Protein AF-A0A7C1B7A0-F1 (afdb_monomer)

Foldseek 3Di:
DDDDDDDDDPDDDDDDWDWDWDDDPPQWTKTKTKDFWDDWDWDDPDQATETDTPQQPDWPADAQEATFGKHKDKDWAFAPKFFPDKDKDFDWDKDQDPHFGDHHADDDDPLCVVPRPPRHHPCVQLVDQAKVVNDQKDWDWWWADDVLHITIMIMIMGTWIARNNRSMTIDTRMMMIMIIIRHDPDGFQPAAQAAEEEEFAPVQVVLCVLVCVLCVVVVGGYDYDYLVNQVVVDDDPDSLVSLLVVLVCCSRPHVYAEYEYEAADQPPDPDIRRDWDKAQAFQPDADPVRHGDCSIDTDCLQSFQFWTQDPRRHTDGDNQCQVPPPHGQHADNVDRVTGTDGPSHGRHHYDYDHDNDNVSSNVVSVVVSCCVPPDDCVQALEEEEAAEFQCAVQSVDPPTDRVFQVVSVVVVVVSVVVVHHYHYQYLAVVCQAELVSLLVSLLVHYSYYHYDHDDDPFFGWHAHHNDNHPVRTYTNDTPVCPVSND

Structure (mmCIF, N/CA/C/O backbone):
data_AF-A0A7C1B7A0-F1
#
_entry.id   AF-A0A7C1B7A0-F1
#
loop_
_atom_site.group_PDB
_atom_site.id
_atom_site.type_symbol
_atom_site.label_atom_id
_atom_site.label_alt_id
_atom_site.label_comp_id
_atom_site.label_asym_id
_atom_site.label_entity_id
_atom_site.label_seq_id
_atom_site.pdbx_PDB_ins_code
_atom_site.Cartn_x
_atom_site.Cartn_y
_atom_site.Cartn_z
_atom_site.occupancy
_atom_site.B_iso_or_equiv
_atom_site.auth_seq_id
_atom_site.auth_comp_id
_atom_site.auth_asym_id
_atom_site.auth_atom_id
_atom_site.pdbx_PDB_model_num
ATOM 1 N N . MET A 1 1 ? 10.851 -48.182 14.091 1.00 33.50 1 MET A N 1
ATOM 2 C CA . MET A 1 1 ? 9.607 -47.699 13.452 1.00 33.50 1 MET A CA 1
ATOM 3 C C . MET A 1 1 ? 9.846 -46.266 13.005 1.00 33.50 1 MET A C 1
ATOM 5 O O . MET A 1 1 ? 9.842 -45.373 13.839 1.00 33.50 1 MET A O 1
ATOM 9 N N . LYS A 1 2 ? 10.198 -46.076 11.728 1.00 26.36 2 LYS A N 1
ATOM 10 C CA . LYS A 1 2 ? 10.469 -44.757 11.140 1.00 26.36 2 LYS A CA 1
ATOM 11 C C . LYS A 1 2 ? 9.132 -44.041 10.926 1.00 26.36 2 LYS A C 1
ATOM 13 O O . LYS A 1 2 ? 8.240 -44.617 10.310 1.00 26.36 2 LYS A O 1
ATOM 18 N N . ARG A 1 3 ? 8.986 -42.840 11.487 1.00 24.48 3 ARG A N 1
ATOM 19 C CA . ARG A 1 3 ? 7.833 -41.964 11.257 1.00 24.48 3 ARG A CA 1
ATOM 20 C C . ARG A 1 3 ? 8.027 -41.290 9.900 1.00 24.48 3 ARG A C 1
ATOM 22 O O . ARG A 1 3 ? 9.058 -40.671 9.672 1.00 24.48 3 ARG A O 1
ATOM 29 N N . ILE A 1 4 ? 7.070 -41.494 9.005 1.00 26.89 4 ILE A N 1
ATOM 30 C CA . ILE A 1 4 ? 6.993 -40.834 7.703 1.00 26.89 4 ILE A CA 1
ATOM 31 C C . ILE A 1 4 ? 6.401 -39.449 7.966 1.00 26.89 4 ILE A C 1
ATOM 33 O O . ILE A 1 4 ? 5.273 -39.355 8.447 1.00 26.89 4 ILE A O 1
ATOM 37 N N . ILE A 1 5 ? 7.181 -38.399 7.714 1.00 26.39 5 ILE A N 1
ATOM 38 C CA . ILE A 1 5 ? 6.695 -37.019 7.671 1.00 26.39 5 ILE A CA 1
ATOM 39 C C . ILE A 1 5 ? 6.120 -36.821 6.269 1.00 26.39 5 ILE A C 1
ATOM 41 O O . ILE A 1 5 ? 6.816 -37.012 5.274 1.00 26.39 5 ILE A O 1
ATOM 45 N N . VAL A 1 6 ? 4.825 -36.529 6.199 1.00 25.39 6 VAL A N 1
ATOM 46 C CA . VAL A 1 6 ? 4.123 -36.206 4.956 1.00 25.39 6 VAL A CA 1
ATOM 47 C C . VAL A 1 6 ? 4.237 -34.697 4.768 1.00 25.39 6 VAL A C 1
ATOM 49 O O . VAL A 1 6 ? 3.602 -33.944 5.500 1.00 25.39 6 VAL A O 1
ATOM 52 N N . ALA A 1 7 ? 5.060 -34.262 3.814 1.00 27.55 7 ALA A N 1
ATOM 53 C CA . ALA A 1 7 ? 5.043 -32.892 3.318 1.00 27.55 7 ALA A CA 1
ATOM 54 C C . ALA A 1 7 ? 3.795 -32.720 2.437 1.00 27.55 7 ALA A C 1
ATOM 56 O O . ALA A 1 7 ? 3.644 -33.406 1.424 1.00 27.55 7 ALA A O 1
ATOM 57 N N . ILE A 1 8 ? 2.867 -31.860 2.856 1.00 26.98 8 ILE A N 1
ATOM 58 C CA . ILE A 1 8 ? 1.694 -31.490 2.061 1.00 26.98 8 ILE A CA 1
ATOM 59 C C . ILE A 1 8 ? 2.083 -30.264 1.236 1.00 26.98 8 ILE A C 1
ATOM 61 O O . ILE A 1 8 ? 2.193 -29.162 1.761 1.00 26.98 8 ILE A O 1
ATOM 65 N N . LEU A 1 9 ? 2.304 -30.484 -0.058 1.00 27.58 9 LEU A N 1
ATOM 66 C CA . LEU A 1 9 ? 2.504 -29.449 -1.068 1.00 27.58 9 LEU A CA 1
ATOM 67 C C . LEU A 1 9 ? 1.122 -28.915 -1.475 1.00 27.58 9 LEU A C 1
ATOM 69 O O . LEU A 1 9 ? 0.364 -29.603 -2.161 1.00 27.58 9 LEU A O 1
ATOM 73 N N . VAL A 1 10 ? 0.765 -27.712 -1.023 1.00 28.97 10 VAL A N 1
ATOM 74 C CA . VAL A 1 10 ? -0.430 -27.001 -1.502 1.00 28.97 10 VAL A CA 1
ATOM 75 C C . VAL A 1 10 ? -0.008 -26.152 -2.697 1.00 28.97 10 VAL A C 1
ATOM 77 O O . VAL A 1 10 ? 0.454 -25.030 -2.544 1.00 28.97 10 VAL A O 1
ATOM 80 N N . GLY A 1 11 ? -0.118 -26.716 -3.900 1.00 27.86 11 GLY A N 1
ATOM 81 C CA . GLY A 1 11 ? 0.109 -25.989 -5.148 1.00 27.86 11 GLY A CA 1
ATOM 82 C C . GLY A 1 11 ? -1.186 -25.365 -5.662 1.00 27.86 11 GLY A C 1
ATOM 83 O O . GLY A 1 11 ? -2.079 -26.088 -6.105 1.00 27.86 11 GLY A O 1
ATOM 84 N N . PHE A 1 12 ? -1.276 -24.033 -5.655 1.00 30.06 12 PHE A N 1
ATOM 85 C CA . PHE A 1 12 ? -2.245 -23.309 -6.477 1.00 30.06 12 PHE A CA 1
ATOM 86 C C . PHE A 1 12 ? -1.635 -23.049 -7.858 1.00 30.06 12 PHE A C 1
ATOM 88 O O . PHE A 1 12 ? -0.680 -22.297 -8.025 1.00 30.06 12 PHE A O 1
ATOM 95 N N . LEU A 1 13 ? -2.194 -23.727 -8.858 1.00 27.44 13 LEU A N 1
ATOM 96 C CA . LEU A 1 13 ? -1.849 -23.602 -10.270 1.00 27.44 13 LEU A CA 1
ATOM 97 C C . LEU A 1 13 ? -2.549 -22.368 -10.860 1.00 27.44 13 LEU A C 1
ATOM 99 O O . LEU A 1 13 ? -3.748 -22.404 -11.131 1.00 27.44 13 LEU A O 1
ATOM 103 N N . LEU A 1 14 ? -1.788 -21.305 -11.121 1.00 30.11 14 LEU A N 1
ATOM 104 C CA . LEU A 1 14 ? -2.118 -20.315 -12.146 1.00 30.11 14 LEU A CA 1
ATOM 105 C C . LEU A 1 14 ? -1.100 -20.457 -13.288 1.00 30.11 14 LEU A C 1
ATOM 107 O O . LEU A 1 14 ? 0.093 -20.213 -13.134 1.00 30.11 14 LEU A O 1
ATOM 111 N N . VAL A 1 15 ? -1.604 -20.947 -14.422 1.00 32.88 15 VAL A N 1
ATOM 112 C CA . VAL A 1 15 ? -0.934 -21.128 -15.724 1.00 32.88 15 VAL A CA 1
ATOM 113 C C . VAL A 1 15 ? -0.325 -19.779 -16.149 1.00 32.88 15 VAL A C 1
ATOM 115 O O . VAL A 1 15 ? -1.047 -18.794 -16.169 1.00 32.88 15 VAL A O 1
ATOM 118 N N . SER A 1 16 ? 0.965 -19.604 -16.450 1.00 31.22 16 SER A N 1
ATOM 119 C CA . SER A 1 16 ? 1.853 -20.371 -17.331 1.00 31.22 16 SER A CA 1
ATOM 120 C C . SER A 1 16 ? 3.280 -20.501 -16.773 1.00 31.22 16 SER A C 1
ATOM 122 O O . SER A 1 16 ? 3.953 -19.502 -16.522 1.00 31.22 16 SER A O 1
ATOM 124 N N . GLY A 1 17 ? 3.754 -21.737 -16.640 1.00 35.75 17 GLY A N 1
ATOM 125 C CA . GLY A 1 17 ? 5.112 -22.085 -16.221 1.00 35.75 17 GLY A CA 1
ATOM 126 C C . GLY A 1 17 ? 5.076 -23.421 -15.488 1.00 35.75 17 GLY A C 1
ATOM 127 O O . GLY A 1 17 ? 4.512 -23.510 -14.403 1.00 35.75 17 GLY A O 1
ATOM 128 N N . VAL A 1 18 ? 5.592 -24.483 -16.106 1.00 34.09 18 VAL A N 1
ATOM 129 C CA . VAL A 1 18 ? 5.705 -25.794 -15.452 1.00 34.09 18 VAL A CA 1
ATOM 130 C C . VAL A 1 18 ? 7.005 -25.779 -14.651 1.00 34.09 18 VAL A C 1
ATOM 132 O O . VAL A 1 18 ? 8.069 -25.955 -15.233 1.00 34.09 18 VAL A O 1
ATOM 135 N N . GLY A 1 19 ? 6.923 -25.521 -13.346 1.00 39.16 19 GLY A N 1
ATOM 136 C CA . GLY A 1 19 ? 8.038 -25.754 -12.425 1.00 39.16 19 GLY A CA 1
ATOM 137 C C . GLY A 1 19 ? 8.132 -27.246 -12.109 1.00 39.16 19 GLY A C 1
ATOM 138 O O . GLY A 1 19 ? 7.125 -27.873 -11.771 1.00 39.16 19 GLY A O 1
ATOM 139 N N . VAL A 1 20 ? 9.315 -27.839 -12.267 1.00 38.28 20 VAL A N 1
ATOM 140 C CA . VAL A 1 20 ? 9.594 -29.220 -11.849 1.00 38.28 20 VAL A CA 1
ATOM 141 C C . VAL A 1 20 ? 10.558 -29.161 -10.674 1.00 38.28 20 VAL A C 1
ATOM 143 O O . VAL A 1 20 ? 11.737 -28.880 -10.859 1.00 38.28 20 VAL A O 1
ATOM 146 N N . VAL A 1 21 ? 10.068 -29.480 -9.478 1.00 47.50 21 VAL A N 1
ATOM 147 C CA . VAL A 1 21 ? 10.917 -29.638 -8.292 1.00 47.50 21 VAL A CA 1
ATOM 148 C C . VAL A 1 21 ? 11.650 -30.975 -8.402 1.00 47.50 21 VAL A C 1
ATOM 150 O O . VAL A 1 21 ? 11.032 -32.044 -8.365 1.00 47.50 21 VAL A O 1
ATOM 153 N N . ALA A 1 22 ? 12.973 -30.935 -8.563 1.00 41.91 22 ALA A N 1
ATOM 154 C CA . ALA A 1 22 ? 13.820 -32.124 -8.592 1.00 41.91 22 ALA A CA 1
ATOM 155 C C . ALA A 1 22 ? 14.633 -32.223 -7.294 1.00 41.91 22 ALA A C 1
ATOM 157 O O . ALA A 1 22 ? 15.577 -31.468 -7.078 1.00 41.91 22 ALA A O 1
ATOM 158 N N . ILE A 1 23 ? 14.293 -33.193 -6.441 1.00 43.41 23 ILE A N 1
ATOM 159 C CA . ILE A 1 23 ? 15.038 -33.484 -5.208 1.00 43.41 23 ILE A CA 1
ATOM 160 C C . ILE A 1 23 ? 16.367 -34.151 -5.591 1.00 43.41 23 ILE A C 1
ATOM 162 O O . ILE A 1 23 ? 16.383 -35.273 -6.108 1.00 43.41 23 ILE A O 1
ATOM 166 N N . SER A 1 24 ? 17.488 -33.468 -5.356 1.00 41.50 24 SER A N 1
ATOM 167 C CA . SER A 1 24 ? 18.826 -34.022 -5.585 1.00 41.50 24 SER A CA 1
ATOM 168 C C . SER A 1 24 ? 19.325 -34.795 -4.351 1.00 41.50 24 SER A C 1
ATOM 170 O O . SER A 1 24 ? 18.920 -34.524 -3.227 1.00 41.50 24 SER A O 1
ATOM 172 N N . GLN A 1 25 ? 20.200 -35.792 -4.537 1.00 45.31 25 GLN A N 1
ATOM 173 C CA . GLN A 1 25 ? 20.811 -36.557 -3.428 1.00 45.31 25 GLN A CA 1
ATOM 174 C C . GLN A 1 25 ? 21.891 -35.770 -2.658 1.00 45.31 25 GLN A C 1
ATOM 176 O O . GLN A 1 25 ? 22.492 -36.289 -1.716 1.00 45.31 25 GLN A O 1
ATOM 181 N N . THR A 1 26 ? 22.150 -34.529 -3.063 1.00 50.56 26 THR A N 1
ATOM 182 C CA . THR A 1 26 ? 22.932 -33.532 -2.331 1.00 50.56 26 THR A CA 1
ATOM 183 C C . THR A 1 26 ? 21.943 -32.639 -1.589 1.00 50.56 26 THR A C 1
ATOM 185 O O . THR A 1 26 ? 20.939 -32.280 -2.179 1.00 50.56 26 THR A O 1
ATOM 188 N N . GLY A 1 27 ? 22.166 -32.331 -0.310 1.00 70.75 27 GLY A N 1
ATOM 189 C CA . GLY A 1 27 ? 21.175 -31.735 0.607 1.00 70.75 27 GLY A CA 1
ATOM 190 C C . GLY A 1 27 ? 20.684 -30.308 0.311 1.00 70.75 27 GLY A C 1
ATOM 191 O O . GLY A 1 27 ? 20.423 -29.588 1.255 1.00 70.75 27 GLY A O 1
ATOM 192 N N . PHE A 1 28 ? 20.578 -29.904 -0.953 1.00 82.88 28 PHE A N 1
ATOM 193 C CA . PHE A 1 28 ? 19.955 -28.671 -1.419 1.00 82.88 28 PHE A CA 1
ATOM 194 C C . PHE A 1 28 ? 18.904 -28.997 -2.492 1.00 82.88 28 PHE A C 1
ATOM 196 O O . PHE A 1 28 ? 19.004 -29.997 -3.222 1.00 82.88 28 PHE A O 1
ATOM 203 N N . GLU A 1 29 ? 17.893 -28.144 -2.585 1.00 91.19 29 GLU A N 1
ATOM 204 C CA . GLU A 1 29 ? 16.791 -28.240 -3.535 1.00 91.19 29 GLU A CA 1
ATOM 205 C C . GLU A 1 29 ? 17.011 -27.316 -4.740 1.00 91.19 29 GLU A C 1
ATOM 207 O O . GLU A 1 29 ? 17.890 -26.446 -4.741 1.00 91.19 29 GLU A O 1
ATOM 212 N N . LYS A 1 30 ? 16.239 -27.556 -5.808 1.00 92.62 30 LYS A N 1
ATOM 213 C CA . LYS A 1 30 ? 16.311 -26.782 -7.048 1.00 92.62 30 LYS A CA 1
ATOM 214 C C . LYS A 1 30 ? 14.929 -26.400 -7.551 1.00 92.62 30 LYS A C 1
ATOM 216 O O . LYS A 1 30 ? 14.080 -27.276 -7.714 1.00 92.62 30 LYS A O 1
ATOM 221 N N . GLU A 1 31 ? 14.781 -25.129 -7.901 1.00 92.81 31 GLU A N 1
ATOM 222 C CA . GLU A 1 31 ? 13.705 -24.633 -8.758 1.00 92.81 31 GLU A CA 1
ATOM 223 C C . GLU A 1 31 ? 14.264 -24.386 -10.165 1.00 92.81 31 GLU A C 1
ATOM 225 O O . GLU A 1 31 ? 15.297 -23.734 -10.326 1.00 92.81 31 GLU A O 1
ATOM 230 N N . ASP A 1 32 ? 13.596 -24.920 -11.188 1.00 93.00 32 ASP A N 1
ATOM 231 C CA . ASP A 1 32 ? 13.944 -24.724 -12.600 1.00 93.00 32 ASP A CA 1
ATOM 232 C C . ASP A 1 32 ? 12.705 -24.275 -13.369 1.00 93.00 32 ASP A C 1
ATOM 234 O O . ASP A 1 32 ? 11.652 -24.921 -13.329 1.00 93.00 32 ASP A O 1
ATOM 238 N N . MET A 1 33 ? 12.840 -23.165 -14.087 1.00 93.06 33 MET A N 1
ATOM 239 C CA . MET A 1 33 ? 11.765 -22.586 -14.876 1.00 93.06 33 MET A CA 1
ATOM 240 C C . MET A 1 33 ? 12.288 -22.133 -16.230 1.00 93.06 33 MET A C 1
ATOM 242 O O . MET A 1 33 ? 13.316 -21.466 -16.323 1.00 93.06 33 MET A O 1
ATOM 246 N N . VAL A 1 34 ? 11.534 -22.448 -17.283 1.00 94.62 34 VAL A N 1
ATOM 247 C CA . VAL A 1 34 ? 11.800 -21.985 -18.646 1.00 94.62 34 VAL A CA 1
ATOM 248 C C . VAL A 1 34 ? 10.617 -21.165 -19.140 1.00 94.62 34 VAL A C 1
ATOM 250 O O . VAL A 1 34 ? 9.464 -21.583 -19.018 1.00 94.62 34 VAL A O 1
ATOM 253 N N . VAL A 1 35 ? 10.916 -20.009 -19.723 1.00 94.00 35 VAL A N 1
ATOM 254 C CA . VAL A 1 35 ? 9.954 -19.120 -20.372 1.00 94.00 35 VAL A CA 1
ATOM 255 C C . VAL A 1 35 ? 10.367 -18.942 -21.819 1.00 94.00 35 VAL A C 1
ATOM 257 O O . VAL A 1 35 ? 11.496 -18.550 -22.106 1.00 94.00 35 VAL A O 1
ATOM 260 N N . HIS A 1 36 ? 9.431 -19.223 -22.716 1.00 94.88 36 HIS A N 1
ATOM 261 C CA . HIS A 1 36 ? 9.547 -18.897 -24.129 1.00 94.88 36 HIS A CA 1
ATOM 262 C C . HIS A 1 36 ? 8.906 -17.533 -24.359 1.00 94.88 36 HIS A C 1
ATOM 264 O O . HIS A 1 36 ? 7.761 -17.317 -23.957 1.00 94.88 36 HIS A O 1
ATOM 270 N N . VAL A 1 37 ? 9.649 -16.626 -24.981 1.00 94.88 37 VAL A N 1
ATOM 271 C CA . VAL A 1 37 ? 9.221 -15.251 -25.224 1.00 94.88 37 VAL A CA 1
ATOM 272 C C . VAL A 1 37 ? 8.777 -15.112 -26.676 1.00 94.88 37 VAL A C 1
ATOM 274 O O . VAL A 1 37 ? 9.498 -15.475 -27.604 1.00 94.88 37 VAL A O 1
ATOM 277 N N . SER A 1 38 ? 7.572 -14.582 -26.877 1.00 94.25 38 SER A N 1
ATOM 278 C CA . SER A 1 38 ? 6.998 -14.389 -28.210 1.00 94.25 38 SER A CA 1
ATOM 279 C C . SER A 1 38 ? 7.756 -13.326 -29.020 1.00 94.25 38 SER A C 1
ATOM 281 O O . SER A 1 38 ? 8.536 -12.541 -28.483 1.00 94.25 38 SER A O 1
ATOM 283 N N . ASP A 1 39 ? 7.541 -13.282 -30.338 1.00 94.25 39 ASP A N 1
ATOM 284 C CA . ASP A 1 39 ? 8.055 -12.195 -31.186 1.00 94.25 39 ASP A CA 1
ATOM 285 C C . ASP A 1 39 ? 7.597 -10.816 -30.673 1.00 94.25 39 ASP A C 1
ATOM 287 O O . ASP A 1 39 ? 6.417 -10.655 -30.341 1.00 94.25 39 ASP A O 1
ATOM 291 N N . PRO A 1 40 ? 8.495 -9.815 -30.613 1.00 95.25 40 PRO A N 1
ATOM 292 C CA . PRO A 1 40 ? 8.121 -8.471 -30.206 1.00 95.25 40 PRO A CA 1
ATOM 293 C C . PRO A 1 40 ? 7.318 -7.765 -31.300 1.00 95.25 40 PRO A C 1
ATOM 295 O O . PRO A 1 40 ? 7.572 -7.920 -32.497 1.00 95.25 40 PRO A O 1
ATOM 298 N N . ILE A 1 41 ? 6.393 -6.912 -30.875 1.00 96.50 41 ILE A N 1
ATOM 299 C CA . ILE A 1 41 ? 5.687 -5.970 -31.737 1.00 96.50 41 ILE A CA 1
ATOM 300 C C . ILE A 1 41 ? 6.377 -4.613 -31.595 1.00 96.50 41 ILE A C 1
ATOM 302 O O . ILE A 1 41 ? 6.390 -4.018 -30.518 1.00 96.50 41 ILE A O 1
ATOM 306 N N . ILE A 1 42 ? 6.964 -4.128 -32.691 1.00 97.06 42 ILE A N 1
ATOM 307 C CA . ILE A 1 42 ? 7.585 -2.800 -32.752 1.00 97.06 42 ILE A CA 1
ATOM 308 C C . ILE A 1 42 ? 6.529 -1.793 -33.202 1.00 97.06 42 ILE A C 1
ATOM 310 O O . ILE A 1 42 ? 6.036 -1.861 -34.331 1.00 97.06 42 ILE A O 1
ATOM 314 N N . VAL A 1 43 ? 6.178 -0.863 -32.319 1.00 96.69 43 VAL A N 1
ATOM 315 C CA . VAL A 1 43 ? 5.140 0.143 -32.559 1.00 96.69 43 VAL A CA 1
ATOM 316 C C . VAL A 1 43 ? 5.802 1.487 -32.852 1.00 96.69 43 VAL A C 1
ATOM 318 O O . VAL A 1 43 ? 6.543 2.016 -32.030 1.00 96.69 43 VAL A O 1
ATOM 321 N N . ASP A 1 44 ? 5.534 2.051 -34.030 1.00 95.38 44 ASP A N 1
ATOM 322 C CA . ASP A 1 44 ? 6.034 3.372 -34.426 1.00 95.38 44 ASP A CA 1
ATOM 323 C C . ASP A 1 44 ? 5.264 4.490 -33.698 1.00 95.38 44 ASP A C 1
ATOM 325 O O . ASP A 1 44 ? 4.034 4.559 -33.774 1.00 95.38 44 ASP A O 1
ATOM 329 N N . LYS A 1 45 ? 5.992 5.373 -33.003 1.00 92.38 45 LYS A N 1
ATOM 330 C CA . LYS A 1 45 ? 5.463 6.544 -32.280 1.00 92.38 45 LYS A CA 1
ATOM 331 C C . LYS A 1 45 ? 5.872 7.875 -32.924 1.00 92.38 45 LYS A C 1
ATOM 333 O O . LYS A 1 45 ? 5.759 8.929 -32.306 1.00 92.38 45 LYS A O 1
ATOM 338 N N . GLY A 1 46 ? 6.333 7.857 -34.174 1.00 91.88 46 GLY A N 1
ATOM 339 C CA . GLY A 1 46 ? 6.777 9.045 -34.900 1.00 91.88 46 GLY A CA 1
ATOM 340 C C . GLY A 1 46 ? 8.294 9.192 -34.870 1.00 91.88 46 GLY A C 1
ATOM 341 O O . GLY A 1 46 ? 8.959 8.768 -35.812 1.00 91.88 46 GLY A O 1
ATOM 342 N N . GLU A 1 47 ? 8.852 9.803 -33.827 1.00 92.88 47 GLU A N 1
ATOM 343 C CA . GLU A 1 47 ? 10.313 9.953 -33.684 1.00 92.88 47 GLU A CA 1
ATOM 344 C C . GLU A 1 47 ? 10.979 8.671 -33.159 1.00 92.88 47 GLU A C 1
ATOM 346 O O . GLU A 1 47 ? 12.080 8.320 -33.582 1.00 92.88 47 GLU A O 1
ATOM 351 N N . PHE A 1 48 ? 10.265 7.933 -32.308 1.00 95.75 48 PHE A N 1
ATOM 352 C CA . PHE A 1 48 ? 10.749 6.741 -31.618 1.00 95.75 48 PHE A CA 1
ATOM 353 C C . PHE A 1 48 ? 9.913 5.501 -31.945 1.00 95.75 48 PHE A C 1
ATOM 355 O O . PHE A 1 48 ? 8.879 5.574 -32.619 1.00 95.75 48 PHE A O 1
ATOM 362 N N . VAL A 1 49 ? 10.354 4.356 -31.429 1.00 97.12 49 VAL A N 1
ATOM 363 C CA . VAL A 1 49 ? 9.565 3.122 -31.358 1.00 97.12 49 VAL A CA 1
ATOM 364 C C . VAL A 1 49 ? 9.363 2.676 -29.912 1.00 97.12 49 VAL A C 1
ATOM 366 O O . VAL A 1 49 ? 10.233 2.876 -29.066 1.00 97.12 49 VAL A O 1
ATOM 369 N N . THR A 1 50 ? 8.245 2.007 -29.646 1.00 95.62 50 THR A N 1
ATOM 370 C CA . THR A 1 50 ? 8.034 1.224 -28.420 1.00 95.62 50 THR A CA 1
ATOM 371 C C . THR A 1 50 ? 8.031 -0.262 -28.743 1.00 95.62 50 THR A C 1
ATOM 373 O O . THR A 1 50 ? 7.680 -0.668 -29.855 1.00 95.62 50 THR A O 1
ATOM 376 N N . VAL A 1 51 ? 8.431 -1.078 -27.772 1.00 96.00 51 VAL A N 1
ATOM 377 C CA . VAL A 1 51 ? 8.538 -2.529 -27.929 1.00 96.00 51 VAL A CA 1
ATOM 378 C C . VAL A 1 51 ? 7.541 -3.198 -27.002 1.00 96.00 51 VAL A C 1
ATOM 380 O O . VAL A 1 51 ? 7.663 -3.088 -25.786 1.00 96.00 51 VAL A O 1
ATOM 383 N N . GLU A 1 52 ? 6.585 -3.918 -27.574 1.00 95.69 52 GLU A N 1
ATOM 384 C CA . GLU A 1 52 ? 5.592 -4.675 -26.818 1.00 95.69 52 GLU A CA 1
ATOM 385 C C . GLU A 1 52 ? 5.854 -6.171 -26.976 1.00 95.69 52 GLU A C 1
ATOM 387 O O . GLU A 1 52 ? 6.010 -6.672 -28.092 1.00 95.69 52 GLU A O 1
ATOM 392 N N . VAL A 1 53 ? 5.883 -6.903 -25.863 1.00 94.12 53 VAL A N 1
ATOM 393 C CA . VAL A 1 53 ? 6.013 -8.363 -25.878 1.00 94.12 53 VAL A CA 1
ATOM 394 C C . VAL A 1 53 ? 5.033 -8.959 -24.888 1.00 94.12 53 VAL A C 1
ATOM 396 O O . VAL A 1 53 ? 4.955 -8.529 -23.741 1.00 94.12 53 VAL A O 1
ATOM 399 N N . LYS A 1 54 ? 4.283 -9.967 -25.333 1.00 92.56 54 LYS A N 1
ATOM 400 C CA . LYS A 1 54 ? 3.171 -10.547 -24.575 1.00 92.56 54 LYS A CA 1
ATOM 401 C C . LYS A 1 54 ? 3.575 -11.003 -23.168 1.00 92.56 54 LYS A C 1
ATOM 403 O O . LYS A 1 54 ? 2.823 -10.785 -22.225 1.00 92.56 54 LYS A O 1
ATOM 408 N N . GLU A 1 55 ? 4.731 -11.651 -23.036 1.00 93.50 55 GLU A N 1
ATOM 409 C CA . GLU A 1 55 ? 5.223 -12.183 -21.761 1.00 93.50 55 GLU A CA 1
ATOM 410 C C . GLU A 1 55 ? 5.995 -11.149 -20.917 1.00 93.50 55 GLU A C 1
ATOM 412 O O . GLU A 1 55 ? 6.207 -11.380 -19.728 1.00 93.50 55 GLU A O 1
ATOM 417 N N . LEU A 1 56 ? 6.402 -10.011 -21.497 1.00 92.38 56 LEU A N 1
ATOM 418 C CA . LEU A 1 56 ? 7.162 -8.954 -20.822 1.00 92.38 56 LEU A CA 1
ATOM 419 C C . LEU A 1 56 ? 6.248 -7.755 -20.562 1.00 92.38 56 LEU A C 1
ATOM 421 O O . LEU A 1 56 ? 6.299 -6.737 -21.248 1.00 92.38 56 LEU A O 1
ATOM 425 N N . THR A 1 57 ? 5.375 -7.894 -19.568 1.00 86.75 57 THR A N 1
ATOM 426 C CA . THR A 1 57 ? 4.350 -6.888 -19.246 1.00 86.75 57 THR A CA 1
ATOM 427 C C . THR A 1 57 ? 4.862 -5.732 -18.383 1.00 86.75 57 THR A C 1
ATOM 429 O O . THR A 1 57 ? 4.090 -4.837 -18.052 1.00 86.75 57 THR A O 1
ATOM 432 N N . ASN A 1 58 ? 6.136 -5.758 -17.987 1.00 93.19 58 ASN A N 1
ATOM 433 C CA . ASN A 1 58 ? 6.785 -4.720 -17.187 1.00 93.19 58 ASN A CA 1
ATOM 434 C C . ASN A 1 58 ? 7.866 -4.023 -18.012 1.00 93.19 58 ASN A C 1
ATOM 436 O O . ASN A 1 58 ? 8.384 -4.605 -18.964 1.00 93.19 58 ASN A O 1
ATOM 440 N N . TYR A 1 59 ? 8.243 -2.807 -17.617 1.00 93.69 59 TYR A N 1
ATOM 441 C CA . TYR A 1 59 ? 9.239 -2.010 -18.329 1.00 93.69 59 TYR A CA 1
ATOM 442 C C . TYR A 1 59 ? 10.323 -1.479 -17.391 1.00 93.69 59 TYR A C 1
ATOM 444 O O . TYR A 1 59 ? 10.037 -1.034 -16.280 1.00 93.69 59 TYR A O 1
ATOM 452 N N . LEU A 1 60 ? 11.569 -1.480 -17.866 1.00 93.81 60 LEU A N 1
ATOM 453 C CA . LEU A 1 60 ? 12.649 -0.696 -17.283 1.00 93.81 60 LEU A CA 1
ATOM 454 C C . LEU A 1 60 ? 12.413 0.760 -17.677 1.00 93.81 60 LEU A C 1
ATOM 456 O O . LEU A 1 60 ? 12.543 1.112 -18.847 1.00 93.81 60 LEU A O 1
ATOM 460 N N . SER A 1 61 ? 12.019 1.576 -16.703 1.00 92.06 61 SER A N 1
ATOM 461 C CA . SER A 1 61 ? 11.500 2.926 -16.933 1.00 92.06 61 SER A CA 1
ATOM 462 C C . SER A 1 61 ? 12.279 3.976 -16.138 1.00 92.06 61 SER A C 1
ATOM 464 O O . SER A 1 61 ? 11.702 4.751 -15.378 1.00 92.06 61 SER A O 1
ATOM 466 N N . GLU A 1 62 ? 13.605 3.988 -16.279 1.00 91.44 62 GLU A N 1
ATOM 467 C CA . GLU A 1 62 ? 14.439 5.047 -15.703 1.00 91.44 62 GLU A CA 1
ATOM 468 C C . GLU A 1 62 ? 14.347 6.322 -16.558 1.00 91.44 62 GLU A C 1
ATOM 470 O O . GLU A 1 62 ? 14.667 6.253 -17.748 1.00 91.44 62 GLU A O 1
ATOM 475 N N . PRO A 1 63 ? 13.960 7.481 -15.989 1.00 90.56 63 PRO A N 1
ATOM 476 C CA . PRO A 1 63 ? 13.702 8.693 -16.761 1.00 90.56 63 PRO A CA 1
ATOM 477 C C . PRO A 1 63 ? 14.822 9.060 -17.738 1.00 90.56 63 PRO A C 1
ATOM 479 O O . PRO A 1 63 ? 15.997 9.123 -17.376 1.00 90.56 63 PRO A O 1
ATOM 482 N N . GLY A 1 64 ? 14.443 9.300 -18.992 1.00 93.38 64 GLY A N 1
ATOM 483 C CA . GLY A 1 64 ? 15.348 9.665 -20.079 1.00 93.38 64 GLY A CA 1
ATOM 484 C C . GLY A 1 64 ? 16.143 8.509 -20.689 1.00 93.38 64 GLY A C 1
ATOM 485 O O . GLY A 1 64 ? 16.721 8.692 -21.760 1.00 93.38 64 GLY A O 1
ATOM 486 N N . LYS A 1 65 ? 16.161 7.315 -20.086 1.00 96.38 65 LYS A N 1
ATOM 487 C CA . LYS A 1 65 ? 16.821 6.115 -20.636 1.00 96.38 65 LYS A CA 1
ATOM 488 C C . LYS A 1 65 ? 15.849 5.293 -21.497 1.00 96.38 65 LYS A C 1
ATOM 490 O O . LYS A 1 65 ? 14.647 5.498 -21.386 1.00 96.38 65 LYS A O 1
ATOM 495 N N . PRO A 1 66 ? 16.316 4.397 -22.384 1.00 97.06 66 PRO A N 1
ATOM 496 C CA . PRO A 1 66 ? 15.437 3.567 -23.216 1.00 97.06 66 PRO A CA 1
ATOM 497 C C . PRO A 1 66 ? 14.378 2.796 -22.413 1.00 97.06 66 PRO A C 1
ATOM 499 O O . PRO A 1 66 ? 14.723 2.058 -21.492 1.00 97.06 66 PRO A O 1
ATOM 502 N N . LEU A 1 67 ? 13.102 2.928 -22.786 1.00 96.50 67 LEU A N 1
ATOM 503 C CA . LEU A 1 67 ? 11.993 2.193 -22.177 1.00 96.50 67 LEU A CA 1
ATOM 504 C C . LEU A 1 67 ? 11.969 0.750 -22.703 1.00 96.50 67 LEU A C 1
ATOM 506 O O . LEU A 1 67 ? 11.551 0.495 -23.834 1.00 96.50 67 LEU A O 1
ATOM 510 N N . LEU A 1 68 ? 12.436 -0.202 -21.893 1.00 96.88 68 LEU A N 1
ATOM 511 C CA . LEU A 1 68 ? 12.651 -1.586 -22.335 1.00 96.88 68 LEU A CA 1
ATOM 512 C C . LEU A 1 68 ? 11.708 -2.569 -21.646 1.00 96.88 68 LEU A C 1
ATOM 514 O O . LEU A 1 68 ? 11.653 -2.565 -20.417 1.00 96.88 68 LEU A O 1
ATOM 518 N N . PRO A 1 69 ? 11.019 -3.458 -22.383 1.00 96.69 69 PRO A N 1
ATOM 519 C CA . PRO A 1 69 ? 10.225 -4.507 -21.763 1.00 96.69 69 PRO A CA 1
ATOM 520 C C . PRO A 1 69 ? 11.142 -5.489 -21.021 1.00 96.69 69 PRO A C 1
ATOM 522 O O . PRO A 1 69 ? 12.223 -5.845 -21.500 1.00 96.69 69 PRO A O 1
ATOM 525 N N . LEU A 1 70 ? 10.714 -5.948 -19.851 1.00 95.81 70 LEU A N 1
ATOM 526 C CA . LEU A 1 70 ? 11.451 -6.897 -19.020 1.00 95.81 70 LEU A CA 1
ATOM 527 C C . LEU A 1 70 ? 10.522 -7.993 -18.487 1.00 95.81 70 LEU A C 1
ATOM 529 O O . LEU A 1 70 ? 9.307 -7.811 -18.358 1.00 95.81 70 LEU A O 1
ATOM 533 N N . TYR A 1 71 ? 11.109 -9.141 -18.170 1.00 96.00 71 TYR A N 1
ATOM 534 C CA . TYR A 1 71 ? 10.410 -10.245 -17.526 1.00 96.00 71 TYR A CA 1
ATOM 535 C C . TYR A 1 71 ? 10.672 -10.202 -16.017 1.00 96.00 71 TYR A C 1
ATOM 537 O O . TYR A 1 71 ? 11.828 -10.167 -15.603 1.00 96.00 71 TYR A O 1
ATOM 545 N N . ILE A 1 72 ? 9.620 -10.217 -15.194 1.00 96.00 72 ILE A N 1
ATOM 546 C CA . ILE A 1 72 ? 9.739 -10.342 -13.733 1.00 96.00 72 ILE A CA 1
ATOM 547 C C . ILE A 1 72 ? 9.125 -11.666 -13.312 1.00 96.00 72 ILE A C 1
ATOM 549 O O . ILE A 1 72 ? 7.987 -11.972 -13.680 1.00 96.00 72 ILE A O 1
ATOM 553 N N . ARG A 1 73 ? 9.848 -12.420 -12.484 1.00 95.44 73 ARG A N 1
ATOM 554 C CA . ARG A 1 73 ? 9.290 -13.557 -11.758 1.00 95.44 73 ARG A CA 1
ATOM 555 C C . ARG A 1 73 ? 9.643 -13.471 -10.285 1.00 95.44 73 ARG A C 1
ATOM 557 O O . ARG A 1 73 ? 10.813 -13.362 -9.941 1.00 95.44 73 ARG A O 1
ATOM 564 N N . THR A 1 74 ? 8.632 -13.602 -9.436 1.00 96.12 74 THR A N 1
ATOM 565 C CA . THR A 1 74 ? 8.809 -13.749 -7.992 1.00 96.12 74 THR A CA 1
ATOM 566 C C . THR A 1 74 ? 8.543 -15.195 -7.592 1.00 96.12 74 THR A C 1
ATOM 568 O O . THR A 1 74 ? 7.549 -15.792 -8.012 1.00 96.12 74 THR A O 1
ATOM 571 N N . PHE A 1 75 ? 9.458 -15.757 -6.809 1.00 97.00 75 PHE A N 1
ATOM 572 C CA . PHE A 1 75 ? 9.351 -17.063 -6.166 1.00 97.00 75 PHE A CA 1
ATOM 573 C C . PHE A 1 75 ? 9.165 -16.855 -4.665 1.00 97.00 75 PHE A C 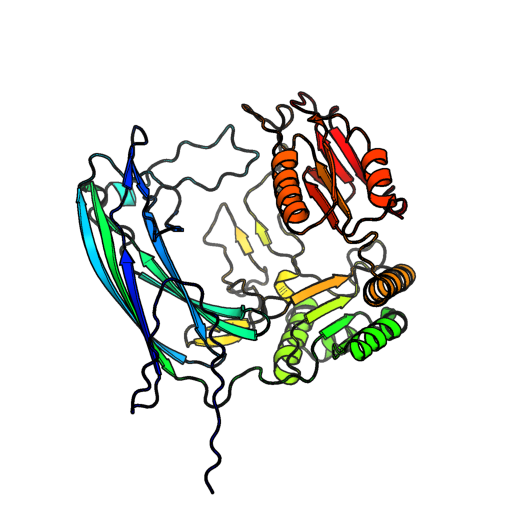1
ATOM 575 O O . PHE A 1 75 ? 9.675 -15.875 -4.119 1.00 97.00 75 PHE A O 1
ATOM 582 N N . THR A 1 76 ? 8.452 -17.762 -4.004 1.00 96.06 76 THR A N 1
ATOM 583 C CA . THR A 1 76 ? 8.240 -17.722 -2.555 1.00 96.06 76 THR A CA 1
ATOM 584 C C . THR A 1 76 ? 8.876 -18.936 -1.893 1.00 96.06 76 THR A C 1
ATOM 586 O O . THR A 1 76 ? 8.756 -20.058 -2.383 1.00 96.06 76 THR A O 1
ATOM 589 N N . PHE A 1 77 ? 9.558 -18.709 -0.772 1.00 94.38 77 PHE A N 1
ATOM 590 C CA . PHE A 1 77 ? 10.221 -19.754 0.005 1.00 94.38 77 PHE A CA 1
ATOM 591 C C . PHE A 1 77 ? 9.858 -19.649 1.492 1.00 94.38 77 PHE A C 1
ATOM 593 O O . PHE A 1 77 ? 9.631 -18.541 1.988 1.00 94.38 77 PHE A O 1
ATOM 600 N N . PRO A 1 78 ? 9.842 -20.766 2.246 1.00 92.94 78 PRO A N 1
ATOM 601 C CA . PRO A 1 78 ? 9.712 -20.722 3.699 1.00 92.94 78 PRO A CA 1
ATOM 602 C C . PRO A 1 78 ? 10.792 -19.845 4.341 1.00 92.94 78 PRO A C 1
ATOM 604 O O . PRO A 1 78 ? 11.953 -19.858 3.917 1.00 92.94 78 PRO A O 1
ATOM 607 N N . VAL A 1 79 ? 10.441 -19.110 5.394 1.00 91.50 79 VAL A N 1
ATOM 608 C CA . VAL A 1 79 ? 11.403 -18.225 6.060 1.00 91.50 79 VAL A CA 1
ATOM 609 C C . VAL A 1 79 ? 12.517 -19.018 6.741 1.00 91.50 79 VAL A C 1
ATOM 611 O O . VAL A 1 79 ? 12.262 -19.968 7.481 1.00 91.50 79 VAL A O 1
ATOM 614 N N . GLY A 1 80 ? 13.758 -18.594 6.493 1.00 88.69 80 GLY A N 1
ATOM 615 C CA . GLY A 1 80 ? 14.980 -19.303 6.879 1.00 88.69 80 GLY A CA 1
ATOM 616 C C . GLY A 1 80 ? 15.623 -20.092 5.733 1.00 88.69 80 GLY A C 1
ATOM 617 O O . GLY A 1 80 ? 16.727 -20.602 5.910 1.00 88.69 80 GLY A O 1
ATOM 618 N N . THR A 1 81 ? 14.968 -20.168 4.567 1.00 91.94 81 THR A N 1
ATOM 619 C CA . THR A 1 81 ? 15.575 -20.704 3.340 1.00 91.94 81 THR A CA 1
ATOM 620 C C . THR A 1 81 ? 16.797 -19.880 2.956 1.00 91.94 81 THR A C 1
ATOM 622 O O . THR A 1 81 ? 16.725 -18.653 2.919 1.00 91.94 81 THR A O 1
ATOM 625 N N . LYS A 1 82 ? 17.903 -20.551 2.627 1.00 92.38 82 LYS A N 1
ATOM 626 C CA . LYS A 1 82 ? 19.106 -19.903 2.099 1.00 92.38 82 LYS A CA 1
ATOM 627 C C . LYS A 1 82 ? 19.163 -20.075 0.595 1.00 92.38 82 LYS A C 1
ATOM 629 O O . LYS A 1 82 ? 19.292 -21.197 0.106 1.00 92.38 82 LYS A O 1
ATOM 634 N N . ILE A 1 83 ? 19.123 -18.968 -0.134 1.00 94.81 83 ILE A N 1
ATOM 635 C CA . ILE A 1 83 ? 19.360 -18.977 -1.574 1.00 94.81 83 ILE A CA 1
ATOM 636 C C . ILE A 1 83 ? 20.863 -19.164 -1.804 1.00 94.81 83 ILE A C 1
ATOM 638 O O . ILE A 1 83 ? 21.679 -18.329 -1.420 1.00 94.81 83 ILE A O 1
ATOM 642 N N . LEU A 1 84 ? 21.243 -20.303 -2.383 1.00 94.69 84 LEU A N 1
ATOM 643 C CA . LEU A 1 84 ? 22.644 -20.656 -2.628 1.00 94.69 84 LEU A CA 1
ATOM 644 C C . LEU A 1 84 ? 23.135 -20.068 -3.951 1.00 94.69 84 LEU A C 1
ATOM 646 O O . LEU A 1 84 ? 24.273 -19.606 -4.040 1.00 94.69 84 LEU A O 1
ATOM 650 N N . SER A 1 85 ? 22.294 -20.104 -4.988 1.00 95.38 85 SER A N 1
ATOM 651 C CA . SER A 1 85 ? 22.586 -19.472 -6.275 1.00 95.38 85 SER A CA 1
ATOM 652 C C . SER A 1 85 ? 21.325 -19.212 -7.099 1.00 95.38 85 SER A C 1
ATOM 654 O O . SER A 1 85 ? 20.331 -19.927 -6.983 1.00 95.38 85 SER A O 1
ATOM 656 N N . VAL A 1 86 ? 21.401 -18.198 -7.965 1.00 97.00 86 VAL A N 1
ATOM 657 C CA . VAL A 1 86 ? 20.406 -17.902 -9.003 1.00 97.00 86 VAL A CA 1
ATOM 658 C C . VAL A 1 86 ? 21.140 -17.765 -10.337 1.00 97.00 86 VAL A C 1
ATOM 660 O O . VAL A 1 86 ? 21.823 -16.767 -10.582 1.00 97.00 86 VAL A O 1
ATOM 663 N N . ASP A 1 87 ? 21.021 -18.787 -11.184 1.00 97.06 87 ASP A N 1
ATOM 664 C CA . ASP A 1 87 ? 21.615 -18.860 -12.524 1.00 97.06 87 ASP A CA 1
ATOM 665 C C . ASP A 1 87 ? 20.526 -18.618 -13.572 1.00 97.06 87 ASP A C 1
ATOM 667 O O . ASP A 1 87 ? 19.679 -19.481 -13.832 1.00 97.06 87 ASP A O 1
ATOM 671 N N . VAL A 1 88 ? 20.548 -17.427 -14.170 1.00 97.56 88 VAL A N 1
ATOM 672 C CA . VAL A 1 88 ? 19.663 -17.069 -15.279 1.00 97.56 88 VAL A CA 1
ATOM 673 C C . VAL A 1 88 ? 20.433 -17.211 -16.583 1.00 97.56 88 VAL A C 1
ATOM 675 O O . VAL A 1 88 ? 21.468 -16.580 -16.777 1.00 97.56 88 VAL A O 1
ATOM 678 N N . LYS A 1 89 ? 19.915 -18.035 -17.492 1.00 96.56 89 LYS A N 1
ATOM 679 C CA . LYS A 1 89 ? 20.449 -18.209 -18.843 1.00 96.56 89 LYS A CA 1
ATOM 680 C C . LYS A 1 89 ? 19.417 -17.766 -19.855 1.00 96.56 89 LYS A C 1
ATOM 682 O O . LYS A 1 89 ? 18.368 -18.399 -19.986 1.00 96.56 89 LYS A O 1
ATOM 687 N N . SER A 1 90 ? 19.762 -16.723 -20.595 1.00 95.50 90 SER A N 1
ATOM 688 C CA . SER A 1 90 ? 18.922 -16.177 -21.650 1.00 95.50 90 SER A CA 1
ATOM 689 C C . SER A 1 90 ? 19.583 -16.357 -23.010 1.00 95.50 90 SER A C 1
ATOM 691 O O . SER A 1 90 ? 20.779 -16.121 -23.171 1.00 95.50 90 SER A O 1
ATOM 693 N N . SER A 1 91 ? 18.807 -16.773 -24.007 1.00 96.06 91 SER A N 1
ATOM 694 C CA . SER A 1 91 ? 19.182 -16.579 -25.410 1.00 96.06 91 SER A CA 1
ATOM 695 C C . SER A 1 91 ? 18.527 -15.303 -25.912 1.00 96.06 91 SER A C 1
ATOM 697 O O . SER A 1 91 ? 17.358 -15.077 -25.612 1.00 96.06 91 SER A O 1
ATOM 699 N N . TYR A 1 92 ? 19.234 -14.509 -26.708 1.00 96.12 92 TYR A N 1
ATOM 700 C CA . TYR A 1 92 ? 18.720 -13.242 -27.223 1.00 96.12 92 TYR A CA 1
ATOM 701 C C . TYR A 1 92 ? 18.501 -13.294 -28.730 1.00 96.12 92 TYR A C 1
ATOM 703 O O . TYR A 1 92 ? 19.271 -13.910 -29.469 1.00 96.12 92 TYR A O 1
ATOM 711 N N . ARG A 1 93 ? 17.452 -12.607 -29.178 1.00 95.44 93 ARG A N 1
ATOM 712 C CA . ARG A 1 93 ? 17.241 -12.249 -30.578 1.00 95.44 93 ARG A CA 1
ATOM 713 C C . ARG A 1 93 ? 17.669 -10.814 -30.794 1.00 95.44 93 ARG A C 1
ATOM 715 O O . ARG A 1 93 ? 17.270 -9.924 -30.047 1.00 95.44 93 ARG A O 1
ATOM 722 N N . GLU A 1 94 ? 18.453 -10.627 -31.842 1.00 97.19 94 GLU A N 1
ATOM 723 C CA . GLU A 1 94 ? 18.954 -9.332 -32.276 1.00 97.19 94 GLU A CA 1
ATOM 724 C C . GLU A 1 94 ? 18.005 -8.716 -33.299 1.00 97.19 94 GLU A C 1
ATOM 726 O O . GLU A 1 94 ? 17.634 -9.352 -34.290 1.00 97.19 94 GLU A O 1
ATOM 731 N N . ILE A 1 95 ? 17.607 -7.472 -33.057 1.00 97.44 95 ILE A N 1
ATOM 732 C CA . ILE A 1 95 ? 16.675 -6.735 -33.901 1.00 97.44 95 ILE A CA 1
ATOM 733 C C . ILE A 1 95 ? 17.262 -5.355 -34.162 1.00 97.44 95 ILE A C 1
ATOM 735 O O . ILE A 1 95 ? 17.356 -4.527 -33.258 1.00 97.44 95 ILE A O 1
ATOM 739 N N . HIS A 1 96 ? 17.629 -5.099 -35.416 1.00 97.81 96 HIS A N 1
ATOM 740 C CA . HIS A 1 96 ? 17.941 -3.746 -35.862 1.00 97.81 96 HIS A CA 1
ATOM 741 C C . HIS A 1 96 ? 16.651 -2.945 -35.992 1.00 97.81 96 HIS A C 1
ATOM 743 O O . HIS A 1 96 ? 15.751 -3.301 -36.760 1.00 97.81 96 HIS A O 1
ATOM 749 N N . LEU A 1 97 ? 16.570 -1.857 -35.240 1.00 97.38 97 LEU A N 1
ATOM 750 C CA . LEU A 1 97 ? 15.443 -0.947 -35.258 1.00 97.38 97 LEU A CA 1
ATOM 751 C C . LEU A 1 97 ? 15.659 0.135 -36.314 1.00 97.38 97 LEU A C 1
ATOM 753 O O . LEU A 1 97 ? 16.771 0.581 -36.574 1.00 97.38 97 LEU A O 1
ATOM 757 N N . ALA A 1 98 ? 14.564 0.583 -36.922 1.00 95.38 98 ALA A N 1
ATOM 758 C CA . ALA A 1 98 ? 14.603 1.696 -37.868 1.00 95.38 98 ALA A CA 1
ATOM 759 C C . ALA A 1 98 ? 14.737 3.064 -37.172 1.00 95.38 98 ALA A C 1
ATOM 761 O O . ALA A 1 98 ? 15.071 4.052 -37.824 1.00 95.38 98 ALA A O 1
ATOM 762 N N . LYS A 1 99 ? 14.412 3.128 -35.875 1.00 96.50 99 LYS A N 1
ATOM 763 C CA . LYS A 1 99 ? 14.458 4.326 -35.030 1.00 96.50 99 LYS A CA 1
ATOM 764 C C . LYS A 1 99 ? 14.855 3.929 -33.614 1.00 96.50 99 LYS A C 1
ATOM 766 O O . LYS A 1 99 ? 14.743 2.762 -33.237 1.00 96.50 99 LYS A O 1
ATOM 771 N N . LYS A 1 100 ? 15.244 4.923 -32.822 1.00 97.19 100 LYS A N 1
ATOM 772 C CA . LYS A 1 100 ? 15.570 4.738 -31.411 1.00 97.19 100 LYS A CA 1
ATOM 773 C C . LYS A 1 100 ? 14.341 4.325 -30.608 1.00 97.19 100 LYS A C 1
ATOM 775 O O . LYS A 1 100 ? 13.220 4.730 -30.917 1.00 97.19 100 LYS A O 1
ATOM 780 N N . ILE A 1 101 ? 14.571 3.528 -29.572 1.00 97.12 101 ILE A N 1
ATOM 781 C CA . ILE A 1 101 ? 13.552 3.226 -28.564 1.00 97.12 101 ILE A CA 1
ATOM 782 C C . ILE A 1 101 ? 13.178 4.520 -27.840 1.00 97.12 101 ILE A C 1
ATOM 784 O O . ILE A 1 101 ? 14.025 5.392 -27.665 1.00 97.12 101 ILE A O 1
ATOM 788 N N . GLU A 1 102 ? 11.909 4.657 -27.473 1.00 95.88 102 GLU A N 1
ATOM 789 C CA . GLU A 1 102 ? 11.405 5.814 -26.738 1.00 95.88 102 GLU A CA 1
ATOM 790 C C . GLU A 1 102 ? 12.114 5.950 -25.376 1.00 95.88 102 GLU A C 1
ATOM 792 O O . GLU A 1 102 ? 12.263 4.954 -24.657 1.00 95.88 102 GLU A O 1
ATOM 797 N N . PRO A 1 103 ? 12.583 7.153 -24.994 1.00 96.06 103 PRO A N 1
ATOM 798 C CA . PRO A 1 103 ? 13.067 7.378 -23.642 1.00 96.06 103 PRO A CA 1
ATOM 799 C C . PRO A 1 103 ? 11.907 7.274 -22.649 1.00 96.06 103 PRO A C 1
ATOM 801 O O . PRO A 1 103 ? 10.814 7.775 -22.895 1.00 96.06 103 PRO A O 1
ATOM 804 N N . ALA A 1 104 ? 12.145 6.639 -21.509 1.00 93.62 104 ALA A N 1
ATOM 805 C CA . ALA A 1 104 ? 11.158 6.522 -20.457 1.00 93.62 104 ALA A CA 1
ATOM 806 C C . ALA A 1 104 ? 10.812 7.912 -19.896 1.00 93.62 104 ALA A C 1
ATOM 808 O O . ALA A 1 104 ? 11.721 8.713 -19.633 1.00 93.62 104 ALA A O 1
ATOM 809 N N . PRO A 1 105 ? 9.520 8.221 -19.699 1.00 88.88 105 PRO A N 1
ATOM 810 C CA . PRO A 1 105 ? 9.107 9.509 -19.169 1.00 88.88 105 PRO A CA 1
ATOM 811 C C . PRO A 1 105 ? 9.538 9.661 -17.709 1.00 88.88 105 PRO A C 1
ATOM 813 O O . PRO A 1 105 ? 9.607 8.691 -16.951 1.00 88.88 105 PRO A O 1
ATOM 816 N N . SER A 1 106 ? 9.784 10.901 -17.290 1.00 83.38 106 SER A N 1
ATOM 817 C CA . SER A 1 106 ? 9.848 11.214 -15.864 1.00 83.38 106 SER A CA 1
ATOM 818 C C . SER A 1 106 ? 8.469 11.009 -15.233 1.00 83.38 106 SER A C 1
ATOM 820 O O . SER A 1 106 ? 7.466 11.318 -15.882 1.00 83.38 106 SER A O 1
ATOM 822 N N . PRO A 1 107 ? 8.381 10.531 -13.979 1.00 74.94 107 PRO A N 1
ATOM 823 C CA . PRO A 1 107 ? 7.119 10.563 -13.257 1.00 74.94 107 PRO A CA 1
ATOM 824 C C . PRO A 1 107 ? 6.655 12.020 -13.159 1.00 74.94 107 PRO A C 1
ATOM 826 O O . PRO A 1 107 ? 7.416 12.889 -12.733 1.00 74.94 107 PRO A O 1
ATOM 829 N N . VAL A 1 108 ? 5.423 12.294 -13.585 1.00 65.50 108 VAL A N 1
ATOM 830 C CA . VAL A 1 108 ? 4.828 13.629 -13.486 1.00 65.50 108 VAL A CA 1
ATOM 831 C C . VAL A 1 108 ? 3.591 13.548 -12.602 1.00 65.50 108 VAL A C 1
ATOM 833 O O . VAL A 1 108 ? 2.702 12.741 -12.885 1.00 65.50 108 VAL A O 1
ATOM 836 N N . PRO A 1 109 ? 3.504 14.374 -11.546 1.00 59.31 109 PRO A N 1
ATOM 837 C CA . PRO A 1 109 ? 2.271 14.541 -10.797 1.00 59.31 109 PRO A CA 1
ATOM 838 C C . PRO A 1 109 ? 1.112 14.918 -11.731 1.00 59.31 109 PRO A C 1
ATOM 840 O O . PRO A 1 109 ? 1.255 15.780 -12.597 1.00 59.31 109 PRO A O 1
ATOM 843 N N . LEU A 1 110 ? -0.063 14.313 -11.546 1.00 51.41 110 LEU A N 1
ATOM 844 C CA . LEU A 1 110 ? -1.249 14.556 -12.387 1.00 51.41 110 LEU A CA 1
ATOM 845 C C . LEU A 1 110 ? -1.651 16.045 -12.481 1.00 51.41 110 LEU A C 1
ATOM 847 O O . LEU A 1 110 ? -2.234 16.474 -13.472 1.00 51.41 110 LEU A O 1
ATOM 851 N N . ASN A 1 111 ? -1.299 16.864 -11.488 1.00 50.72 111 ASN A N 1
ATOM 852 C CA . ASN A 1 111 ? -1.556 18.307 -11.482 1.00 50.72 111 ASN A CA 1
ATOM 853 C C . ASN A 1 111 ? -0.558 19.141 -12.315 1.00 50.72 111 ASN A C 1
ATOM 855 O O . ASN A 1 111 ? -0.777 20.339 -12.476 1.00 50.72 111 ASN A O 1
ATOM 859 N N . MET A 1 112 ? 0.509 18.538 -12.850 1.00 54.16 112 MET A N 1
ATOM 860 C CA . MET A 1 112 ? 1.512 19.191 -13.707 1.00 54.16 112 MET A CA 1
ATOM 861 C C . MET A 1 112 ? 1.434 18.733 -15.173 1.00 54.16 112 MET A C 1
ATOM 863 O O . MET A 1 112 ? 2.345 18.992 -15.956 1.00 54.16 112 MET A O 1
ATOM 867 N N . VAL A 1 113 ? 0.336 18.081 -15.579 1.00 55.38 113 VAL A N 1
ATOM 868 C CA . VAL A 1 113 ? 0.167 17.498 -16.927 1.00 55.38 113 VAL A CA 1
ATOM 869 C C . VAL A 1 113 ? 0.292 18.537 -18.056 1.00 55.38 113 VAL A C 1
ATOM 871 O O . VAL A 1 113 ? 0.705 18.196 -19.163 1.00 55.38 113 VAL A O 1
ATOM 874 N N . SER A 1 114 ? -0.009 19.814 -17.793 1.00 53.31 114 SER A N 1
ATOM 875 C CA . SER A 1 114 ? 0.153 20.906 -18.765 1.00 53.31 114 SER A CA 1
ATOM 876 C C . SER A 1 114 ? 1.604 21.347 -18.992 1.00 53.31 114 SER A C 1
ATOM 878 O O . SER A 1 114 ? 1.879 21.947 -20.027 1.00 53.31 114 SER A O 1
ATOM 880 N N . ASP A 1 115 ? 2.510 21.029 -18.063 1.00 58.66 115 ASP A N 1
ATOM 881 C CA . ASP A 1 115 ? 3.934 21.391 -18.087 1.00 58.66 115 ASP A CA 1
ATOM 882 C C . ASP A 1 115 ? 4.829 20.141 -18.040 1.00 58.66 115 ASP A C 1
ATOM 884 O O . ASP A 1 115 ? 5.951 20.198 -17.539 1.00 58.66 115 ASP A O 1
ATOM 888 N N . VAL A 1 116 ? 4.347 18.999 -18.554 1.00 61.66 116 VAL A N 1
ATOM 889 C CA . VAL A 1 116 ? 5.172 17.790 -18.699 1.00 61.66 116 VAL A CA 1
ATOM 890 C C . VAL A 1 116 ? 6.351 18.156 -19.596 1.00 61.66 116 VAL A C 1
ATOM 892 O O . VAL A 1 116 ? 6.141 18.420 -20.787 1.00 61.66 116 VAL A O 1
ATOM 895 N N . PRO A 1 117 ? 7.587 18.206 -19.068 1.00 64.69 117 PRO A N 1
ATOM 896 C CA . PRO A 1 117 ? 8.727 18.451 -19.921 1.00 64.69 117 PRO A CA 1
ATOM 897 C C . PRO A 1 117 ? 8.777 17.326 -20.961 1.00 64.69 117 PRO A C 1
ATOM 899 O O . PRO A 1 117 ? 8.550 16.162 -20.609 1.00 64.69 117 PRO A O 1
ATOM 902 N N . PRO A 1 118 ? 9.043 17.647 -22.239 1.00 70.56 118 PRO A N 1
ATOM 903 C CA . PRO A 1 118 ? 9.207 16.616 -23.250 1.00 70.56 118 PRO A CA 1
ATOM 904 C C . PRO A 1 118 ? 10.273 15.641 -22.764 1.00 70.56 118 PRO A C 1
ATOM 906 O O . PRO A 1 118 ? 11.311 16.058 -22.246 1.00 70.56 118 PRO A O 1
ATOM 909 N N . THR A 1 119 ? 10.007 14.345 -22.894 1.00 81.69 119 THR A N 1
ATOM 910 C CA . THR A 1 119 ? 10.969 13.345 -22.452 1.00 81.69 119 THR A CA 1
ATOM 911 C C . THR A 1 119 ? 12.246 13.487 -23.271 1.00 81.69 119 THR A C 1
ATOM 913 O O . THR A 1 119 ? 12.244 13.341 -24.491 1.00 81.69 119 THR A O 1
ATOM 916 N N . THR A 1 120 ? 13.345 13.814 -22.597 1.00 88.25 120 THR A N 1
ATOM 917 C CA . THR A 1 120 ? 14.649 13.994 -23.233 1.00 88.25 120 THR A CA 1
ATOM 918 C C . THR A 1 120 ? 15.469 12.723 -23.122 1.00 88.25 120 THR A C 1
ATOM 920 O O . THR A 1 120 ? 15.538 12.129 -22.049 1.00 88.25 120 THR A O 1
ATOM 923 N N . MET A 1 121 ? 16.147 12.346 -24.204 1.00 93.38 121 MET A N 1
ATOM 924 C CA . MET A 1 121 ? 17.134 11.270 -24.168 1.00 93.38 121 MET A CA 1
ATOM 925 C C . MET A 1 121 ? 18.278 11.613 -23.209 1.00 93.38 121 MET A C 1
ATOM 927 O O . MET A 1 121 ? 18.892 12.676 -23.310 1.00 93.38 121 MET A O 1
ATOM 931 N N . ASP A 1 122 ? 18.621 10.673 -22.339 1.00 94.44 122 ASP A N 1
ATOM 932 C CA . ASP A 1 122 ? 19.887 10.678 -21.622 1.00 94.44 122 ASP A CA 1
ATOM 933 C C . ASP A 1 122 ? 21.010 10.335 -22.611 1.00 94.44 122 ASP A C 1
ATOM 935 O O . ASP A 1 122 ? 21.246 9.171 -22.947 1.00 94.44 122 ASP A O 1
ATOM 939 N N . LEU A 1 123 ? 21.701 11.364 -23.106 1.00 95.50 123 LEU A N 1
ATOM 940 C CA . LEU A 1 123 ? 22.772 11.203 -24.094 1.00 95.50 123 LEU A CA 1
ATOM 941 C C . LEU A 1 123 ? 23.926 10.334 -23.577 1.00 95.50 123 LEU A C 1
ATOM 943 O O . LEU A 1 123 ? 24.581 9.672 -24.378 1.00 95.50 123 LEU A O 1
ATOM 947 N N . SER A 1 124 ? 24.131 10.244 -22.255 1.00 95.00 124 SER A N 1
ATOM 948 C CA . SER A 1 124 ? 25.151 9.350 -21.690 1.00 95.00 124 SER A CA 1
ATOM 949 C C . SER A 1 124 ? 24.848 7.867 -21.946 1.00 95.00 124 SER A C 1
ATOM 951 O O . SER A 1 124 ? 25.766 7.047 -21.962 1.00 95.00 124 SER A O 1
ATOM 953 N N . VAL A 1 125 ? 23.577 7.531 -22.201 1.00 95.81 125 VAL A N 1
ATOM 954 C CA . VAL A 1 125 ? 23.119 6.198 -22.608 1.00 95.81 125 VAL A CA 1
ATOM 955 C C . VAL A 1 125 ? 22.936 6.130 -24.122 1.00 95.81 125 VAL A C 1
ATOM 957 O O . VAL A 1 125 ? 23.475 5.229 -24.760 1.00 95.81 125 VAL A O 1
ATOM 960 N N . TYR A 1 126 ? 22.222 7.086 -24.721 1.00 96.56 126 TYR A N 1
ATOM 961 C CA . TYR A 1 126 ? 21.852 7.033 -26.140 1.00 96.56 126 TYR A CA 1
ATOM 962 C C . TYR A 1 126 ? 23.019 7.205 -27.122 1.00 96.56 126 TYR A C 1
ATOM 964 O O . TYR A 1 126 ? 22.938 6.722 -28.253 1.00 96.56 126 TYR A O 1
ATOM 972 N N . GLU A 1 127 ? 24.104 7.854 -26.700 1.00 95.44 127 GLU A N 1
ATOM 973 C CA . GLU A 1 127 ? 25.344 7.979 -27.480 1.00 95.44 127 GLU A CA 1
ATOM 974 C C . GLU A 1 127 ? 26.407 6.954 -27.048 1.00 95.44 127 GLU A C 1
ATOM 976 O O . GLU A 1 127 ? 27.525 6.939 -27.566 1.00 95.44 127 GLU A O 1
ATOM 981 N N . SER A 1 128 ? 26.069 6.073 -26.101 1.00 93.50 128 SER A N 1
ATOM 982 C CA . SER A 1 128 ? 26.963 5.024 -25.629 1.00 93.50 128 SER A CA 1
ATOM 983 C C . SER A 1 128 ? 27.009 3.841 -26.590 1.00 93.50 128 SER A C 1
ATOM 985 O O . SER A 1 128 ? 26.008 3.434 -27.181 1.00 93.50 128 SER A O 1
ATOM 987 N N . ASN A 1 129 ? 28.190 3.233 -26.686 1.00 93.69 129 ASN A N 1
ATOM 988 C CA . ASN A 1 129 ? 28.390 1.959 -27.374 1.00 93.69 129 ASN A CA 1
ATOM 989 C C . ASN A 1 129 ? 28.189 0.741 -26.449 1.00 93.69 129 ASN A C 1
ATOM 991 O O . ASN A 1 129 ? 28.419 -0.397 -26.857 1.00 93.69 129 ASN A O 1
ATOM 995 N N . SER A 1 130 ? 27.806 0.973 -25.193 1.00 95.75 130 SER A N 1
ATOM 996 C CA . SER A 1 130 ? 27.515 -0.078 -24.218 1.00 95.75 130 SER A CA 1
ATOM 997 C C . SER A 1 130 ? 26.058 -0.532 -24.304 1.00 95.75 130 SER A C 1
ATOM 999 O O . SER A 1 130 ? 25.181 0.230 -24.707 1.00 95.75 130 SER A O 1
ATOM 1001 N N . LEU A 1 131 ? 25.798 -1.766 -23.872 1.00 96.88 131 LEU A N 1
ATOM 1002 C CA . LEU A 1 131 ? 24.437 -2.257 -23.659 1.00 96.88 131 LEU A CA 1
ATOM 1003 C C . LEU A 1 131 ? 23.781 -1.541 -22.473 1.00 96.88 131 LEU A C 1
ATOM 1005 O O . LEU A 1 131 ? 24.417 -1.335 -21.434 1.00 96.88 131 LEU A O 1
ATOM 1009 N N . TYR A 1 132 ? 22.501 -1.212 -22.626 1.00 96.75 132 TYR A N 1
ATOM 1010 C CA . TYR A 1 132 ? 21.620 -0.731 -21.570 1.00 96.75 132 TYR A CA 1
ATOM 1011 C C . TYR A 1 132 ? 20.405 -1.664 -21.393 1.00 96.75 132 TYR A C 1
ATOM 1013 O O . TYR A 1 132 ? 19.739 -1.947 -22.387 1.00 96.75 132 TYR A O 1
ATOM 1021 N N . PRO A 1 133 ? 20.082 -2.097 -20.160 1.00 96.81 133 PRO A N 1
ATOM 1022 C CA . PRO A 1 133 ? 20.998 -2.124 -19.024 1.00 96.81 133 PRO A CA 1
ATOM 1023 C C . PRO A 1 133 ? 22.193 -3.040 -19.337 1.00 96.81 133 PRO A C 1
ATOM 1025 O O . PRO A 1 133 ? 22.117 -3.930 -20.183 1.00 96.81 133 PRO A O 1
ATOM 1028 N N . SER A 1 134 ? 23.324 -2.822 -18.666 1.00 95.19 134 SER A N 1
ATOM 1029 C CA . SER A 1 134 ? 24.528 -3.637 -18.886 1.00 95.19 134 SER A CA 1
ATOM 1030 C C . SER A 1 134 ? 24.412 -5.042 -18.292 1.00 95.19 134 SER A C 1
ATOM 1032 O O . SER A 1 134 ? 25.063 -5.966 -18.771 1.00 95.19 134 SER A O 1
ATOM 1034 N N . GLN A 1 135 ? 23.590 -5.202 -17.255 1.00 95.38 135 GLN A N 1
ATOM 1035 C CA . GLN A 1 135 ? 23.288 -6.487 -16.636 1.00 95.38 135 GLN A CA 1
ATOM 1036 C C . GLN A 1 135 ? 22.143 -7.177 -17.385 1.00 95.38 135 GLN A C 1
ATOM 1038 O O . GLN A 1 135 ? 21.175 -6.527 -17.771 1.00 95.38 135 GLN A O 1
ATOM 1043 N N . GLU A 1 136 ? 22.240 -8.495 -17.557 1.00 95.62 136 GLU A N 1
ATOM 1044 C CA . GLU A 1 136 ? 21.198 -9.315 -18.196 1.00 95.62 136 GLU A CA 1
ATOM 1045 C C . GLU A 1 136 ? 20.018 -9.594 -17.258 1.00 95.62 136 GLU A C 1
ATOM 1047 O O . GLU A 1 136 ? 18.882 -9.762 -17.700 1.00 95.62 136 GLU A O 1
ATOM 1052 N N . TYR A 1 137 ? 20.276 -9.628 -15.950 1.00 97.12 137 TYR A N 1
ATOM 1053 C CA . TYR A 1 137 ? 19.256 -9.801 -14.928 1.00 97.12 137 TYR A CA 1
ATOM 1054 C C . TYR A 1 137 ? 19.684 -9.185 -13.595 1.00 97.12 137 TYR A C 1
ATOM 1056 O O . TYR A 1 137 ? 20.866 -8.929 -13.364 1.00 97.12 137 TYR A O 1
ATOM 1064 N N . SER A 1 138 ? 18.717 -8.979 -12.706 1.00 96.62 138 SER A N 1
ATOM 1065 C CA . SER A 1 138 ? 18.946 -8.675 -11.294 1.00 96.62 138 SER A CA 1
ATOM 1066 C C . SER A 1 138 ? 18.091 -9.576 -10.408 1.00 96.62 138 SER A C 1
ATOM 1068 O O . SER A 1 138 ? 17.111 -10.179 -10.856 1.00 96.62 138 SER A O 1
ATOM 1070 N N . VAL A 1 139 ? 18.499 -9.696 -9.147 1.00 96.00 139 VAL A N 1
ATOM 1071 C CA . VAL A 1 139 ? 17.835 -10.518 -8.137 1.00 96.00 139 VAL A CA 1
ATOM 1072 C C . VAL A 1 139 ? 17.656 -9.680 -6.882 1.00 96.00 139 VAL A C 1
ATOM 1074 O O . VAL A 1 139 ? 18.574 -8.963 -6.480 1.00 96.00 139 VAL A O 1
ATOM 1077 N N . ARG A 1 140 ? 16.481 -9.776 -6.267 1.00 94.56 140 ARG A N 1
ATOM 1078 C CA . ARG A 1 140 ? 16.168 -9.131 -4.995 1.00 94.56 140 ARG A CA 1
ATOM 1079 C C . ARG A 1 140 ? 15.467 -10.115 -4.072 1.00 94.56 140 ARG A C 1
ATOM 1081 O O . ARG A 1 140 ? 14.498 -10.749 -4.482 1.00 94.56 140 ARG A O 1
ATOM 1088 N N . GLU A 1 141 ? 15.936 -10.178 -2.834 1.00 95.75 141 GLU A N 1
ATOM 1089 C CA . GLU A 1 141 ? 15.273 -10.884 -1.741 1.00 95.75 141 GLU A CA 1
ATOM 1090 C C . GLU A 1 141 ? 14.523 -9.884 -0.849 1.00 95.75 141 GLU A C 1
ATOM 1092 O O . GLU A 1 141 ? 15.014 -8.781 -0.598 1.00 95.75 141 GLU A O 1
ATOM 1097 N N . SER A 1 142 ? 13.332 -10.260 -0.392 1.00 96.31 142 SER A N 1
ATOM 1098 C CA . SER A 1 142 ? 12.540 -9.544 0.618 1.00 96.31 142 SER A CA 1
ATOM 1099 C C . SER A 1 142 ? 11.745 -10.539 1.463 1.00 96.31 142 SER A C 1
ATOM 1101 O O . SER A 1 142 ? 11.715 -11.733 1.153 1.00 96.31 142 SER A O 1
ATOM 1103 N N . ILE A 1 143 ? 11.116 -10.081 2.542 1.00 96.44 143 ILE A N 1
ATOM 1104 C CA . ILE A 1 143 ? 10.295 -10.919 3.428 1.00 96.44 143 ILE A CA 1
ATOM 1105 C C . ILE A 1 143 ? 8.946 -10.255 3.675 1.00 96.44 143 ILE A C 1
ATOM 1107 O O . ILE A 1 143 ? 8.863 -9.048 3.783 1.00 96.44 143 ILE A O 1
ATOM 1111 N N . GLY A 1 144 ? 7.874 -11.038 3.745 1.00 96.56 144 GLY A N 1
ATOM 1112 C CA . GLY A 1 144 ? 6.562 -10.513 4.116 1.00 96.56 144 GLY A CA 1
ATOM 1113 C C . GLY A 1 144 ? 5.472 -11.565 3.993 1.00 96.56 144 GLY A C 1
ATOM 1114 O O . GLY A 1 144 ? 5.760 -12.762 3.938 1.00 96.56 144 GLY A O 1
ATOM 1115 N N . LEU A 1 145 ? 4.212 -11.135 3.967 1.00 95.56 145 LEU A N 1
ATOM 1116 C CA . LEU A 1 145 ? 3.059 -12.027 3.869 1.00 95.56 145 LEU A CA 1
ATOM 1117 C C . LEU A 1 145 ? 2.661 -12.331 2.423 1.00 95.56 145 LEU A C 1
ATOM 1119 O O . LEU A 1 145 ? 2.346 -11.430 1.649 1.00 95.56 145 LEU A O 1
ATOM 1123 N N . ASP A 1 146 ? 2.536 -13.618 2.121 1.00 94.56 146 ASP A N 1
ATOM 1124 C CA . ASP A 1 146 ? 1.834 -14.147 0.956 1.00 94.56 146 ASP A CA 1
ATOM 1125 C C . ASP A 1 146 ? 0.636 -14.977 1.432 1.00 94.56 146 ASP A C 1
ATOM 1127 O O . ASP A 1 146 ? 0.785 -15.950 2.171 1.00 94.56 146 ASP A O 1
ATOM 1131 N N . HIS A 1 147 ? -0.579 -14.551 1.081 1.00 90.81 147 HIS A N 1
ATOM 1132 C CA . HIS A 1 147 ? -1.832 -15.204 1.493 1.00 90.81 147 HIS A CA 1
ATOM 1133 C C . HIS A 1 147 ? -1.936 -15.550 2.999 1.00 90.81 147 HIS A C 1
ATOM 1135 O O . HIS A 1 147 ? -2.585 -16.522 3.388 1.00 90.81 147 HIS A O 1
ATOM 1141 N N . GLY A 1 148 ? -1.335 -14.721 3.858 1.00 89.62 148 GLY A N 1
ATOM 1142 C CA . GLY A 1 148 ? -1.343 -14.882 5.314 1.00 89.62 148 GLY A CA 1
ATOM 1143 C C . GLY A 1 148 ? -0.229 -15.772 5.872 1.00 89.62 148 GLY A C 1
ATOM 1144 O O . GLY A 1 148 ? -0.179 -15.952 7.089 1.00 89.62 148 GLY A O 1
ATOM 1145 N N . GLU A 1 149 ? 0.660 -16.301 5.035 1.00 91.19 149 GLU A N 1
ATOM 1146 C CA . GLU A 1 149 ? 1.881 -16.991 5.451 1.00 91.19 149 GLU A CA 1
ATOM 1147 C C . GLU A 1 149 ? 3.091 -16.089 5.224 1.00 91.19 149 GLU A C 1
ATOM 1149 O O . GLU A 1 149 ? 3.182 -15.397 4.214 1.00 91.19 149 GLU A O 1
ATOM 1154 N N . ARG A 1 150 ? 4.026 -16.072 6.176 1.00 93.50 150 ARG A N 1
ATOM 1155 C CA . ARG A 1 150 ? 5.244 -15.268 6.041 1.00 93.50 150 ARG A CA 1
ATOM 1156 C C . ARG A 1 150 ? 6.260 -16.041 5.207 1.00 93.50 150 ARG A C 1
ATOM 1158 O O . ARG A 1 150 ? 6.532 -17.202 5.511 1.00 93.50 150 ARG A O 1
ATOM 1165 N N . VAL A 1 151 ? 6.798 -15.412 4.167 1.00 95.19 151 VAL A N 1
ATOM 1166 C CA . VAL A 1 151 ? 7.671 -16.039 3.165 1.00 95.19 151 VAL A CA 1
ATOM 1167 C C . VAL A 1 151 ? 8.842 -15.129 2.809 1.00 95.19 151 VAL A C 1
ATOM 1169 O O . VAL A 1 151 ? 8.772 -13.915 2.985 1.00 95.19 151 VAL A O 1
ATOM 1172 N N . ILE A 1 152 ? 9.912 -15.723 2.281 1.00 95.44 152 ILE A N 1
ATOM 1173 C CA . ILE A 1 152 ? 10.934 -14.995 1.527 1.00 95.44 152 ILE A CA 1
ATOM 1174 C C . ILE A 1 152 ? 10.459 -14.871 0.087 1.00 95.44 152 ILE A C 1
ATOM 1176 O O . ILE A 1 152 ? 10.145 -15.880 -0.546 1.00 95.44 152 ILE A O 1
ATOM 1180 N N . PHE A 1 153 ? 10.444 -13.654 -0.437 1.00 97.06 153 PHE A N 1
ATOM 1181 C CA . PHE A 1 153 ? 10.251 -13.385 -1.852 1.00 97.06 153 PHE A CA 1
ATOM 1182 C C . PHE A 1 153 ? 11.612 -13.285 -2.533 1.00 97.06 153 PHE A C 1
ATOM 1184 O O . PHE A 1 153 ? 12.440 -12.463 -2.153 1.00 97.06 153 PHE A O 1
ATOM 1191 N N . LEU A 1 154 ? 11.826 -14.080 -3.576 1.00 97.19 154 LEU A N 1
ATOM 1192 C CA . LEU A 1 154 ? 12.964 -13.954 -4.481 1.00 97.19 154 LEU A CA 1
ATOM 1193 C C . LEU A 1 154 ? 12.454 -13.441 -5.825 1.00 97.19 154 LEU A C 1
ATOM 1195 O O . LEU A 1 154 ? 11.837 -14.185 -6.589 1.00 97.19 154 LEU A O 1
ATOM 1199 N N . THR A 1 155 ? 12.698 -12.169 -6.116 1.00 96.62 155 THR A N 1
ATOM 1200 C CA . THR A 1 155 ? 12.294 -11.537 -7.374 1.00 96.62 155 THR A CA 1
ATOM 1201 C C . THR A 1 155 ? 13.469 -11.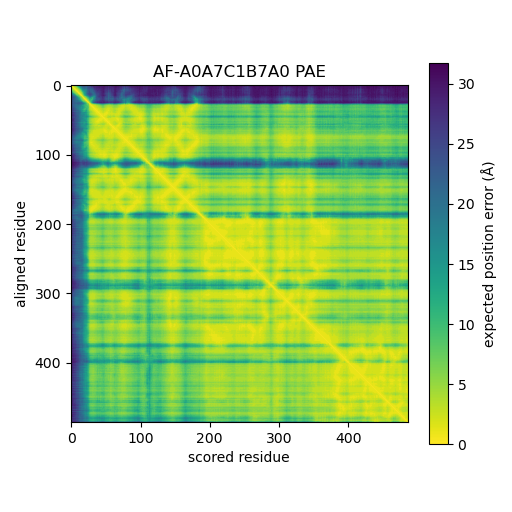496 -8.339 1.00 96.62 155 THR A C 1
ATOM 1203 O O . THR A 1 155 ? 14.494 -10.880 -8.055 1.00 96.62 155 THR A O 1
ATOM 1206 N N . VAL A 1 156 ? 13.306 -12.144 -9.491 1.00 97.38 156 VAL A N 1
ATOM 1207 C CA . VAL A 1 156 ? 14.268 -12.171 -10.593 1.00 97.38 156 VAL A CA 1
ATOM 1208 C C . VAL A 1 156 ? 13.730 -11.303 -11.728 1.00 97.38 156 VAL A C 1
ATOM 1210 O O . VAL A 1 156 ? 12.664 -11.584 -12.282 1.00 97.38 156 VAL A O 1
ATOM 1213 N N . CYS A 1 157 ? 14.472 -10.255 -12.076 1.00 96.81 157 CYS A N 1
ATOM 1214 C CA . CYS A 1 157 ? 14.164 -9.356 -13.186 1.00 96.81 157 CYS A CA 1
ATOM 1215 C C . CYS A 1 157 ? 15.119 -9.654 -14.340 1.00 96.81 157 CYS A C 1
ATOM 1217 O O . CYS A 1 157 ? 16.309 -9.381 -14.224 1.00 96.81 157 CYS A O 1
ATOM 1219 N N . CYS A 1 158 ? 14.621 -10.202 -15.445 1.00 96.69 158 CYS A N 1
ATOM 1220 C CA . CYS A 1 158 ? 15.402 -10.490 -16.647 1.00 96.69 158 CYS A CA 1
ATOM 1221 C C . CYS A 1 158 ? 15.180 -9.386 -17.684 1.00 96.69 158 CYS A C 1
ATOM 1223 O O . CYS A 1 158 ? 14.043 -9.109 -18.080 1.00 96.69 158 CYS A O 1
ATOM 1225 N N . TYR A 1 159 ? 16.264 -8.762 -18.132 1.00 96.44 159 TYR A N 1
ATOM 1226 C CA . TYR A 1 159 ? 16.214 -7.566 -18.957 1.00 96.44 159 TYR A CA 1
ATOM 1227 C C . TYR A 1 159 ? 16.305 -7.888 -20.449 1.00 96.44 159 TYR A C 1
ATOM 1229 O O . TYR A 1 159 ? 17.123 -8.702 -20.888 1.00 96.44 159 TYR A O 1
ATOM 1237 N N . SER A 1 160 ? 15.506 -7.169 -21.236 1.00 97.19 160 SER A N 1
ATOM 1238 C CA . SER A 1 160 ? 15.898 -6.837 -22.605 1.00 97.19 160 SER A CA 1
ATOM 1239 C C . SER A 1 160 ? 17.040 -5.834 -22.566 1.00 97.19 160 SER A C 1
ATOM 1241 O O . SER A 1 160 ? 17.066 -4.980 -21.682 1.00 97.19 160 SER A O 1
ATOM 1243 N N . GLN A 1 161 ? 17.960 -5.912 -23.523 1.00 97.38 161 GLN A N 1
ATOM 1244 C CA . GLN A 1 161 ? 19.096 -4.997 -23.606 1.00 97.38 161 GLN A CA 1
ATOM 1245 C C . GLN A 1 161 ? 19.082 -4.251 -24.931 1.00 97.38 161 GLN A C 1
ATOM 1247 O O . GLN A 1 161 ? 18.624 -4.758 -25.948 1.00 97.38 161 GLN A O 1
ATOM 1252 N N . TYR A 1 162 ? 19.596 -3.035 -24.941 1.00 97.81 162 TYR A N 1
ATOM 1253 C CA . TYR A 1 162 ? 19.617 -2.182 -26.115 1.00 97.81 162 TYR A CA 1
ATOM 1254 C C . TYR A 1 162 ? 20.982 -1.533 -26.250 1.00 97.81 162 TYR A C 1
ATOM 1256 O O . TYR A 1 162 ? 21.549 -1.064 -25.265 1.00 97.81 162 TYR A O 1
ATOM 1264 N N . LYS A 1 163 ? 21.512 -1.516 -27.472 1.00 97.81 163 LYS A N 1
ATOM 1265 C CA . LYS A 1 163 ? 22.745 -0.828 -27.838 1.00 97.81 163 LYS A CA 1
ATOM 1266 C C . LYS A 1 163 ? 22.383 0.415 -28.652 1.00 97.81 163 LYS A C 1
ATOM 1268 O O . LYS A 1 163 ? 22.187 0.315 -29.867 1.00 97.81 163 LYS A O 1
ATOM 1273 N N . PRO A 1 164 ? 22.265 1.589 -28.009 1.00 95.50 164 PRO A N 1
ATOM 1274 C CA . PRO A 1 164 ? 21.560 2.710 -28.614 1.00 95.50 164 PRO A CA 1
ATOM 1275 C C . PRO A 1 164 ? 22.245 3.324 -29.830 1.00 95.50 164 PRO A C 1
ATOM 1277 O O . PRO A 1 164 ? 21.552 3.813 -30.716 1.00 95.50 164 PRO A O 1
ATOM 1280 N N . ILE A 1 165 ? 23.580 3.309 -29.898 1.00 95.50 165 ILE A N 1
ATOM 1281 C CA . ILE A 1 165 ? 24.317 3.888 -31.032 1.00 95.50 165 ILE A CA 1
ATOM 1282 C C . ILE A 1 165 ? 24.192 3.059 -32.321 1.00 95.50 165 ILE A C 1
ATOM 1284 O O . ILE A 1 165 ? 24.357 3.597 -33.411 1.00 95.50 165 ILE A O 1
ATOM 1288 N N . GLU A 1 166 ? 23.878 1.768 -32.198 1.00 96.50 166 GLU A N 1
ATOM 1289 C CA . GLU A 1 166 ? 23.694 0.841 -33.326 1.00 96.50 166 GLU A CA 1
ATOM 1290 C C . GLU A 1 166 ? 22.214 0.560 -33.625 1.00 96.50 166 GLU A C 1
ATOM 1292 O O . GLU A 1 166 ? 21.911 -0.243 -34.509 1.00 96.50 166 GLU A O 1
ATOM 1297 N N . ASP A 1 167 ? 21.303 1.199 -32.878 1.00 96.81 167 ASP A N 1
ATOM 1298 C CA . ASP A 1 167 ? 19.860 0.950 -32.907 1.00 96.81 167 ASP A CA 1
ATOM 1299 C C . ASP A 1 167 ? 19.536 -0.558 -32.819 1.00 96.81 167 ASP A C 1
ATOM 1301 O O . ASP A 1 167 ? 18.627 -1.069 -33.474 1.00 96.81 167 ASP A O 1
ATOM 1305 N N . LEU A 1 168 ? 20.318 -1.288 -32.013 1.00 97.88 168 LEU A N 1
ATOM 1306 C CA . LEU A 1 168 ? 20.292 -2.747 -31.935 1.00 97.88 168 LEU A CA 1
ATOM 1307 C C . LEU A 1 168 ? 19.691 -3.212 -30.608 1.00 97.88 168 LEU A C 1
ATOM 1309 O O . LEU A 1 168 ? 20.245 -2.973 -29.533 1.00 97.88 168 LEU A O 1
ATOM 1313 N N . LEU A 1 169 ? 18.542 -3.874 -30.696 1.00 97.81 169 LEU A N 1
ATOM 1314 C CA . LEU A 1 169 ? 17.782 -4.404 -29.572 1.00 97.81 169 LEU A CA 1
ATOM 1315 C C . LEU A 1 169 ? 18.021 -5.907 -29.410 1.00 97.81 169 LEU A C 1
ATOM 1317 O O . LEU A 1 169 ? 17.947 -6.667 -30.373 1.00 97.81 169 LEU A O 1
ATOM 1321 N N . TYR A 1 170 ? 18.234 -6.322 -28.169 1.00 97.75 170 TYR A N 1
ATOM 1322 C CA . TYR A 1 170 ? 18.386 -7.697 -27.723 1.00 97.75 170 TYR A CA 1
ATOM 1323 C C . TYR A 1 170 ? 17.175 -8.061 -26.860 1.00 97.75 170 TYR A C 1
ATOM 1325 O O . TYR A 1 170 ? 17.091 -7.682 -25.689 1.00 97.75 170 TYR A O 1
ATOM 1333 N N . ILE A 1 171 ? 16.230 -8.802 -27.439 1.00 96.50 171 ILE A N 1
ATOM 1334 C CA . ILE A 1 171 ? 15.064 -9.333 -26.717 1.00 96.50 171 ILE A CA 1
ATOM 1335 C C . ILE A 1 171 ? 15.345 -10.781 -26.310 1.00 96.50 171 ILE A C 1
ATOM 1337 O O . ILE A 1 171 ? 15.747 -11.565 -27.177 1.00 96.50 171 ILE A O 1
ATOM 1341 N N . PRO A 1 172 ? 15.127 -11.173 -25.041 1.00 95.75 172 PRO A N 1
ATOM 1342 C CA . PRO A 1 172 ? 15.201 -12.573 -24.650 1.00 95.75 172 PRO A CA 1
ATOM 1343 C C . PRO A 1 172 ? 14.224 -13.408 -25.485 1.00 95.75 172 PRO A C 1
ATOM 1345 O O . PRO A 1 172 ? 13.073 -13.032 -25.652 1.00 95.75 172 PRO A O 1
ATOM 1348 N N . ASP A 1 173 ? 14.680 -14.532 -26.021 1.00 94.12 173 ASP A N 1
ATOM 1349 C CA . ASP A 1 173 ? 13.877 -15.516 -26.763 1.00 94.12 173 ASP A CA 1
ATOM 1350 C C . ASP A 1 173 ? 13.484 -16.687 -25.860 1.00 94.12 173 ASP A C 1
ATOM 1352 O O . ASP A 1 173 ? 12.345 -17.147 -25.836 1.00 94.12 173 ASP A O 1
ATOM 1356 N N . ASN A 1 174 ? 14.440 -17.131 -25.046 1.00 95.44 174 ASN A N 1
ATOM 1357 C CA . ASN A 1 174 ? 14.242 -18.140 -24.020 1.00 95.44 174 ASN A CA 1
ATOM 1358 C C . ASN A 1 174 ? 14.937 -17.655 -22.762 1.00 95.44 174 ASN A C 1
ATOM 1360 O O . ASN A 1 174 ? 16.102 -17.267 -22.827 1.00 95.44 174 ASN A O 1
ATOM 1364 N N . ILE A 1 175 ? 14.239 -17.717 -21.636 1.00 97.00 175 ILE A N 1
ATOM 1365 C CA . ILE A 1 175 ? 14.785 -17.409 -20.318 1.00 97.00 175 ILE A CA 1
ATOM 1366 C C . ILE A 1 175 ? 14.690 -18.683 -19.497 1.00 97.00 175 ILE A C 1
ATOM 1368 O O . ILE A 1 175 ? 13.599 -19.226 -19.319 1.00 97.00 175 ILE A O 1
ATOM 1372 N N . ARG A 1 176 ? 15.822 -19.163 -18.991 1.00 97.62 176 ARG A N 1
ATOM 1373 C CA . ARG A 1 176 ? 15.868 -20.257 -18.027 1.00 97.62 176 ARG A CA 1
ATOM 1374 C C . ARG A 1 176 ? 16.394 -19.746 -16.699 1.00 97.62 176 ARG A C 1
ATOM 1376 O O . ARG A 1 176 ? 17.510 -19.245 -16.646 1.00 97.62 176 ARG A O 1
ATOM 1383 N N . ILE A 1 177 ? 15.611 -19.912 -15.644 1.00 97.81 177 ILE A N 1
ATOM 1384 C CA . ILE A 1 177 ? 15.969 -19.536 -14.277 1.00 97.81 177 ILE A CA 1
ATOM 1385 C C . ILE A 1 177 ? 16.185 -20.829 -13.496 1.00 97.81 177 ILE A C 1
ATOM 1387 O O . ILE A 1 177 ? 15.252 -21.619 -13.368 1.00 97.81 177 ILE A O 1
ATOM 1391 N N . ASN A 1 178 ? 17.401 -21.038 -12.990 1.00 97.56 178 ASN A N 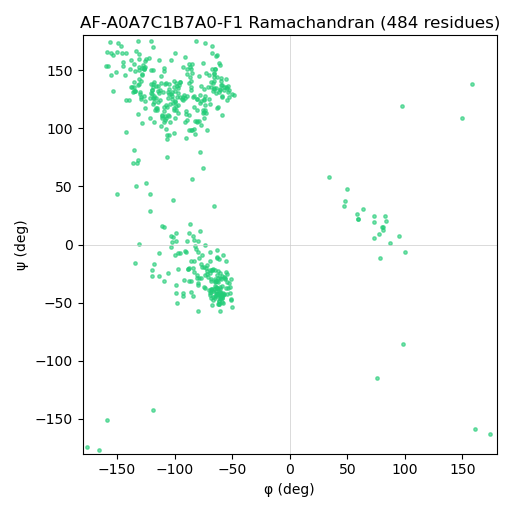1
ATOM 1392 C CA . ASN A 1 178 ? 17.711 -22.117 -12.056 1.00 97.56 178 ASN A CA 1
ATOM 1393 C C . ASN A 1 178 ? 18.054 -21.497 -10.701 1.00 97.56 178 ASN A C 1
ATOM 1395 O O . ASN A 1 178 ? 18.967 -20.676 -10.612 1.00 97.56 178 ASN A O 1
ATOM 1399 N N . ILE A 1 179 ? 17.346 -21.904 -9.655 1.00 97.75 179 ILE A N 1
ATOM 1400 C CA . ILE A 1 179 ? 17.603 -21.476 -8.282 1.00 97.75 179 ILE A CA 1
ATOM 1401 C C . ILE A 1 179 ? 18.014 -22.708 -7.494 1.00 97.75 179 ILE A C 1
ATOM 1403 O O . ILE A 1 179 ? 17.293 -23.704 -7.481 1.00 97.75 179 ILE A O 1
ATOM 1407 N N . GLU A 1 180 ? 19.164 -22.638 -6.838 1.00 96.69 180 GLU A N 1
ATOM 1408 C CA . GLU A 1 180 ? 19.585 -23.637 -5.860 1.00 96.69 180 GLU A CA 1
ATOM 1409 C C . GLU A 1 180 ? 19.413 -23.043 -4.469 1.00 96.69 180 GLU A C 1
ATOM 1411 O O . GLU A 1 180 ? 19.873 -21.927 -4.211 1.00 96.69 180 GLU A O 1
ATOM 1416 N N . TYR A 1 181 ? 18.752 -23.771 -3.576 1.00 94.62 181 TYR A N 1
ATOM 1417 C CA . TYR A 1 181 ? 18.446 -23.283 -2.237 1.00 94.62 181 TYR A CA 1
ATOM 1418 C C . TYR A 1 181 ? 18.495 -24.404 -1.203 1.00 94.62 181 TYR A C 1
ATOM 1420 O O . TYR A 1 181 ? 18.305 -25.579 -1.516 1.00 94.62 181 TYR A O 1
ATOM 1428 N N . ASP A 1 182 ? 18.765 -24.025 0.039 1.00 92.75 182 ASP A N 1
ATOM 1429 C CA . ASP A 1 182 ? 18.729 -24.910 1.197 1.00 92.75 182 ASP A CA 1
ATOM 1430 C C . ASP A 1 182 ? 17.504 -24.547 2.050 1.00 92.75 182 ASP A C 1
ATOM 1432 O O . ASP A 1 182 ? 17.460 -23.432 2.591 1.00 92.75 182 ASP A O 1
ATOM 1436 N N . PRO A 1 183 ? 16.470 -25.408 2.121 1.00 90.00 183 PRO A N 1
ATOM 1437 C CA . PRO A 1 183 ? 15.311 -25.146 2.965 1.00 90.00 183 PRO A CA 1
ATOM 1438 C C . PRO A 1 183 ? 15.716 -25.149 4.450 1.00 90.00 183 PRO A C 1
ATOM 1440 O O . PRO A 1 183 ? 16.651 -25.845 4.844 1.00 90.00 183 PRO A O 1
ATOM 1443 N N . PRO A 1 184 ? 15.015 -24.398 5.314 1.00 87.44 184 PRO A N 1
ATOM 1444 C CA . PRO A 1 184 ? 15.350 -24.367 6.731 1.00 87.44 184 PRO A CA 1
ATOM 1445 C C . PRO A 1 184 ? 15.094 -25.736 7.380 1.00 87.44 184 PRO A C 1
ATOM 1447 O O . PRO A 1 184 ? 14.027 -26.319 7.188 1.00 87.44 184 PRO A O 1
ATOM 1450 N N . GLU A 1 185 ? 16.039 -26.224 8.198 1.00 81.00 185 GLU A N 1
ATOM 1451 C CA . GLU A 1 185 ? 15.832 -27.432 9.021 1.00 81.00 185 GLU A CA 1
ATOM 1452 C C . GLU A 1 185 ? 14.645 -27.246 9.982 1.00 81.00 185 GLU A C 1
ATOM 1454 O O . GLU A 1 185 ? 13.793 -28.128 10.102 1.00 81.00 185 GLU A O 1
ATOM 1459 N N . ASP A 1 186 ? 14.575 -26.066 10.604 1.00 78.31 186 ASP A N 1
ATOM 1460 C CA . ASP A 1 186 ? 13.477 -25.599 11.445 1.00 78.31 186 ASP A CA 1
ATOM 1461 C C . ASP A 1 186 ? 12.929 -24.293 10.848 1.00 78.31 186 ASP A C 1
ATOM 1463 O O . ASP A 1 186 ? 13.614 -23.263 10.901 1.00 78.31 186 ASP A O 1
ATOM 1467 N N . PRO A 1 187 ? 11.719 -24.294 10.259 1.00 72.44 187 PRO A N 1
ATOM 1468 C CA . PRO A 1 187 ? 11.136 -23.077 9.714 1.00 72.44 187 PRO A CA 1
ATOM 1469 C C . PRO A 1 187 ? 10.990 -22.007 10.801 1.00 72.44 187 PRO A C 1
ATOM 1471 O O . PRO A 1 187 ? 10.576 -22.286 11.930 1.00 72.44 187 PRO A O 1
ATOM 1474 N N . LEU A 1 188 ? 11.332 -20.764 10.467 1.00 76.31 188 LEU A N 1
ATOM 1475 C CA . LEU A 1 188 ? 11.121 -19.639 11.373 1.00 76.31 188 LEU A CA 1
ATOM 1476 C C . LEU A 1 188 ? 9.633 -19.255 11.396 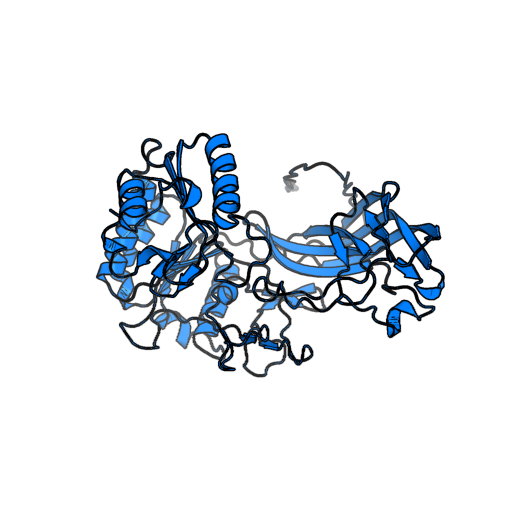1.00 76.31 188 LEU A C 1
ATOM 1478 O O . LEU A 1 188 ? 8.900 -19.502 10.443 1.00 76.31 188 LEU A O 1
ATOM 1482 N N . PHE A 1 189 ? 9.192 -18.612 12.481 1.00 82.44 189 PHE A N 1
ATOM 1483 C CA . PHE A 1 189 ? 7.831 -18.069 12.620 1.00 82.44 189 PHE A CA 1
ATOM 1484 C C . PHE A 1 189 ? 6.692 -19.110 12.596 1.00 82.44 189 PHE A C 1
ATOM 1486 O O . PHE A 1 189 ? 5.574 -18.793 12.209 1.00 82.44 189 PHE A O 1
ATOM 1493 N N . THR A 1 190 ? 6.942 -20.336 13.068 1.00 80.12 190 THR A N 1
ATOM 1494 C CA . THR A 1 190 ? 5.952 -21.436 13.090 1.00 80.12 190 THR A CA 1
ATOM 1495 C C . THR A 1 190 ? 4.972 -21.402 14.262 1.00 80.12 190 THR A C 1
ATOM 1497 O O . THR A 1 190 ? 4.112 -22.277 14.369 1.00 80.12 190 THR A O 1
ATOM 1500 N N . ASN A 1 191 ? 5.125 -20.460 15.194 1.00 85.25 191 ASN A N 1
ATOM 1501 C CA . ASN A 1 191 ? 4.188 -20.315 16.304 1.00 85.25 191 ASN A CA 1
ATOM 1502 C C . ASN A 1 191 ? 2.806 -19.899 15.777 1.00 85.25 191 ASN A C 1
ATOM 1504 O O . ASN A 1 191 ? 2.698 -19.248 14.747 1.00 85.25 191 ASN A O 1
ATOM 1508 N N . SER A 1 192 ? 1.747 -20.279 16.489 1.00 88.94 192 SER A N 1
ATOM 1509 C CA . SER A 1 192 ? 0.359 -19.941 16.134 1.00 88.94 192 SER A CA 1
ATOM 1510 C C . SER A 1 192 ? -0.511 -19.827 17.393 1.00 88.94 192 SER A C 1
ATOM 1512 O O . SER A 1 192 ? -1.585 -20.418 17.496 1.00 88.94 192 SER A O 1
ATOM 1514 N N . LEU A 1 193 ? 0.027 -19.165 18.420 1.00 94.62 193 LEU A N 1
ATOM 1515 C CA . LEU A 1 193 ? -0.616 -19.004 19.726 1.00 94.62 193 LEU A CA 1
ATOM 1516 C C . LEU A 1 193 ? -1.673 -17.897 19.722 1.00 94.62 193 LEU A C 1
ATOM 1518 O O . LEU A 1 193 ? -2.660 -18.011 20.445 1.00 94.62 193 LEU A O 1
ATOM 1522 N N . TYR A 1 194 ? -1.435 -16.834 18.950 1.00 97.06 194 TYR A N 1
ATOM 1523 C CA . TYR A 1 194 ? -2.354 -15.712 18.788 1.00 97.06 194 TYR A CA 1
ATOM 1524 C C . TYR A 1 194 ? -2.406 -15.286 17.320 1.00 97.06 194 TYR A C 1
ATOM 1526 O O . TYR A 1 194 ? -1.363 -15.132 16.692 1.00 97.06 194 TYR A O 1
ATOM 1534 N N . ASP A 1 195 ? -3.607 -15.040 16.804 1.00 97.12 195 ASP A N 1
ATOM 1535 C CA . ASP A 1 195 ? -3.845 -14.520 15.455 1.00 97.12 195 ASP A CA 1
ATOM 1536 C C . ASP A 1 195 ? -3.737 -12.989 15.431 1.00 97.12 195 ASP A C 1
ATOM 1538 O O . ASP A 1 195 ? -3.112 -12.411 14.535 1.00 97.12 195 ASP A O 1
ATOM 1542 N N . LEU A 1 196 ? -4.343 -12.344 16.438 1.00 98.56 196 LEU A N 1
ATOM 1543 C CA . LEU A 1 196 ? -4.492 -10.896 16.565 1.00 98.56 196 LEU A CA 1
ATOM 1544 C C . LEU A 1 196 ? -3.773 -10.366 17.811 1.00 98.56 196 LEU A C 1
ATOM 1546 O O . LEU A 1 196 ? -4.045 -10.792 18.935 1.00 98.56 196 LEU A O 1
ATOM 1550 N N . LEU A 1 197 ? -2.924 -9.361 17.613 1.00 98.81 197 LEU A N 1
ATOM 1551 C CA . LEU A 1 197 ? -2.395 -8.508 18.674 1.00 98.81 197 LEU A CA 1
ATOM 1552 C C . LEU A 1 197 ? -3.120 -7.159 18.675 1.00 98.81 197 LEU A C 1
ATOM 1554 O O . LEU A 1 197 ? -3.114 -6.451 17.673 1.00 98.81 197 LEU A O 1
ATOM 1558 N N . ILE A 1 198 ? -3.695 -6.764 19.806 1.00 98.88 198 ILE A N 1
ATOM 1559 C CA . ILE A 1 198 ? -4.197 -5.405 20.024 1.00 98.88 198 ILE A CA 1
ATOM 1560 C C . ILE A 1 198 ? -3.178 -4.650 20.879 1.00 98.88 198 ILE A C 1
ATOM 1562 O O . ILE A 1 198 ? -2.888 -5.070 22.000 1.00 98.88 198 ILE A O 1
ATOM 1566 N N . ILE A 1 199 ? -2.655 -3.536 20.364 1.00 98.94 199 ILE A N 1
ATOM 1567 C CA . ILE A 1 199 ? -1.778 -2.623 21.110 1.00 98.94 199 ILE A CA 1
ATOM 1568 C C . ILE A 1 199 ? -2.571 -1.370 21.457 1.00 98.94 199 ILE A C 1
ATOM 1570 O O . ILE A 1 199 ? -3.163 -0.744 20.578 1.00 98.94 199 ILE A O 1
ATOM 1574 N N . THR A 1 200 ? -2.610 -1.009 22.737 1.00 98.88 200 THR A N 1
ATOM 1575 C CA . THR A 1 200 ? -3.466 0.080 23.224 1.00 98.88 200 THR A CA 1
ATOM 1576 C C . THR A 1 200 ? -2.872 0.810 24.429 1.00 98.88 200 THR A C 1
ATOM 1578 O O . THR A 1 200 ? -1.855 0.401 24.977 1.00 98.88 200 THR A O 1
ATOM 1581 N N . ASP A 1 201 ? -3.512 1.889 24.860 1.00 98.62 201 ASP A N 1
ATOM 1582 C CA . ASP A 1 201 ? -3.243 2.515 26.154 1.00 98.62 201 ASP A CA 1
ATOM 1583 C C . ASP A 1 201 ? -4.082 1.843 27.252 1.00 98.62 201 ASP A C 1
ATOM 1585 O O . ASP A 1 201 ? -5.238 1.479 27.014 1.00 98.62 201 ASP A O 1
ATOM 1589 N N . GLU A 1 202 ? -3.534 1.704 28.464 1.00 98.19 202 GLU A N 1
ATOM 1590 C CA . GLU A 1 202 ? -4.239 1.102 29.609 1.00 98.19 202 GLU A CA 1
ATOM 1591 C C . GLU A 1 202 ? -5.635 1.703 29.865 1.00 98.19 202 GLU A C 1
ATOM 1593 O O . GLU A 1 202 ? -6.555 0.998 30.290 1.00 98.19 202 GLU A O 1
ATOM 1598 N N . LYS A 1 203 ? -5.832 2.985 29.519 1.00 97.44 203 LYS A N 1
ATOM 1599 C CA . LYS A 1 203 ? -7.117 3.692 29.592 1.00 97.44 203 LYS A CA 1
ATOM 1600 C C . LYS A 1 203 ? -8.244 2.988 28.833 1.00 97.44 203 LYS A C 1
ATOM 1602 O O . LYS A 1 203 ? -9.407 3.120 29.224 1.00 97.44 203 LYS A O 1
ATOM 1607 N N . PHE A 1 204 ? -7.934 2.298 27.736 1.00 98.56 204 PHE A N 1
ATOM 1608 C CA . PHE A 1 204 ? -8.934 1.683 26.862 1.00 98.56 204 PHE A CA 1
ATOM 1609 C C . PHE A 1 204 ? -9.210 0.210 27.169 1.00 98.56 204 PHE A C 1
ATOM 1611 O O . PHE A 1 204 ? -10.167 -0.336 26.619 1.00 98.56 204 PHE A O 1
ATOM 1618 N N . LEU A 1 205 ? -8.450 -0.421 28.074 1.00 98.25 205 LEU A N 1
ATOM 1619 C CA . LEU A 1 205 ? -8.618 -1.841 28.407 1.00 98.25 205 LEU A CA 1
ATOM 1620 C C . LEU A 1 205 ? -10.066 -2.234 28.756 1.00 98.25 205 LEU A C 1
ATOM 1622 O O . LEU A 1 205 ? -10.544 -3.206 28.171 1.00 98.25 205 LEU A O 1
ATOM 1626 N N . PRO A 1 206 ? -10.810 -1.487 29.605 1.00 98.12 206 PRO A N 1
ATOM 1627 C CA . PRO A 1 206 ? -12.182 -1.870 29.953 1.00 98.12 206 PRO A CA 1
ATOM 1628 C C . PRO A 1 206 ? -13.144 -1.875 28.756 1.00 98.12 206 PRO A C 1
ATOM 1630 O O . PRO A 1 206 ? -14.139 -2.588 28.764 1.00 98.12 206 PRO A O 1
ATOM 1633 N N . TYR A 1 207 ? -12.855 -1.080 27.724 1.00 97.94 207 TYR A N 1
ATOM 1634 C CA . TYR A 1 207 ? -13.691 -0.967 26.525 1.00 97.94 207 TYR A CA 1
ATOM 1635 C C . TYR A 1 207 ? -13.327 -2.013 25.465 1.00 97.94 207 TYR A C 1
ATOM 1637 O O . TYR A 1 207 ? -14.132 -2.305 24.588 1.00 97.94 207 TYR A O 1
ATOM 1645 N N . LEU A 1 208 ? -12.121 -2.581 25.541 1.00 97.94 208 LEU A N 1
ATOM 1646 C CA . LEU A 1 208 ? -11.637 -3.606 24.618 1.00 97.94 208 LEU A CA 1
ATOM 1647 C C . LEU A 1 208 ? -11.995 -5.028 25.046 1.00 97.94 208 LEU A C 1
ATOM 1649 O O . LEU A 1 208 ? -12.022 -5.912 24.192 1.00 97.94 208 LEU A O 1
ATOM 1653 N N . GLU A 1 209 ? -12.287 -5.261 26.326 1.00 97.94 209 GLU A N 1
ATOM 1654 C CA . GLU A 1 209 ? -12.657 -6.586 26.838 1.00 97.94 209 GLU A CA 1
ATOM 1655 C C . GLU A 1 209 ? -13.793 -7.247 26.022 1.00 97.94 209 GLU A C 1
ATOM 1657 O O . GLU A 1 209 ? -13.579 -8.365 25.540 1.00 97.94 209 GLU A O 1
ATOM 1662 N N . PRO A 1 210 ? -14.917 -6.565 25.698 1.00 98.50 210 PRO A N 1
ATOM 1663 C CA . PRO A 1 210 ? -15.963 -7.149 24.852 1.00 98.50 210 PRO A CA 1
ATOM 1664 C C . PRO A 1 210 ? -15.481 -7.538 23.448 1.00 98.50 210 PRO A C 1
ATOM 1666 O O . PRO A 1 210 ? -15.912 -8.557 22.899 1.00 98.50 210 PRO A O 1
ATOM 1669 N N . LEU A 1 211 ? -14.572 -6.749 22.858 1.00 98.44 211 LEU A N 1
ATOM 1670 C CA . LEU A 1 211 ? -14.005 -7.037 21.539 1.00 98.44 211 LEU A CA 1
ATOM 1671 C C . LEU A 1 211 ? -13.116 -8.281 21.586 1.00 98.44 211 LEU A C 1
ATOM 1673 O O . LEU A 1 211 ? -13.239 -9.153 20.729 1.00 98.44 211 LEU A O 1
ATOM 1677 N N . VAL A 1 212 ? -12.247 -8.379 22.592 1.00 98.56 212 VAL A N 1
ATOM 1678 C CA . VAL A 1 212 ? -11.343 -9.523 22.783 1.00 98.56 212 VAL A CA 1
ATOM 1679 C C . VAL A 1 212 ? -12.143 -10.809 22.978 1.00 98.56 212 VAL A C 1
ATOM 1681 O O . VAL A 1 212 ? -11.871 -11.817 22.323 1.00 98.56 212 VAL A O 1
ATOM 1684 N N . GLU A 1 213 ? -13.171 -10.783 23.827 1.00 98.56 213 GLU A N 1
ATOM 1685 C CA . GLU A 1 213 ? -14.073 -11.923 24.014 1.00 98.56 213 GLU A CA 1
ATOM 1686 C C . GLU A 1 213 ? -14.816 -12.290 22.726 1.00 98.56 213 GLU A C 1
ATOM 1688 O O . GLU A 1 213 ? -14.977 -13.470 22.404 1.00 98.56 213 GLU A O 1
ATOM 1693 N N . HIS A 1 214 ? -15.283 -11.294 21.969 1.00 98.44 214 HIS A N 1
ATOM 1694 C CA . HIS A 1 214 ? -15.934 -11.526 20.687 1.00 98.44 214 HIS A CA 1
ATOM 1695 C C . HIS A 1 214 ? -14.995 -12.204 19.680 1.00 98.44 214 HIS A C 1
ATOM 1697 O O . HIS A 1 214 ? -15.350 -13.259 19.155 1.00 98.44 214 HIS A O 1
ATOM 1703 N N . LYS A 1 215 ? -13.783 -11.673 19.474 1.00 98.38 215 LYS A N 1
ATOM 1704 C CA . LYS A 1 215 ? -12.790 -12.247 18.553 1.00 98.38 215 LYS A CA 1
ATOM 1705 C C . LYS A 1 215 ? -12.401 -13.671 18.938 1.00 98.38 215 LYS A C 1
ATOM 1707 O O . LYS A 1 215 ? -12.456 -14.558 18.088 1.00 98.38 215 LYS A O 1
ATOM 1712 N N . ASN A 1 216 ? -12.142 -13.924 20.222 1.00 98.38 216 ASN A N 1
ATOM 1713 C CA . ASN A 1 216 ? -11.845 -15.272 20.710 1.00 98.38 216 ASN A CA 1
ATOM 1714 C C . ASN A 1 216 ? -13.010 -16.250 20.462 1.00 98.38 216 ASN A C 1
ATOM 1716 O O . ASN A 1 216 ? -12.778 -17.382 20.038 1.00 98.38 216 ASN A O 1
ATOM 1720 N N . ARG A 1 217 ? -14.271 -15.827 20.656 1.00 98.00 217 ARG A N 1
ATOM 1721 C CA . ARG A 1 217 ? -15.453 -16.657 20.330 1.00 98.00 217 ARG A CA 1
ATOM 1722 C C . ARG A 1 217 ? -15.592 -16.939 18.833 1.00 98.00 217 ARG A C 1
ATOM 1724 O O . ARG A 1 217 ? -16.074 -18.008 18.475 1.00 98.00 217 ARG A O 1
ATOM 1731 N N . MET A 1 218 ? -15.164 -16.007 17.984 1.00 96.94 218 MET A N 1
ATOM 1732 C CA . MET A 1 218 ? -15.136 -16.158 16.525 1.00 96.94 218 MET A CA 1
ATOM 1733 C C . MET A 1 218 ? -13.934 -16.978 16.025 1.00 96.94 218 MET A C 1
ATOM 1735 O O . MET A 1 218 ? -13.774 -17.146 14.819 1.00 96.94 218 MET A O 1
ATOM 1739 N N . GLY A 1 219 ? -13.096 -17.501 16.926 1.00 97.06 219 GLY A N 1
ATOM 1740 C CA . GLY A 1 219 ? -11.920 -18.294 16.569 1.00 97.06 219 GLY A CA 1
ATOM 1741 C C . GLY A 1 219 ? -10.701 -17.468 16.160 1.00 97.06 219 GLY A C 1
ATOM 1742 O O . GLY A 1 219 ? -9.772 -18.030 15.598 1.00 97.06 219 GLY A O 1
ATOM 1743 N N . VAL A 1 220 ? -10.692 -16.162 16.447 1.00 97.56 220 VAL A N 1
ATOM 1744 C CA . VAL A 1 220 ? -9.531 -15.281 16.265 1.00 97.56 220 VAL A CA 1
ATOM 1745 C C . VAL A 1 220 ? -8.873 -15.085 17.626 1.00 97.56 220 VAL A C 1
ATOM 1747 O O . VAL A 1 220 ? -9.298 -14.252 18.435 1.00 97.56 220 VAL A O 1
ATOM 1750 N N . SER A 1 221 ? -7.850 -15.890 17.899 1.00 98.06 221 SER A N 1
ATOM 1751 C CA . SER A 1 221 ? -7.129 -15.865 19.170 1.00 98.06 221 SER A CA 1
ATOM 1752 C C . SER A 1 221 ? -6.452 -14.506 19.368 1.00 98.06 221 SER A C 1
ATOM 1754 O O . SER A 1 221 ? -5.625 -14.072 18.566 1.00 98.06 221 SER A O 1
ATOM 1756 N N . THR A 1 222 ? -6.849 -13.790 20.420 1.00 98.50 222 THR A N 1
ATOM 1757 C CA . THR A 1 222 ? -6.519 -12.368 20.585 1.00 98.50 222 THR A CA 1
ATOM 1758 C C . THR A 1 222 ? -5.705 -12.119 21.847 1.00 98.50 222 THR A C 1
ATOM 1760 O O . THR A 1 222 ? -6.110 -12.503 22.947 1.00 98.50 222 THR A O 1
ATOM 1763 N N . ARG A 1 223 ? -4.583 -11.410 21.694 1.00 98.12 223 ARG A N 1
ATOM 1764 C CA . ARG A 1 223 ? -3.742 -10.908 22.785 1.00 98.12 223 ARG A CA 1
ATOM 1765 C C . ARG A 1 223 ? -3.812 -9.387 22.843 1.00 98.12 223 ARG A C 1
ATOM 1767 O O . ARG A 1 223 ? -3.743 -8.731 21.811 1.00 98.12 223 ARG A O 1
ATOM 1774 N N . VAL A 1 224 ? -3.877 -8.827 24.048 1.00 98.62 224 VAL A N 1
ATOM 1775 C CA . VAL A 1 224 ? -3.747 -7.380 24.277 1.00 98.62 224 VAL A CA 1
ATOM 1776 C C . VAL A 1 224 ? -2.396 -7.084 24.919 1.00 98.62 224 VAL A C 1
ATOM 1778 O O . VAL A 1 224 ? -1.958 -7.824 25.801 1.00 98.62 224 VAL A O 1
ATOM 1781 N N . MET A 1 225 ? -1.743 -6.012 24.477 1.00 98.69 225 MET A N 1
ATOM 1782 C CA . MET A 1 225 ? -0.566 -5.425 25.118 1.00 98.69 225 MET A CA 1
ATOM 1783 C C . MET A 1 225 ? -0.780 -3.921 25.268 1.00 98.69 225 MET A C 1
ATOM 1785 O O . MET A 1 225 ? -1.289 -3.268 24.354 1.00 98.69 225 MET A O 1
ATOM 1789 N N . THR A 1 226 ? -0.400 -3.361 26.414 1.00 98.88 226 THR A N 1
ATOM 1790 C CA . THR A 1 226 ? -0.453 -1.910 26.603 1.00 98.88 226 THR A CA 1
ATOM 1791 C C . THR A 1 226 ? 0.870 -1.256 26.243 1.00 98.88 226 THR A C 1
ATOM 1793 O O . THR A 1 226 ? 1.935 -1.858 26.388 1.00 98.88 226 THR A O 1
ATOM 1796 N N . VAL A 1 227 ? 0.833 0.006 25.830 1.00 98.69 227 VAL A N 1
ATOM 1797 C CA . VAL A 1 227 ? 2.059 0.784 25.626 1.00 98.69 227 VAL A CA 1
ATOM 1798 C C . VAL A 1 227 ? 2.855 0.946 26.931 1.00 98.69 227 VAL A C 1
ATOM 1800 O O . VAL A 1 227 ? 4.079 0.881 26.916 1.00 98.69 227 VAL A O 1
ATOM 1803 N N . GLN A 1 228 ? 2.175 1.006 28.083 1.00 98.56 228 GLN A N 1
ATOM 1804 C CA . GLN A 1 228 ? 2.796 1.003 29.416 1.00 98.56 228 GLN A CA 1
ATOM 1805 C C . GLN A 1 228 ? 3.568 -0.291 29.715 1.00 98.56 228 GLN A C 1
ATOM 1807 O O . GLN A 1 228 ? 4.560 -0.266 30.440 1.00 98.56 228 GLN A O 1
ATOM 1812 N N . GLU A 1 229 ? 3.128 -1.426 29.168 1.00 98.38 229 GLU A N 1
ATOM 1813 C CA . GLU A 1 229 ? 3.868 -2.684 29.240 1.00 98.38 229 GLU A CA 1
ATOM 1814 C C . GLU A 1 229 ? 5.021 -2.758 28.239 1.00 98.38 229 GLU A C 1
ATOM 1816 O O . GLU A 1 229 ? 5.973 -3.492 28.492 1.00 98.38 229 GLU A O 1
ATOM 1821 N N . ILE A 1 230 ? 4.905 -2.077 27.099 1.00 98.75 230 ILE A N 1
ATOM 1822 C CA . ILE A 1 230 ? 5.857 -2.135 25.984 1.00 98.75 230 ILE A CA 1
ATOM 1823 C C . ILE A 1 230 ? 7.070 -1.249 26.267 1.00 98.75 230 ILE A C 1
ATOM 1825 O O . ILE A 1 230 ? 8.182 -1.764 26.327 1.00 98.75 230 ILE A O 1
ATOM 1829 N N . TYR A 1 231 ? 6.867 0.046 26.515 1.00 98.56 231 TYR A N 1
ATOM 1830 C CA . TYR A 1 231 ? 7.954 1.026 26.627 1.00 98.56 231 TYR A CA 1
ATOM 1831 C C . TYR A 1 231 ? 9.074 0.649 27.614 1.00 98.56 231 TYR A C 1
ATOM 1833 O O . TYR A 1 231 ? 10.236 0.815 27.275 1.00 98.56 231 TYR A O 1
ATOM 1841 N N . PRO A 1 232 ? 8.811 0.094 28.817 1.00 98.19 232 PRO A N 1
ATOM 1842 C CA . PRO A 1 232 ? 9.902 -0.291 29.715 1.00 98.19 232 PRO A CA 1
ATOM 1843 C C . PRO A 1 232 ? 10.588 -1.621 29.351 1.00 98.19 232 PRO A C 1
ATOM 1845 O O . PRO A 1 232 ? 11.599 -1.957 29.970 1.00 98.19 232 PRO A O 1
ATOM 1848 N N . LYS A 1 233 ? 10.026 -2.426 28.436 1.00 98.06 233 LYS A N 1
ATOM 1849 C CA . LYS A 1 233 ? 10.579 -3.738 28.036 1.00 98.06 233 LYS A CA 1
ATOM 1850 C C . LYS A 1 233 ? 11.515 -3.641 26.840 1.00 98.06 233 LYS A C 1
ATOM 1852 O O . LYS A 1 233 ? 12.423 -4.463 26.722 1.00 98.06 233 LYS A O 1
ATOM 1857 N N . TYR A 1 234 ? 11.260 -2.680 25.965 1.00 97.50 234 TYR A N 1
ATOM 1858 C CA . TYR A 1 234 ? 12.036 -2.444 24.761 1.00 97.50 234 TYR A CA 1
ATOM 1859 C C . TYR A 1 234 ? 12.953 -1.235 24.968 1.00 97.50 234 TYR A C 1
ATOM 1861 O O . TYR A 1 234 ? 12.798 -0.467 25.911 1.00 97.50 234 TYR A O 1
ATOM 1869 N N . ASN A 1 235 ? 14.004 -1.159 24.160 1.00 95.12 235 ASN A N 1
ATOM 1870 C CA . ASN A 1 235 ? 14.966 -0.061 24.185 1.00 95.12 235 ASN A CA 1
ATOM 1871 C C . ASN A 1 235 ? 15.222 0.385 22.743 1.00 95.12 235 ASN A C 1
ATOM 1873 O O . ASN A 1 235 ? 16.366 0.412 22.277 1.00 95.12 235 ASN A O 1
ATOM 1877 N N . GLY A 1 236 ? 14.129 0.625 22.023 1.00 95.69 236 GLY A N 1
ATOM 1878 C CA . GLY A 1 236 ? 14.138 1.304 20.743 1.00 95.69 236 GLY A CA 1
ATOM 1879 C C . GLY A 1 236 ? 14.524 2.773 20.904 1.00 95.69 236 GLY A C 1
ATOM 1880 O O . GLY A 1 236 ? 14.645 3.308 22.010 1.00 95.69 236 GLY A O 1
ATOM 1881 N N . ARG A 1 237 ? 14.747 3.439 19.775 1.00 95.94 237 ARG A N 1
ATOM 1882 C CA . ARG A 1 237 ? 15.090 4.867 19.721 1.00 95.94 237 ARG A CA 1
ATOM 1883 C C . ARG A 1 237 ? 13.970 5.763 20.253 1.00 95.94 237 ARG A C 1
ATOM 1885 O O . ARG A 1 237 ? 14.256 6.837 20.781 1.00 95.94 237 ARG A O 1
ATOM 1892 N N . ASP A 1 238 ? 12.720 5.333 20.090 1.00 97.44 238 ASP A N 1
ATOM 1893 C CA . ASP A 1 238 ? 11.515 6.025 20.541 1.00 97.44 238 ASP A CA 1
ATOM 1894 C C . ASP A 1 238 ? 10.327 5.060 20.741 1.00 97.44 238 ASP A C 1
ATOM 1896 O O . ASP A 1 238 ? 10.389 3.882 20.383 1.00 97.44 238 ASP A O 1
ATOM 1900 N N . ASP A 1 239 ? 9.217 5.592 21.265 1.00 97.88 239 ASP A N 1
ATOM 1901 C CA . ASP A 1 239 ? 7.975 4.859 21.541 1.00 97.88 239 ASP A CA 1
ATOM 1902 C C . ASP A 1 239 ? 7.447 4.058 20.332 1.00 97.88 239 ASP A C 1
ATOM 1904 O O . ASP A 1 239 ? 6.872 2.978 20.490 1.00 97.88 239 ASP A O 1
ATOM 1908 N N . ALA A 1 240 ? 7.594 4.581 19.109 1.00 98.25 240 ALA A N 1
ATOM 1909 C CA . ALA A 1 240 ? 7.115 3.899 17.908 1.00 98.25 240 ALA A CA 1
ATOM 1910 C C . ALA A 1 240 ? 8.010 2.702 17.554 1.00 98.25 240 ALA A C 1
ATOM 1912 O O . ALA A 1 240 ? 7.498 1.656 17.150 1.00 98.25 240 ALA A O 1
ATOM 1913 N N . GLU A 1 241 ? 9.323 2.813 17.741 1.00 98.62 241 GLU A N 1
ATOM 1914 C CA . GLU A 1 241 ? 10.222 1.672 17.580 1.00 98.62 241 GLU A CA 1
ATOM 1915 C C . GLU A 1 241 ? 10.008 0.616 18.667 1.00 98.62 241 GLU A C 1
ATOM 1917 O O . GLU A 1 241 ? 9.979 -0.570 18.345 1.00 98.62 241 GLU A O 1
ATOM 1922 N N . ASP A 1 242 ? 9.752 1.015 19.916 1.00 98.75 242 ASP A N 1
ATOM 1923 C CA . ASP A 1 242 ? 9.392 0.075 20.987 1.00 98.75 242 ASP A CA 1
ATOM 1924 C C . ASP A 1 242 ? 8.134 -0.732 20.640 1.00 98.75 242 ASP A C 1
ATOM 1926 O O . ASP A 1 242 ? 8.093 -1.954 20.811 1.00 98.75 242 ASP A O 1
ATOM 1930 N N . VAL A 1 243 ? 7.110 -0.071 20.089 1.00 98.81 243 VAL A N 1
ATOM 1931 C CA . VAL A 1 243 ? 5.901 -0.746 19.592 1.00 98.81 243 VAL A CA 1
ATOM 1932 C C . VAL A 1 243 ? 6.222 -1.692 18.434 1.00 98.81 243 VAL A C 1
ATOM 1934 O O . VAL A 1 243 ? 5.728 -2.820 18.421 1.00 98.81 243 VAL A O 1
ATOM 1937 N N . LYS A 1 244 ? 7.069 -1.287 17.481 1.00 98.75 244 LYS A N 1
ATOM 1938 C CA . LYS A 1 244 ? 7.464 -2.146 16.353 1.00 98.75 244 LYS A CA 1
ATOM 1939 C C . LYS A 1 244 ? 8.288 -3.359 16.809 1.00 98.75 244 LYS A C 1
ATOM 1941 O O . LYS A 1 244 ? 8.063 -4.466 16.323 1.00 98.75 244 LYS A O 1
ATOM 1946 N N . LEU A 1 245 ? 9.174 -3.192 17.792 1.00 98.75 245 LEU A N 1
ATOM 1947 C CA . LEU A 1 245 ? 9.918 -4.286 18.425 1.00 98.75 245 LEU A CA 1
ATOM 1948 C C . LEU A 1 245 ? 8.983 -5.255 19.164 1.00 98.75 245 LEU A C 1
ATOM 1950 O O . LEU A 1 245 ? 9.140 -6.470 19.045 1.00 98.75 245 LEU A O 1
ATOM 1954 N N . ALA A 1 246 ? 7.958 -4.744 19.854 1.00 98.69 246 ALA A N 1
ATOM 1955 C CA . ALA A 1 246 ? 6.928 -5.583 20.467 1.00 98.69 246 ALA A CA 1
ATOM 1956 C C . ALA A 1 246 ? 6.142 -6.404 19.434 1.00 98.69 246 ALA A C 1
ATOM 1958 O O . ALA A 1 246 ? 5.834 -7.573 19.679 1.00 98.69 246 ALA A O 1
ATOM 1959 N N . ILE A 1 247 ? 5.846 -5.822 18.268 1.00 98.75 247 ILE A N 1
ATOM 1960 C CA . ILE A 1 247 ? 5.235 -6.542 17.143 1.00 98.75 247 ILE A CA 1
ATOM 1961 C C . ILE A 1 247 ? 6.194 -7.621 16.624 1.00 98.75 247 ILE A C 1
ATOM 1963 O O . ILE A 1 247 ? 5.775 -8.768 16.464 1.00 98.75 247 ILE A O 1
ATOM 1967 N N . ALA A 1 248 ? 7.479 -7.305 16.434 1.00 98.06 248 ALA A N 1
ATOM 1968 C CA . ALA A 1 248 ? 8.492 -8.272 16.007 1.00 98.06 248 ALA A CA 1
ATOM 1969 C C . ALA A 1 248 ? 8.586 -9.477 16.961 1.00 98.06 248 ALA A C 1
ATOM 1971 O O . ALA A 1 248 ? 8.647 -10.628 16.518 1.00 98.06 248 ALA A O 1
ATOM 1972 N N . ASP A 1 249 ? 8.545 -9.233 18.271 1.00 97.50 249 ASP A N 1
ATOM 1973 C CA . ASP A 1 249 ? 8.521 -10.284 19.288 1.00 97.50 249 ASP A CA 1
ATOM 1974 C C . ASP A 1 249 ? 7.216 -11.073 19.286 1.00 97.50 249 ASP A C 1
ATOM 1976 O O . ASP A 1 249 ? 7.245 -12.297 19.411 1.00 97.50 249 ASP A O 1
ATOM 1980 N N . ALA A 1 250 ? 6.068 -10.415 19.123 1.00 97.81 250 ALA A N 1
ATOM 1981 C CA . ALA A 1 250 ? 4.785 -11.100 19.030 1.00 97.81 250 ALA A CA 1
ATOM 1982 C C . ALA A 1 250 ? 4.723 -12.013 17.798 1.00 97.81 250 ALA A C 1
ATOM 1984 O O . ALA A 1 250 ? 4.208 -13.129 17.877 1.00 97.81 250 ALA A O 1
ATOM 1985 N N . ILE A 1 251 ? 5.302 -11.584 16.678 1.00 96.94 251 ILE A N 1
ATOM 1986 C CA . ILE A 1 251 ? 5.440 -12.406 15.477 1.00 96.94 251 ILE A CA 1
ATOM 1987 C C . ILE A 1 251 ? 6.288 -13.649 15.786 1.00 96.94 251 ILE A C 1
ATOM 1989 O O . ILE A 1 251 ? 5.854 -14.770 15.528 1.00 96.94 251 ILE A O 1
ATOM 1993 N N . LYS A 1 252 ? 7.469 -13.473 16.390 1.00 94.06 252 LYS A N 1
ATOM 1994 C CA . LYS A 1 252 ? 8.396 -14.579 16.696 1.00 94.06 252 LYS A CA 1
ATOM 1995 C C . LYS A 1 252 ? 7.841 -15.543 17.744 1.00 94.06 252 LYS A C 1
ATOM 1997 O O . LYS A 1 252 ? 7.892 -16.757 17.559 1.00 94.06 252 LYS A O 1
ATOM 2002 N N . CYS A 1 253 ? 7.320 -15.015 18.845 1.00 94.19 253 CYS A N 1
ATOM 2003 C CA . CYS A 1 253 ? 6.921 -15.790 20.018 1.00 94.19 253 CYS A CA 1
ATOM 2004 C C . CYS A 1 253 ? 5.504 -16.354 19.912 1.00 94.19 253 CYS A C 1
ATOM 2006 O O . CYS A 1 253 ? 5.225 -17.404 20.489 1.00 94.19 253 CYS A O 1
ATOM 2008 N N . TYR A 1 254 ? 4.602 -15.658 19.215 1.00 95.25 254 TYR A N 1
ATOM 2009 C CA . TYR A 1 254 ? 3.183 -16.011 19.180 1.00 95.25 254 TYR A CA 1
ATOM 2010 C C . TYR A 1 254 ? 2.656 -16.326 17.784 1.00 95.25 254 TYR A C 1
ATOM 2012 O O . TYR A 1 254 ? 1.662 -17.041 17.699 1.00 95.25 254 TYR A O 1
ATOM 2020 N N . GLY A 1 255 ? 3.307 -15.852 16.720 1.00 94.56 255 GLY A N 1
ATOM 2021 C CA . GLY A 1 255 ? 2.856 -16.093 15.349 1.00 94.56 255 GLY A CA 1
ATOM 2022 C C . GLY A 1 255 ? 1.770 -15.149 14.854 1.00 94.56 255 GLY A C 1
ATOM 2023 O O . GLY A 1 255 ? 1.014 -15.520 13.960 1.00 94.56 255 GLY A O 1
ATOM 2024 N N . VAL A 1 256 ? 1.666 -13.946 15.430 1.00 96.62 256 VAL A N 1
ATOM 2025 C CA . VAL A 1 256 ? 0.604 -13.000 15.058 1.00 96.62 256 VAL A CA 1
ATOM 2026 C C . VAL A 1 256 ? 0.672 -12.636 13.574 1.00 96.62 256 VAL A C 1
ATOM 2028 O O . VAL A 1 256 ? 1.752 -12.455 12.997 1.00 96.62 256 VAL A O 1
ATOM 2031 N N . LYS A 1 257 ? -0.513 -12.530 12.969 1.00 96.00 257 LYS A N 1
ATOM 2032 C CA . LYS A 1 257 ? -0.711 -12.143 11.563 1.00 96.00 257 LYS A CA 1
ATOM 2033 C C . LYS A 1 257 ? -1.416 -10.799 11.446 1.00 96.00 257 LYS A C 1
ATOM 2035 O O . LYS A 1 257 ? -1.213 -10.091 10.466 1.00 96.00 257 LYS A O 1
ATOM 2040 N N . TYR A 1 258 ? -2.213 -10.443 12.452 1.00 98.31 258 TYR A N 1
ATOM 2041 C CA . TYR A 1 258 ? -2.968 -9.200 12.510 1.00 98.31 258 TYR A CA 1
ATOM 2042 C C . TYR A 1 258 ? -2.524 -8.365 13.709 1.00 98.31 258 TYR A C 1
ATOM 2044 O O . TYR A 1 258 ? -2.354 -8.884 14.816 1.00 98.31 258 TYR A O 1
ATOM 2052 N N . VAL A 1 259 ? -2.394 -7.059 13.502 1.00 98.88 259 VAL A N 1
ATOM 2053 C CA . VAL A 1 259 ? -2.141 -6.074 14.552 1.00 98.88 259 VAL A CA 1
ATOM 2054 C C . VAL A 1 259 ? -3.191 -4.972 14.467 1.00 98.88 259 VAL A C 1
ATOM 2056 O O . VAL A 1 259 ? -3.400 -4.365 13.418 1.00 98.88 259 VAL A O 1
ATOM 2059 N N . LEU A 1 260 ? -3.842 -4.693 15.592 1.00 98.88 260 LEU A N 1
ATOM 2060 C CA . LEU A 1 260 ? -4.754 -3.570 15.752 1.00 98.88 260 LEU A CA 1
ATOM 2061 C C . LEU A 1 260 ? -4.141 -2.543 16.704 1.00 98.88 260 LEU A C 1
ATOM 2063 O O . LEU A 1 260 ? -4.043 -2.776 17.909 1.00 98.88 260 LEU A O 1
ATOM 2067 N N . LEU A 1 261 ? -3.773 -1.385 16.166 1.00 98.88 261 LEU A N 1
ATOM 2068 C CA . LEU A 1 261 ? -3.357 -0.222 16.943 1.00 98.88 261 LEU A CA 1
ATOM 2069 C C . LEU A 1 261 ? -4.618 0.511 17.416 1.00 98.88 261 LEU A C 1
ATOM 2071 O O . LEU A 1 261 ? -5.333 1.132 16.627 1.00 98.88 261 LEU A O 1
ATOM 2075 N N . PHE A 1 262 ? -4.939 0.410 18.702 1.00 98.81 262 PHE A N 1
ATOM 2076 C CA . PHE A 1 262 ? -6.165 0.964 19.273 1.00 98.81 262 PHE A CA 1
ATOM 2077 C C . PHE A 1 262 ? -5.854 2.206 20.110 1.00 98.81 262 PHE A C 1
ATOM 2079 O O . PHE A 1 262 ? -5.572 2.125 21.308 1.00 98.81 262 PHE A O 1
ATOM 2086 N N . GLY A 1 263 ? -5.887 3.364 19.451 1.00 98.12 263 GLY A N 1
ATOM 2087 C CA . GLY A 1 263 ? -5.594 4.666 20.040 1.00 98.12 263 GLY A CA 1
ATOM 2088 C C . GLY A 1 263 ? -5.197 5.707 18.990 1.00 98.12 263 GLY A C 1
ATOM 2089 O O . GLY A 1 263 ? -4.451 5.423 18.050 1.00 98.12 263 GLY A O 1
ATOM 2090 N N . GLY A 1 264 ? -5.719 6.922 19.147 1.00 96.88 264 GLY A N 1
ATOM 2091 C CA . GLY A 1 264 ? -5.388 8.099 18.342 1.00 96.88 264 GLY A CA 1
ATOM 2092 C C . GLY A 1 264 ? -4.784 9.215 19.195 1.00 96.88 264 GLY A C 1
ATOM 2093 O O . GLY A 1 264 ? -4.043 8.957 20.141 1.00 96.88 264 GLY A O 1
ATOM 2094 N N . HIS A 1 265 ? -5.125 10.462 18.875 1.00 96.38 265 HIS A N 1
ATOM 2095 C CA . HIS A 1 265 ? -4.686 11.629 19.640 1.00 96.38 265 HIS A CA 1
ATOM 2096 C C . HIS A 1 265 ? -5.261 11.667 21.063 1.00 96.38 265 HIS A C 1
ATOM 2098 O O . HIS A 1 265 ? -6.427 11.329 21.296 1.00 96.38 265 HIS A O 1
ATOM 2104 N N . LYS A 1 266 ? -4.490 12.206 22.010 1.00 96.38 266 LYS A N 1
ATOM 2105 C CA . LYS A 1 266 ? -4.966 12.519 23.364 1.00 96.38 266 LYS A CA 1
ATOM 2106 C C . LYS A 1 266 ? -5.786 13.812 23.363 1.00 96.38 266 LYS A C 1
ATOM 2108 O O . LYS A 1 266 ? -5.325 14.890 23.722 1.00 96.38 266 LYS A O 1
ATOM 2113 N N . GLY A 1 267 ? -7.049 13.712 22.956 1.00 92.25 267 GLY A N 1
ATOM 2114 C CA . GLY A 1 267 ? -7.949 14.864 22.866 1.00 92.25 267 GLY A CA 1
ATOM 2115 C C . GLY A 1 267 ? -7.649 15.751 21.652 1.00 92.25 267 GLY A C 1
ATOM 2116 O O . GLY A 1 267 ? -7.871 15.333 20.518 1.00 92.25 267 GLY A O 1
ATOM 2117 N N . GLN A 1 268 ? -7.216 16.993 21.885 1.00 89.19 268 GLN A N 1
ATOM 2118 C CA . GLN A 1 268 ? -6.843 17.969 20.842 1.00 89.19 268 GLN A CA 1
ATOM 2119 C C . GLN A 1 268 ? -5.385 18.425 21.030 1.00 89.19 268 GLN A C 1
ATOM 2121 O O . GLN A 1 268 ? -5.094 19.619 21.016 1.00 89.19 268 GLN A O 1
ATOM 2126 N N . THR A 1 269 ? -4.492 17.476 21.304 1.00 94.00 269 THR A N 1
ATOM 2127 C CA . THR A 1 269 ? -3.046 17.696 21.459 1.00 94.00 269 THR A CA 1
ATOM 2128 C C . THR A 1 269 ? -2.286 16.901 20.402 1.00 94.00 269 THR A C 1
ATOM 2130 O O . THR A 1 269 ? -2.867 16.022 19.772 1.00 94.00 269 THR A O 1
ATOM 2133 N N . ASP A 1 270 ? -0.985 17.145 20.258 1.00 91.19 270 ASP A N 1
ATOM 2134 C CA . ASP A 1 270 ? -0.102 16.367 19.373 1.00 91.19 270 ASP A CA 1
ATOM 2135 C C . ASP A 1 270 ? 0.426 15.072 20.024 1.00 91.19 270 ASP A C 1
ATOM 2137 O O . ASP A 1 270 ? 1.272 14.381 19.458 1.00 91.19 270 ASP A O 1
ATOM 2141 N N . GLU A 1 271 ? -0.074 14.723 21.213 1.00 96.38 271 GLU A N 1
ATOM 2142 C CA . GLU A 1 271 ? 0.254 13.465 21.882 1.00 96.38 271 GLU A CA 1
ATOM 2143 C C . GLU A 1 271 ? -0.646 12.323 21.412 1.00 96.38 271 GLU A C 1
ATOM 2145 O O . GLU A 1 271 ? -1.828 12.516 21.115 1.00 96.38 271 GLU A O 1
ATOM 2150 N N . TRP A 1 272 ? -0.110 11.105 21.458 1.00 97.69 272 TRP A N 1
ATOM 2151 C CA . TRP A 1 272 ? -0.781 9.893 20.997 1.00 97.69 272 TRP A CA 1
ATOM 2152 C C . TRP A 1 272 ? -0.991 8.896 22.134 1.00 97.69 272 TRP A C 1
ATOM 2154 O O . TRP A 1 272 ? -0.110 8.707 22.969 1.00 97.69 272 TRP A O 1
ATOM 2164 N N . TRP A 1 273 ? -2.157 8.248 22.164 1.00 98.19 273 TRP A N 1
ATOM 2165 C CA . TRP A 1 273 ? -2.406 7.093 23.035 1.00 98.19 273 TRP A CA 1
ATOM 2166 C C . TRP A 1 273 ? -1.590 5.872 22.596 1.00 98.19 273 TRP A C 1
ATOM 2168 O O . TRP A 1 273 ? -1.064 5.148 23.429 1.00 98.19 273 TRP A O 1
ATOM 2178 N N . VAL A 1 274 ? -1.470 5.669 21.282 1.00 98.50 274 VAL A N 1
ATOM 2179 C CA . VAL A 1 274 ? -0.602 4.664 20.657 1.00 98.50 274 VAL A CA 1
ATOM 2180 C C . VAL A 1 274 ? 0.218 5.389 19.596 1.00 98.50 274 VAL A C 1
ATOM 2182 O O . VAL A 1 274 ? -0.395 6.048 18.747 1.00 98.50 274 VAL A O 1
ATOM 2185 N N . PRO A 1 275 ? 1.558 5.306 19.629 1.00 98.06 275 PRO A N 1
ATOM 2186 C CA . PRO A 1 275 ? 2.434 6.152 18.833 1.00 98.06 275 PRO A CA 1
ATOM 2187 C C . PRO A 1 275 ? 2.234 5.919 17.334 1.00 98.06 275 PRO A C 1
ATOM 2189 O O . PRO A 1 275 ? 1.649 4.925 16.896 1.00 98.06 275 PRO A O 1
ATOM 2192 N N . VAL A 1 276 ? 2.715 6.873 16.548 1.00 97.62 276 VAL A N 1
ATOM 2193 C CA . VAL A 1 276 ? 2.666 6.880 15.084 1.00 97.62 276 VAL A CA 1
ATOM 2194 C C . VAL A 1 276 ? 4.073 7.072 14.536 1.00 97.62 276 VAL A C 1
ATOM 2196 O O . VAL A 1 276 ? 4.928 7.632 15.223 1.00 97.62 276 VAL A O 1
ATOM 2199 N N . ARG A 1 277 ? 4.304 6.673 13.284 1.00 97.38 277 ARG A N 1
ATOM 2200 C CA . ARG A 1 277 ? 5.537 6.995 12.560 1.00 97.38 277 ARG A CA 1
ATOM 2201 C C . ARG A 1 277 ? 5.256 8.029 11.478 1.00 97.38 277 ARG A C 1
ATOM 2203 O O . ARG A 1 277 ? 4.254 7.928 10.774 1.00 97.38 277 ARG A O 1
ATOM 2210 N N . TYR A 1 278 ? 6.151 9.003 11.345 1.00 96.44 278 TYR A N 1
ATOM 2211 C CA . TYR A 1 278 ? 6.184 9.903 10.198 1.00 96.44 278 TYR A CA 1
ATOM 2212 C C . TYR A 1 278 ? 7.176 9.367 9.166 1.00 96.44 278 TYR A C 1
ATOM 2214 O O . TYR A 1 278 ? 8.324 9.113 9.520 1.00 96.44 278 TYR A O 1
ATOM 2222 N N . SER A 1 279 ? 6.735 9.211 7.920 1.00 95.81 279 SER A N 1
ATOM 2223 C CA . SER A 1 279 ? 7.623 9.002 6.774 1.00 95.81 279 SER A CA 1
ATOM 2224 C C . SER A 1 279 ? 8.076 10.356 6.241 1.00 95.81 279 SER A C 1
ATOM 2226 O O . SER A 1 279 ? 7.257 11.269 6.113 1.00 95.81 279 SER A O 1
ATOM 2228 N N . HIS A 1 280 ? 9.369 10.474 5.949 1.00 94.88 280 HIS A N 1
ATOM 2229 C CA . HIS A 1 280 ? 10.023 11.663 5.399 1.00 94.88 280 HIS A CA 1
ATOM 2230 C C . HIS A 1 280 ? 10.277 11.526 3.890 1.00 94.88 280 HIS A C 1
ATOM 2232 O O . HIS A 1 280 ? 11.309 11.945 3.369 1.00 94.88 280 HIS A O 1
ATOM 2238 N N . ASN A 1 281 ? 9.322 10.919 3.188 1.00 90.81 281 ASN A N 1
ATOM 2239 C CA . ASN A 1 281 ? 9.343 10.802 1.742 1.00 90.81 281 ASN A CA 1
ATOM 2240 C C . ASN A 1 281 ? 8.787 12.087 1.119 1.00 90.81 281 ASN A C 1
ATOM 2242 O O . ASN A 1 281 ? 7.570 12.278 1.070 1.00 90.81 281 ASN A O 1
ATOM 2246 N N . PHE A 1 282 ? 9.678 12.975 0.681 1.00 87.81 282 PHE A N 1
ATOM 2247 C CA . PHE A 1 282 ? 9.311 14.236 0.055 1.00 87.81 282 PHE A CA 1
ATOM 2248 C C . PHE A 1 282 ? 9.432 14.145 -1.469 1.00 87.81 282 PHE A C 1
ATOM 2250 O O . PHE A 1 282 ? 10.522 14.022 -2.031 1.00 87.81 282 PHE A O 1
ATOM 2257 N N . ASP A 1 283 ? 8.294 14.270 -2.145 1.00 81.56 283 ASP A N 1
ATOM 2258 C CA . ASP A 1 283 ? 8.162 14.158 -3.601 1.00 81.56 283 ASP A CA 1
ATOM 2259 C C . ASP A 1 283 ? 8.491 15.456 -4.361 1.00 81.56 283 ASP A C 1
ATOM 2261 O O . ASP A 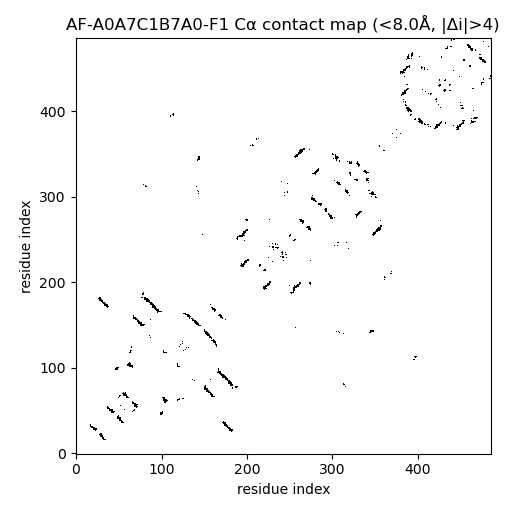1 283 ? 8.355 15.519 -5.582 1.00 81.56 283 ASP A O 1
ATOM 2265 N N . GLY A 1 284 ? 8.931 16.504 -3.658 1.00 82.31 284 GLY A N 1
ATOM 2266 C CA . GLY A 1 284 ? 9.252 17.791 -4.265 1.00 82.31 284 GLY A CA 1
ATOM 2267 C C . GLY A 1 284 ? 8.030 18.646 -4.603 1.00 82.31 284 GLY A C 1
ATOM 2268 O O . GLY A 1 284 ? 8.187 19.672 -5.270 1.00 82.31 284 GLY A O 1
ATOM 2269 N N . ALA A 1 285 ? 6.823 18.271 -4.165 1.00 81.19 285 ALA A N 1
ATOM 2270 C CA . ALA A 1 285 ? 5.619 19.044 -4.433 1.00 81.19 285 ALA A CA 1
ATOM 2271 C C . ALA A 1 285 ? 5.553 20.311 -3.564 1.00 81.19 285 ALA A C 1
ATOM 2273 O O . ALA A 1 285 ? 5.734 20.286 -2.346 1.00 81.19 285 ALA A O 1
ATOM 2274 N N . TYR A 1 286 ? 5.229 21.446 -4.189 1.00 80.88 286 TYR A N 1
ATOM 2275 C CA . TYR A 1 286 ? 5.032 22.728 -3.511 1.00 80.88 286 TYR A CA 1
ATOM 2276 C C . TYR A 1 286 ? 3.697 23.350 -3.890 1.00 80.88 286 TYR A C 1
ATOM 2278 O O . TYR A 1 286 ? 3.251 23.296 -5.036 1.00 80.88 286 TYR A O 1
ATOM 2286 N N . SER A 1 287 ? 3.094 24.037 -2.927 1.00 76.69 287 SER A N 1
ATOM 2287 C CA . SER A 1 287 ? 1.975 24.933 -3.188 1.00 76.69 287 SER A CA 1
ATOM 2288 C C . SER A 1 287 ? 2.382 26.099 -4.076 1.00 76.69 287 SER A C 1
ATOM 2290 O O . SER A 1 287 ? 3.545 26.497 -4.135 1.00 76.69 287 SER A O 1
ATOM 2292 N N . HIS A 1 288 ? 1.384 26.759 -4.667 1.00 70.69 288 HIS A N 1
ATOM 2293 C CA . HIS A 1 288 ? 1.568 27.990 -5.442 1.00 70.69 288 HIS A CA 1
ATOM 2294 C C . HIS A 1 288 ? 2.225 29.145 -4.646 1.00 70.69 288 HIS A C 1
ATOM 2296 O O . HIS A 1 288 ? 2.540 30.191 -5.213 1.00 70.69 288 HIS A O 1
ATOM 2302 N N . LYS A 1 289 ? 2.383 28.999 -3.320 1.00 77.31 289 LYS A N 1
ATOM 2303 C CA . LYS A 1 289 ? 3.078 29.942 -2.427 1.00 77.31 289 LYS A CA 1
ATOM 2304 C C . LYS A 1 289 ? 4.500 29.492 -2.062 1.00 77.31 289 LYS A C 1
ATOM 2306 O O . LYS A 1 289 ? 5.111 30.118 -1.203 1.00 77.31 289 LYS A O 1
ATOM 2311 N N . GLY A 1 290 ? 5.008 28.414 -2.663 1.00 78.75 290 GLY A N 1
ATOM 2312 C CA . GLY A 1 290 ? 6.333 27.863 -2.372 1.00 78.75 290 GLY A CA 1
ATOM 2313 C C . GLY A 1 290 ? 6.430 27.133 -1.029 1.00 78.75 290 GLY A C 1
ATOM 2314 O O . GLY A 1 290 ? 7.526 26.970 -0.505 1.00 78.75 290 GLY A O 1
ATOM 2315 N N . VAL A 1 291 ? 5.302 26.706 -0.450 1.00 81.62 291 VAL A N 1
ATOM 2316 C CA . VAL A 1 291 ? 5.284 25.861 0.761 1.00 81.62 291 VAL A CA 1
ATOM 2317 C C . VAL A 1 291 ? 5.269 24.392 0.336 1.00 81.62 291 VAL A C 1
ATOM 2319 O O . VAL A 1 291 ? 4.365 24.064 -0.437 1.00 81.62 291 VAL A O 1
ATOM 2322 N N . PRO A 1 292 ? 6.204 23.539 0.808 1.00 80.62 292 PRO A N 1
ATOM 2323 C CA . PRO A 1 292 ? 6.177 22.103 0.537 1.00 80.62 292 PRO A CA 1
ATOM 2324 C C . PRO A 1 292 ? 4.826 21.494 0.912 1.00 80.62 292 PRO A C 1
ATOM 2326 O O . PRO A 1 292 ? 4.308 21.769 2.000 1.00 80.62 292 PRO A O 1
ATOM 2329 N N . TYR A 1 293 ? 4.261 20.683 0.025 1.00 80.88 293 TYR A N 1
ATOM 2330 C CA . TYR A 1 293 ? 3.161 19.796 0.377 1.00 80.88 293 TYR A CA 1
ATOM 2331 C C . TYR A 1 293 ? 3.718 18.588 1.130 1.00 80.88 293 TYR A C 1
ATOM 2333 O O . TYR A 1 293 ? 4.770 18.080 0.762 1.00 80.88 293 TYR A O 1
ATOM 2341 N N . ASP A 1 294 ? 3.037 18.203 2.214 1.00 80.62 294 ASP A N 1
ATOM 2342 C CA . ASP A 1 294 ? 3.288 16.998 3.016 1.00 80.62 294 ASP A CA 1
ATOM 2343 C C . ASP A 1 294 ? 4.770 16.581 3.124 1.00 80.62 294 ASP A C 1
ATOM 2345 O O . ASP A 1 294 ? 5.118 15.449 2.800 1.00 80.62 294 ASP A O 1
ATOM 2349 N N . PRO A 1 295 ? 5.666 17.455 3.638 1.00 85.88 295 PRO A N 1
ATOM 2350 C CA . PRO A 1 295 ? 7.099 17.148 3.760 1.00 85.88 295 PRO A CA 1
ATOM 2351 C C . PRO A 1 295 ? 7.383 15.940 4.671 1.00 85.88 295 PRO A C 1
ATOM 2353 O O . PRO A 1 295 ? 8.509 15.457 4.743 1.00 85.88 295 PRO A O 1
ATOM 2356 N N . LYS A 1 296 ? 6.367 15.506 5.423 1.00 91.81 296 LYS A N 1
ATOM 2357 C CA . LYS A 1 296 ? 6.274 14.220 6.102 1.00 91.81 296 LYS A CA 1
ATOM 2358 C C . LYS A 1 296 ? 4.808 13.887 6.364 1.00 91.81 296 LYS A C 1
ATOM 2360 O O . LYS A 1 296 ? 3.999 14.796 6.567 1.00 91.81 296 LYS A O 1
ATOM 2365 N N . TYR A 1 297 ? 4.479 12.605 6.465 1.00 92.94 297 TYR A N 1
ATOM 2366 C CA . TYR A 1 297 ? 3.108 12.142 6.707 1.00 92.94 297 TYR A CA 1
ATOM 2367 C C . TYR A 1 297 ? 3.067 10.893 7.592 1.00 92.94 297 TYR A C 1
ATOM 2369 O O . TYR A 1 297 ? 4.046 10.157 7.705 1.00 92.94 297 TYR A O 1
ATOM 2377 N N . LEU A 1 298 ? 1.928 10.666 8.253 1.00 95.19 298 LEU A N 1
ATOM 2378 C CA . LEU A 1 298 ? 1.716 9.495 9.108 1.00 95.19 298 LEU A CA 1
ATOM 2379 C C . LEU A 1 298 ? 1.709 8.211 8.275 1.00 95.19 298 LEU A C 1
ATOM 2381 O O . LEU A 1 298 ? 1.034 8.143 7.249 1.00 95.19 298 LEU A O 1
ATOM 2385 N N . CYS A 1 299 ? 2.420 7.185 8.735 1.00 96.25 299 CYS A N 1
ATOM 2386 C CA . CYS A 1 299 ? 2.587 5.942 7.996 1.00 96.25 299 CYS A CA 1
ATOM 2387 C C . CYS A 1 299 ? 2.565 4.729 8.937 1.00 96.25 299 CYS A C 1
ATOM 2389 O O . CYS A 1 299 ? 3.582 4.358 9.517 1.00 96.25 299 CYS A O 1
ATOM 2391 N N . ASP A 1 300 ? 1.403 4.082 9.071 1.00 98.12 300 ASP A N 1
ATOM 2392 C CA . ASP A 1 300 ? 1.284 2.842 9.855 1.00 98.12 300 ASP A CA 1
ATOM 2393 C C . ASP A 1 300 ? 1.854 1.612 9.117 1.00 98.12 300 ASP A C 1
ATOM 2395 O O . ASP A 1 300 ? 2.040 0.570 9.744 1.00 98.12 300 ASP A O 1
ATOM 2399 N N . LEU A 1 301 ? 2.216 1.733 7.827 1.00 97.94 301 LEU A N 1
ATOM 2400 C CA . LEU A 1 301 ? 2.992 0.707 7.110 1.00 97.94 301 LEU A CA 1
ATOM 2401 C C . LEU A 1 301 ? 4.317 0.413 7.833 1.00 97.94 301 LEU A C 1
ATOM 2403 O O . LEU A 1 301 ? 4.752 -0.731 7.835 1.00 97.94 301 LEU A O 1
ATOM 2407 N N . TYR A 1 302 ? 4.880 1.396 8.550 1.00 98.25 302 TYR A N 1
ATOM 2408 C CA . TYR A 1 302 ? 6.038 1.205 9.427 1.00 98.25 302 TYR A CA 1
ATOM 2409 C C . TYR A 1 302 ? 5.844 0.083 10.452 1.00 98.25 302 TYR A C 1
ATOM 2411 O O . TYR A 1 302 ? 6.794 -0.620 10.767 1.00 98.25 302 TYR A O 1
ATOM 2419 N N . PHE A 1 303 ? 4.638 -0.086 11.001 1.00 98.69 303 PHE A N 1
ATOM 2420 C CA . PHE A 1 303 ? 4.354 -1.145 11.976 1.00 98.69 303 PHE A CA 1
ATOM 2421 C C . PHE A 1 303 ? 4.047 -2.492 11.311 1.00 98.69 303 PHE A C 1
ATOM 2423 O O . PHE A 1 303 ? 4.007 -3.511 11.999 1.00 98.69 303 PHE A O 1
ATOM 2430 N N . ALA A 1 304 ? 3.781 -2.485 10.003 1.00 98.38 304 ALA A N 1
ATOM 2431 C CA . ALA A 1 304 ? 3.402 -3.655 9.224 1.00 98.38 304 ALA A CA 1
ATOM 2432 C C . ALA A 1 304 ? 4.616 -4.333 8.582 1.00 98.38 304 ALA A C 1
ATOM 2434 O O . ALA A 1 304 ? 4.694 -5.554 8.601 1.00 98.38 304 ALA A O 1
ATOM 2435 N N . ASP A 1 305 ? 5.539 -3.539 8.042 1.00 98.06 305 ASP A N 1
ATOM 2436 C CA . ASP A 1 305 ? 6.833 -3.936 7.477 1.00 98.06 305 ASP A CA 1
ATOM 2437 C C . ASP A 1 305 ? 7.869 -4.002 8.610 1.00 98.06 305 ASP A C 1
ATOM 2439 O O . ASP A 1 305 ? 8.322 -2.964 9.089 1.00 98.06 305 ASP A O 1
ATOM 2443 N N . VAL A 1 306 ? 8.144 -5.197 9.138 1.00 98.19 306 VAL A N 1
ATOM 2444 C CA . VAL A 1 306 ? 8.858 -5.426 10.411 1.00 98.19 306 VAL A CA 1
ATOM 2445 C C . VAL A 1 306 ? 10.254 -6.003 10.196 1.00 98.19 306 VAL A C 1
ATOM 2447 O O . VAL A 1 306 ? 11.158 -5.743 10.999 1.00 98.19 306 VAL A O 1
ATOM 2450 N N . PHE A 1 307 ? 10.436 -6.792 9.145 1.00 97.25 307 PHE A N 1
ATOM 2451 C CA . PHE A 1 307 ? 11.670 -7.477 8.819 1.00 97.25 307 PHE A CA 1
ATOM 2452 C C . PHE A 1 307 ? 12.110 -7.160 7.392 1.00 97.25 307 PHE A C 1
ATOM 2454 O O . PHE A 1 307 ? 11.298 -6.923 6.517 1.00 97.25 307 PHE A O 1
ATOM 2461 N N . LYS A 1 308 ? 13.418 -7.240 7.154 1.00 96.31 308 LYS A N 1
ATOM 2462 C CA . LYS A 1 308 ? 14.015 -7.254 5.815 1.00 96.31 308 LYS A CA 1
ATOM 2463 C C . LYS A 1 308 ? 15.056 -8.353 5.709 1.00 96.31 308 LYS A C 1
ATOM 2465 O O . LYS A 1 308 ? 15.509 -8.888 6.725 1.00 96.31 308 LYS A O 1
ATOM 2470 N N . ILE A 1 309 ? 15.479 -8.660 4.489 1.00 94.94 309 ILE A N 1
ATOM 2471 C CA . ILE A 1 309 ? 16.564 -9.611 4.241 1.00 94.94 309 ILE A CA 1
ATOM 2472 C C . ILE A 1 309 ? 17.906 -8.886 4.152 1.00 94.94 309 ILE A C 1
ATOM 2474 O O . ILE A 1 309 ? 18.079 -7.943 3.380 1.00 94.94 309 ILE A O 1
ATOM 2478 N N . ASP A 1 310 ? 18.859 -9.306 4.988 1.00 92.31 310 ASP A N 1
ATOM 2479 C CA . ASP A 1 310 ? 20.224 -8.790 4.957 1.00 92.31 310 ASP A CA 1
ATOM 2480 C C . ASP A 1 310 ? 21.012 -9.332 3.750 1.00 92.31 310 ASP A C 1
ATOM 2482 O O . ASP A 1 310 ? 20.584 -10.229 3.026 1.00 92.31 310 ASP A O 1
ATOM 2486 N N . ARG A 1 311 ? 22.231 -8.822 3.540 1.00 87.75 311 ARG A N 1
ATOM 2487 C CA . ARG A 1 311 ? 23.095 -9.253 2.421 1.00 87.75 311 ARG A CA 1
ATOM 2488 C C . ARG A 1 311 ? 23.509 -10.729 2.474 1.00 87.75 311 ARG A C 1
ATOM 2490 O O . ARG A 1 311 ? 24.092 -11.217 1.511 1.00 87.75 311 ARG A O 1
ATOM 2497 N N . ASN A 1 312 ? 23.281 -11.406 3.596 1.00 86.75 312 ASN A N 1
ATOM 2498 C CA . ASN A 1 312 ? 23.602 -12.813 3.800 1.00 86.75 312 ASN A CA 1
ATOM 2499 C C . ASN A 1 312 ? 22.348 -13.707 3.716 1.00 86.75 312 ASN A C 1
ATOM 2501 O O . ASN A 1 312 ? 22.447 -14.890 4.047 1.00 86.75 312 ASN A O 1
ATOM 2505 N N . GLY A 1 313 ? 21.190 -13.160 3.325 1.00 87.69 313 GLY A N 1
ATOM 2506 C CA . GLY A 1 313 ? 19.934 -13.902 3.210 1.00 87.69 313 GLY A CA 1
ATOM 2507 C C . GLY A 1 313 ? 19.203 -14.118 4.542 1.00 87.69 313 GLY A C 1
ATOM 2508 O O . GLY A 1 313 ? 18.331 -14.979 4.626 1.00 87.69 313 GLY A O 1
ATOM 2509 N N . ASN A 1 314 ? 19.557 -13.395 5.613 1.00 90.38 314 ASN A N 1
ATOM 2510 C CA . ASN A 1 314 ? 18.925 -13.568 6.924 1.00 90.38 314 ASN A CA 1
ATOM 2511 C C . ASN A 1 314 ? 17.839 -12.514 7.178 1.00 90.38 314 ASN A C 1
ATOM 2513 O O . ASN A 1 314 ? 18.080 -11.329 6.934 1.00 90.38 314 ASN A O 1
ATOM 2517 N N . PRO A 1 315 ? 16.688 -12.902 7.761 1.00 93.12 315 PRO A N 1
ATOM 2518 C CA . PRO A 1 315 ? 15.686 -11.949 8.213 1.00 93.12 315 PRO A CA 1
ATOM 2519 C C . PRO A 1 315 ? 16.197 -11.170 9.429 1.00 93.12 315 PRO A C 1
ATOM 2521 O O . PRO A 1 315 ? 16.509 -11.743 10.479 1.00 93.12 315 PRO A O 1
ATOM 2524 N N . ILE A 1 316 ? 16.252 -9.851 9.294 1.00 95.12 316 ILE A N 1
ATOM 2525 C CA . ILE A 1 316 ? 16.635 -8.897 10.338 1.00 95.12 316 ILE A CA 1
ATOM 2526 C C . ILE A 1 316 ? 15.506 -7.891 10.559 1.00 95.12 316 ILE A C 1
ATOM 2528 O O . ILE A 1 316 ? 14.645 -7.739 9.705 1.00 95.12 316 ILE A O 1
ATOM 2532 N N . PHE A 1 317 ? 15.491 -7.213 11.705 1.00 97.06 317 PHE A N 1
ATOM 2533 C CA . PHE A 1 317 ? 14.532 -6.135 11.966 1.00 97.06 317 PHE A CA 1
ATOM 2534 C C . PHE A 1 317 ? 14.763 -4.973 10.991 1.00 97.06 317 PHE A C 1
ATOM 2536 O O . PHE A 1 317 ? 15.908 -4.538 10.844 1.00 97.06 317 PHE A O 1
ATOM 2543 N N . ASP A 1 318 ? 13.704 -4.485 10.342 1.00 97.12 318 ASP A N 1
ATOM 2544 C CA . ASP A 1 318 ? 13.772 -3.273 9.528 1.00 97.12 318 ASP A CA 1
ATOM 2545 C C . ASP A 1 318 ? 13.278 -2.077 10.335 1.00 97.12 318 ASP A C 1
ATOM 2547 O O . ASP A 1 318 ? 12.146 -2.027 10.808 1.00 97.12 318 ASP A O 1
ATOM 2551 N N . ASP A 1 319 ? 14.140 -1.095 10.511 1.00 96.06 319 ASP A N 1
ATOM 2552 C CA . ASP A 1 319 ? 13.920 0.038 11.392 1.00 96.06 319 ASP A CA 1
ATOM 2553 C C . ASP A 1 319 ? 13.547 1.318 10.616 1.00 96.06 319 ASP A C 1
ATOM 2555 O O . ASP A 1 319 ? 13.216 2.329 11.236 1.00 96.06 319 ASP A O 1
ATOM 2559 N N . TRP A 1 320 ? 13.520 1.229 9.274 1.00 97.00 320 TRP A N 1
ATOM 2560 C CA . TRP A 1 320 ? 13.242 2.307 8.314 1.00 97.00 320 TRP A CA 1
ATOM 2561 C C . TRP A 1 320 ? 14.211 3.502 8.383 1.00 97.00 320 TRP A C 1
ATOM 2563 O O . TRP A 1 320 ? 13.852 4.590 7.946 1.00 97.00 320 TRP A O 1
ATOM 2573 N N . ASP A 1 321 ? 15.419 3.308 8.917 1.00 96.50 321 ASP A N 1
ATOM 2574 C CA . ASP A 1 321 ? 16.486 4.320 8.989 1.00 96.50 321 ASP A CA 1
ATOM 2575 C C . ASP A 1 321 ? 17.813 3.650 8.600 1.00 96.50 321 ASP A C 1
ATOM 2577 O O . ASP A 1 321 ? 18.696 3.360 9.410 1.00 96.50 321 ASP A O 1
ATOM 2581 N N . SER A 1 322 ? 17.916 3.318 7.315 1.00 94.50 322 SER A N 1
ATOM 2582 C CA . SER A 1 322 ? 18.996 2.508 6.745 1.00 94.50 322 SER A CA 1
ATOM 2583 C C . SER A 1 322 ? 20.365 3.193 6.792 1.00 94.50 322 SER A C 1
ATOM 2585 O O . SER A 1 322 ? 21.396 2.514 6.729 1.00 94.50 322 SER A O 1
ATOM 2587 N N . ASN A 1 323 ? 20.384 4.525 6.907 1.00 93.94 323 ASN A N 1
ATOM 2588 C CA . ASN A 1 323 ? 21.602 5.323 7.021 1.00 93.94 323 ASN A CA 1
ATOM 2589 C C . ASN A 1 323 ? 21.929 5.728 8.480 1.00 93.94 323 ASN A C 1
ATOM 2591 O O . ASN A 1 323 ? 23.041 6.200 8.740 1.00 93.94 323 ASN A O 1
ATOM 2595 N N . GLY A 1 324 ? 21.014 5.487 9.427 1.00 95.00 324 GLY A N 1
ATOM 2596 C CA . GLY A 1 324 ? 21.196 5.706 10.862 1.00 95.00 324 GLY A CA 1
ATOM 2597 C C . GLY A 1 324 ? 21.190 7.177 11.286 1.00 95.00 324 GLY A C 1
ATOM 2598 O O . GLY A 1 324 ? 21.824 7.516 12.293 1.00 95.00 324 GLY A O 1
ATOM 2599 N N . ASN A 1 325 ? 20.554 8.066 10.516 1.00 95.25 325 ASN A N 1
ATOM 2600 C CA . ASN A 1 325 ? 20.520 9.506 10.788 1.00 95.25 325 ASN A CA 1
ATOM 2601 C C . ASN A 1 325 ? 19.327 9.938 11.668 1.00 95.25 325 ASN A C 1
ATOM 2603 O O . ASN A 1 325 ? 19.277 11.099 12.090 1.00 95.25 325 ASN A O 1
ATOM 2607 N N . GLY A 1 326 ? 18.402 9.022 11.981 1.00 95.25 326 GLY A N 1
ATOM 2608 C CA . GLY A 1 326 ? 17.200 9.281 12.777 1.00 95.25 326 GLY A CA 1
ATOM 2609 C C . GLY A 1 326 ? 16.040 9.913 11.998 1.00 95.25 326 GLY A C 1
ATOM 2610 O O . GLY A 1 326 ? 15.089 10.400 12.618 1.00 95.25 326 GLY A O 1
ATOM 2611 N N . VAL A 1 327 ? 16.111 9.935 10.666 1.00 95.12 327 VAL A N 1
ATOM 2612 C CA . VAL A 1 327 ? 15.043 10.357 9.754 1.00 95.12 327 VAL A CA 1
ATOM 2613 C C . VAL A 1 327 ? 14.490 9.105 9.087 1.00 95.12 327 VAL A C 1
ATOM 2615 O O . VAL A 1 327 ? 15.219 8.366 8.451 1.00 95.12 327 VAL A O 1
ATOM 2618 N N . PHE A 1 328 ? 13.198 8.841 9.267 1.00 95.94 328 PHE A N 1
ATOM 2619 C CA . PHE A 1 328 ? 12.615 7.552 8.896 1.00 95.94 328 PHE A CA 1
ATOM 2620 C C . PHE A 1 328 ? 11.938 7.599 7.531 1.00 95.94 328 PHE A C 1
ATOM 2622 O O . PHE A 1 328 ? 11.129 8.502 7.272 1.00 95.94 328 PHE A O 1
ATOM 2629 N N . ALA A 1 329 ? 12.175 6.568 6.718 1.00 95.44 329 ALA A N 1
ATOM 2630 C CA . ALA A 1 329 ? 11.665 6.469 5.353 1.00 95.44 329 ALA A CA 1
ATOM 2631 C C . ALA A 1 329 ? 11.962 7.749 4.561 1.00 95.44 329 ALA A C 1
ATOM 2633 O O . ALA A 1 329 ? 11.055 8.354 3.979 1.00 95.44 329 ALA A O 1
ATOM 2634 N N . GLU A 1 330 ? 13.212 8.200 4.648 1.00 94.88 330 GLU A N 1
ATOM 2635 C CA . GLU A 1 330 ? 13.690 9.419 4.019 1.00 94.88 330 GLU A CA 1
ATOM 2636 C C . GLU A 1 330 ? 13.767 9.235 2.500 1.00 94.88 330 GLU A C 1
ATOM 2638 O O . GLU A 1 330 ? 14.244 8.213 2.005 1.00 94.88 330 GLU A O 1
ATOM 2643 N N . TYR A 1 331 ? 13.300 10.230 1.750 1.00 92.69 331 TYR A N 1
ATOM 2644 C CA . TYR A 1 331 ? 13.577 10.375 0.322 1.00 92.69 331 TYR A CA 1
ATOM 2645 C C . TYR A 1 331 ? 13.477 11.852 -0.061 1.00 92.69 331 TYR A C 1
ATOM 2647 O O . TYR A 1 331 ? 12.497 12.511 0.291 1.00 92.69 331 TYR A O 1
ATOM 2655 N N . ASP A 1 332 ? 14.470 12.368 -0.788 1.00 87.88 332 ASP A N 1
ATOM 2656 C CA . ASP A 1 332 ? 14.469 13.741 -1.308 1.00 87.88 332 ASP A CA 1
ATOM 2657 C C . ASP A 1 332 ? 14.442 13.742 -2.842 1.00 87.88 332 ASP A C 1
ATOM 2659 O O . ASP A 1 332 ? 15.396 13.328 -3.507 1.00 87.88 332 ASP A O 1
ATOM 2663 N N . TYR A 1 333 ? 13.355 14.264 -3.415 1.00 85.19 333 TYR A N 1
ATOM 2664 C CA . TYR A 1 333 ? 13.189 14.401 -4.862 1.00 85.19 333 TYR A CA 1
ATOM 2665 C C . TYR A 1 333 ? 14.316 15.190 -5.557 1.00 85.19 333 TYR A C 1
ATOM 2667 O O . TYR A 1 333 ? 14.726 14.838 -6.665 1.00 85.19 333 TYR A O 1
ATOM 2675 N N . PHE A 1 334 ? 14.841 16.248 -4.931 1.00 84.75 334 PHE A N 1
ATOM 2676 C CA . PHE A 1 334 ? 15.904 17.083 -5.508 1.00 84.75 334 PHE A CA 1
ATOM 2677 C C . PHE A 1 334 ? 17.300 16.512 -5.277 1.00 84.75 334 PHE A C 1
ATOM 2679 O O . PHE A 1 334 ? 18.237 16.870 -5.997 1.00 84.75 334 PHE A O 1
ATOM 2686 N N . ASN A 1 335 ? 17.449 15.625 -4.292 1.00 87.19 335 ASN A N 1
ATOM 2687 C CA . ASN A 1 335 ? 18.684 14.900 -4.053 1.00 87.19 335 ASN A CA 1
ATOM 2688 C C . ASN A 1 335 ? 18.424 13.407 -3.785 1.00 87.19 335 ASN A C 1
ATOM 2690 O O . ASN A 1 335 ? 18.519 12.971 -2.638 1.00 87.19 335 ASN A O 1
ATOM 2694 N N . PRO A 1 336 ? 18.230 12.588 -4.839 1.00 84.50 336 PRO A N 1
ATOM 2695 C CA . PRO A 1 336 ? 17.920 11.159 -4.703 1.00 84.50 336 PRO A CA 1
ATOM 2696 C C . PRO A 1 336 ? 19.016 10.305 -4.041 1.00 84.50 336 PRO A C 1
ATOM 2698 O O . PRO A 1 336 ? 18.831 9.102 -3.856 1.00 84.50 336 PRO A O 1
ATOM 2701 N N . SER A 1 337 ? 20.183 10.887 -3.725 1.00 87.75 337 SER A N 1
ATOM 2702 C CA . SER A 1 337 ? 21.194 10.227 -2.886 1.00 87.75 337 SER A CA 1
ATOM 2703 C C . SER A 1 337 ? 20.787 10.159 -1.411 1.00 87.75 337 SER A C 1
ATOM 2705 O O . SER A 1 337 ? 21.306 9.319 -0.680 1.00 87.75 337 SER A O 1
ATOM 2707 N N . ILE A 1 338 ? 19.855 11.018 -0.992 1.00 90.12 338 ILE A N 1
ATOM 2708 C CA . I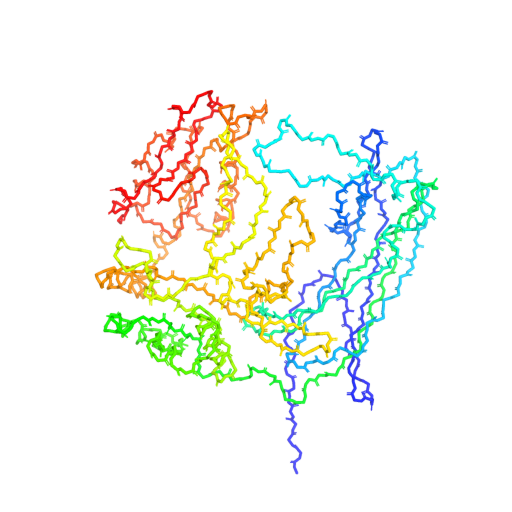LE A 1 338 ? 19.194 10.970 0.306 1.00 90.12 338 ILE A CA 1
ATOM 2709 C C . ILE A 1 338 ? 17.989 10.051 0.146 1.00 90.12 338 ILE A C 1
ATOM 2711 O O . ILE A 1 338 ? 16.956 10.445 -0.399 1.00 90.12 338 ILE A O 1
ATOM 2715 N N . LYS A 1 339 ? 18.159 8.799 0.562 1.00 93.81 339 LYS A N 1
ATOM 2716 C CA . LYS A 1 339 ? 17.091 7.810 0.568 1.00 93.81 339 LYS A CA 1
ATOM 2717 C C . LYS A 1 339 ? 17.350 6.726 1.602 1.00 93.81 339 LYS A C 1
ATOM 2719 O O . LYS A 1 339 ? 18.502 6.322 1.778 1.00 93.81 339 LYS A O 1
ATOM 2724 N N . ASP A 1 340 ? 16.281 6.218 2.196 1.00 95.62 340 ASP A N 1
ATOM 2725 C CA . ASP A 1 340 ? 16.316 4.969 2.940 1.00 95.62 340 ASP A CA 1
ATOM 2726 C C . ASP A 1 340 ? 16.029 3.745 2.069 1.00 95.62 340 ASP A C 1
ATOM 2728 O O . ASP A 1 340 ? 15.313 3.804 1.066 1.00 95.62 340 ASP A O 1
ATOM 2732 N N . GLU A 1 341 ? 16.604 2.611 2.468 1.00 92.56 341 GLU A N 1
ATOM 2733 C CA . GLU A 1 341 ? 16.391 1.310 1.842 1.00 92.56 341 GLU A CA 1
ATOM 2734 C C . GLU A 1 341 ? 15.551 0.398 2.749 1.00 92.56 341 GLU A C 1
ATOM 2736 O O . GLU A 1 341 ? 16.043 -0.143 3.747 1.00 92.56 341 GLU A O 1
ATOM 2741 N N . MET A 1 342 ? 14.292 0.205 2.348 1.00 93.06 342 MET A N 1
ATOM 2742 C CA . MET A 1 342 ? 13.331 -0.729 2.943 1.00 93.06 342 MET A CA 1
ATOM 2743 C C . MET A 1 342 ? 12.793 -1.679 1.878 1.00 93.06 342 MET A C 1
ATOM 2745 O O . MET A 1 342 ? 12.855 -1.385 0.673 1.00 93.06 342 MET A O 1
ATOM 2749 N N . ASP A 1 343 ? 12.255 -2.823 2.301 1.00 92.31 343 ASP A N 1
ATOM 2750 C CA . ASP A 1 343 ? 11.677 -3.770 1.352 1.00 92.31 343 ASP A CA 1
ATOM 2751 C C . ASP A 1 343 ? 10.189 -3.543 1.034 1.00 92.31 343 ASP A C 1
ATOM 2753 O O . ASP A 1 343 ? 9.762 -3.926 -0.062 1.00 92.31 343 ASP A O 1
ATOM 2757 N N . PHE A 1 344 ? 9.462 -2.840 1.916 1.00 93.75 344 PHE A N 1
ATOM 2758 C CA . PHE A 1 344 ? 8.039 -2.499 1.811 1.00 93.75 344 PHE A CA 1
ATOM 2759 C C . PHE A 1 344 ? 7.088 -3.699 1.716 1.00 93.75 344 PHE A C 1
ATOM 2761 O O . PHE A 1 344 ? 5.964 -3.547 1.227 1.00 93.75 344 PHE A O 1
ATOM 2768 N N . HIS A 1 345 ? 7.503 -4.880 2.172 1.00 96.19 345 HIS A N 1
ATOM 2769 C CA . HIS A 1 345 ? 6.653 -6.062 2.219 1.00 96.19 345 HIS A CA 1
ATOM 2770 C C . HIS A 1 345 ? 6.105 -6.242 3.643 1.00 96.19 345 HIS A C 1
ATOM 2772 O O . HIS A 1 345 ? 6.834 -6.612 4.553 1.00 96.19 345 HIS A O 1
ATOM 2778 N N . PRO A 1 346 ? 4.800 -6.003 3.881 1.00 97.50 346 PRO A N 1
ATOM 2779 C CA . PRO A 1 346 ? 4.229 -6.168 5.211 1.00 97.50 346 PRO A CA 1
ATOM 2780 C C . PRO A 1 346 ? 4.386 -7.593 5.744 1.00 97.50 346 PRO A C 1
ATOM 2782 O O . PRO A 1 346 ? 3.943 -8.559 5.123 1.00 97.50 346 PRO A O 1
ATOM 2785 N N . ASP A 1 347 ? 4.924 -7.712 6.950 1.00 97.75 347 ASP A N 1
ATOM 2786 C CA . ASP A 1 347 ? 4.982 -8.943 7.724 1.00 97.75 347 ASP A CA 1
ATOM 2787 C C . ASP A 1 347 ? 3.693 -9.213 8.486 1.00 97.75 347 ASP A C 1
ATOM 2789 O O . ASP A 1 347 ? 3.428 -10.358 8.835 1.00 97.75 347 ASP A O 1
ATOM 2793 N N . VAL A 1 348 ? 2.894 -8.194 8.786 1.00 97.81 348 VAL A N 1
ATOM 2794 C CA . VAL A 1 348 ? 1.595 -8.324 9.462 1.00 97.81 348 VAL A CA 1
ATOM 2795 C C . VAL A 1 348 ? 0.565 -7.400 8.833 1.00 97.81 348 VAL A C 1
ATOM 2797 O O . VAL A 1 348 ? 0.885 -6.319 8.344 1.00 97.81 348 VAL A O 1
ATOM 2800 N N . TYR A 1 349 ? -0.703 -7.792 8.885 1.00 98.19 349 TYR A N 1
ATOM 2801 C CA . TYR A 1 349 ? -1.808 -6.904 8.547 1.00 98.19 349 TYR A CA 1
ATOM 2802 C C . TYR A 1 349 ? -2.029 -5.914 9.692 1.00 98.19 349 TYR A C 1
ATOM 2804 O O . TYR A 1 349 ? -2.408 -6.317 10.793 1.00 98.19 349 TYR A O 1
ATOM 2812 N N . VAL A 1 350 ? -1.822 -4.621 9.439 1.00 98.56 350 VAL A N 1
ATOM 2813 C CA . VAL A 1 350 ? -2.032 -3.557 10.432 1.00 98.56 350 VAL A CA 1
ATOM 2814 C C . VAL A 1 350 ? -3.316 -2.793 10.141 1.00 98.56 350 VAL A C 1
ATOM 2816 O O . VAL A 1 350 ? -3.565 -2.371 9.014 1.00 98.56 350 VAL A O 1
ATOM 2819 N N . GLY A 1 351 ? -4.110 -2.564 11.184 1.00 98.38 351 GLY A N 1
ATOM 2820 C CA . GLY A 1 351 ? -5.184 -1.576 11.191 1.00 98.38 351 GLY A CA 1
ATOM 2821 C C . GLY A 1 351 ? -5.067 -0.653 12.399 1.00 98.38 351 GLY A C 1
ATOM 2822 O O . GLY A 1 351 ? -4.572 -1.058 13.452 1.00 98.38 351 GLY A O 1
ATOM 2823 N N . ARG A 1 352 ? -5.563 0.583 12.276 1.00 98.56 352 ARG A N 1
ATOM 2824 C CA . ARG A 1 352 ? -5.672 1.524 13.396 1.00 98.56 352 ARG A CA 1
ATOM 2825 C C . ARG A 1 352 ? -7.117 1.930 13.638 1.00 98.56 352 ARG A C 1
ATOM 2827 O O . ARG A 1 352 ? -7.818 2.342 12.718 1.00 98.56 352 ARG A O 1
ATOM 2834 N N . ILE A 1 353 ? -7.531 1.890 14.901 1.00 98.38 353 ILE A N 1
ATOM 2835 C CA . ILE A 1 353 ? -8.757 2.528 15.388 1.00 98.38 353 ILE A CA 1
ATOM 2836 C C . ILE A 1 353 ? -8.332 3.753 16.216 1.00 98.38 353 ILE A C 1
ATOM 2838 O O . ILE A 1 353 ? -7.918 3.606 17.369 1.00 98.38 353 ILE A O 1
ATOM 2842 N N . PRO A 1 354 ? -8.367 4.973 15.640 1.00 96.75 354 PRO A N 1
ATOM 2843 C CA . PRO A 1 354 ? -7.744 6.157 16.230 1.00 96.75 354 PRO A CA 1
ATOM 2844 C C . PRO A 1 354 ? -8.662 6.858 17.246 1.00 96.75 354 PRO A C 1
ATOM 2846 O O . PRO A 1 354 ? -8.964 8.045 17.115 1.00 96.75 354 PRO A O 1
ATOM 2849 N N . VAL A 1 355 ? -9.117 6.128 18.267 1.00 97.25 355 VAL A N 1
ATOM 2850 C CA . VAL A 1 355 ? -9.981 6.681 19.322 1.00 97.25 355 VAL A CA 1
ATOM 2851 C C . VAL A 1 355 ? -9.226 7.687 20.189 1.00 97.25 355 VAL A C 1
ATOM 2853 O O . VAL A 1 355 ? -8.087 7.462 20.604 1.00 97.25 355 VAL A O 1
ATOM 2856 N N . ARG A 1 356 ? -9.876 8.810 20.477 1.00 96.62 356 ARG A N 1
ATOM 2857 C CA . ARG A 1 356 ? -9.396 9.857 21.385 1.00 96.62 356 ARG A CA 1
ATOM 2858 C C . ARG A 1 356 ? -10.027 9.710 22.761 1.00 96.62 356 ARG A C 1
ATOM 2860 O O . ARG A 1 356 ? -9.378 9.990 23.772 1.00 96.62 356 ARG A O 1
ATOM 2867 N N . TYR A 1 357 ? -11.286 9.272 22.792 1.00 96.75 357 TYR A N 1
ATOM 2868 C CA . TYR A 1 357 ? -12.107 9.180 23.992 1.00 96.75 357 TYR A CA 1
ATOM 2869 C C . TYR A 1 357 ? -12.727 7.795 24.179 1.00 96.75 357 TYR A C 1
ATOM 2871 O O . TYR A 1 357 ? -13.002 7.066 23.233 1.00 96.75 357 TYR A O 1
ATOM 2879 N N . SER A 1 358 ? -13.024 7.464 25.432 1.00 96.00 358 SER A N 1
ATOM 2880 C CA . SER A 1 358 ? -13.621 6.186 25.824 1.00 96.00 358 SER A CA 1
ATOM 2881 C C . SER A 1 358 ? -14.974 5.887 25.166 1.00 96.00 358 SER A C 1
ATOM 2883 O O . SER A 1 358 ? -15.240 4.745 24.821 1.00 96.00 358 SER A O 1
ATOM 2885 N N . TRP A 1 359 ? -15.814 6.898 24.935 1.00 95.88 359 TRP A N 1
ATOM 2886 C CA . TRP A 1 359 ? -17.109 6.707 24.269 1.00 95.88 359 TRP A CA 1
ATOM 2887 C C . TRP A 1 359 ? -16.960 6.387 22.771 1.00 95.88 359 TRP A C 1
ATOM 2889 O O . TRP A 1 359 ? -17.807 5.704 22.200 1.00 95.88 359 TRP A O 1
ATOM 2899 N N . GLU A 1 360 ? -15.878 6.843 22.125 1.00 96.50 360 GLU A N 1
ATOM 2900 C CA . GLU A 1 360 ? -15.559 6.452 20.746 1.00 96.50 360 GLU A CA 1
ATOM 2901 C C . GLU A 1 360 ? -15.129 4.985 20.706 1.00 96.50 360 GLU A C 1
ATOM 2903 O O . GLU A 1 360 ? -15.535 4.264 19.799 1.00 96.50 360 GLU A O 1
ATOM 2908 N N . ALA A 1 361 ? -14.359 4.545 21.713 1.00 98.06 361 ALA A N 1
ATOM 2909 C CA . ALA A 1 361 ? -13.952 3.153 21.881 1.00 98.06 361 ALA A CA 1
ATOM 2910 C C . ALA A 1 361 ? -15.156 2.220 22.067 1.00 98.06 361 ALA A C 1
ATOM 2912 O O . ALA A 1 361 ? -15.264 1.231 21.352 1.00 98.06 361 ALA A O 1
ATOM 2913 N N . GLU A 1 362 ? -16.087 2.569 22.955 1.00 97.75 362 GLU A N 1
ATOM 2914 C CA . GLU A 1 362 ? -17.343 1.829 23.137 1.00 97.75 362 GLU A CA 1
ATOM 2915 C C . GLU A 1 362 ? -18.141 1.758 21.824 1.00 97.75 362 GLU A C 1
ATOM 2917 O O . GLU A 1 362 ? -18.466 0.675 21.345 1.00 97.75 362 GLU A O 1
ATOM 2922 N N . THR A 1 363 ? -18.340 2.904 21.162 1.00 96.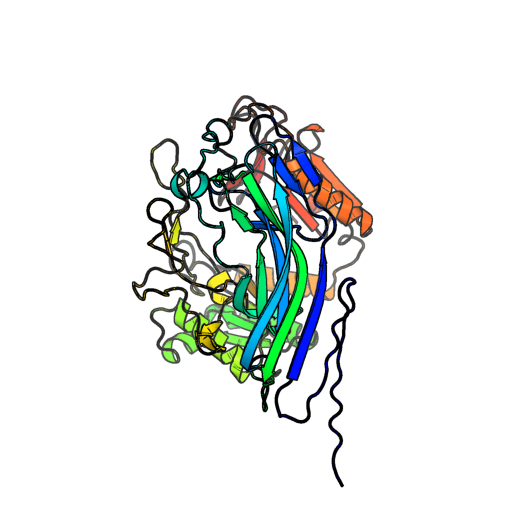62 363 THR A N 1
ATOM 2923 C CA . THR A 1 363 ? -19.107 2.981 19.907 1.00 96.62 363 THR A CA 1
ATOM 2924 C C . THR A 1 363 ? -18.511 2.105 18.802 1.00 96.62 363 THR A C 1
ATOM 2926 O O . THR A 1 363 ? -19.243 1.412 18.095 1.00 96.62 363 THR A O 1
ATOM 2929 N N . ILE A 1 364 ? -17.190 2.149 18.593 1.00 97.56 364 ILE A N 1
ATOM 2930 C CA . ILE A 1 364 ? -16.565 1.390 17.503 1.00 97.56 364 ILE A CA 1
ATOM 2931 C C . ILE A 1 364 ? -16.501 -0.108 17.810 1.00 97.56 364 ILE A C 1
ATOM 2933 O O . ILE A 1 364 ? -16.723 -0.908 16.902 1.00 97.56 364 ILE A O 1
ATOM 2937 N N . VAL A 1 365 ? -16.265 -0.490 19.069 1.00 98.44 365 VAL A N 1
ATOM 2938 C CA . VAL A 1 365 ? -16.299 -1.894 19.504 1.00 98.44 365 VAL A CA 1
ATOM 2939 C C . VAL A 1 365 ? -17.689 -2.483 19.284 1.00 98.44 365 VAL A C 1
ATOM 2941 O O . VAL A 1 365 ? -17.806 -3.523 18.631 1.00 98.44 365 VAL A O 1
ATOM 2944 N N . ASP A 1 366 ? -18.740 -1.781 19.710 1.00 98.06 366 ASP A N 1
ATOM 2945 C CA . ASP A 1 366 ? -20.124 -2.211 19.499 1.00 98.06 366 ASP A CA 1
ATOM 2946 C C . ASP A 1 366 ? -20.454 -2.358 18.013 1.00 98.06 366 ASP A C 1
ATOM 2948 O O . ASP A 1 366 ? -21.080 -3.341 17.607 1.00 98.06 366 ASP A O 1
ATOM 2952 N N . LYS A 1 367 ? -19.994 -1.424 17.170 1.00 96.56 367 LYS A N 1
ATOM 2953 C CA . LYS A 1 367 ? -20.184 -1.510 15.716 1.00 96.56 367 LYS A CA 1
ATOM 2954 C C . LYS A 1 367 ? -19.487 -2.723 15.103 1.00 96.56 367 LYS A C 1
ATOM 2956 O O . LYS A 1 367 ? -20.092 -3.378 14.259 1.00 96.56 367 LYS A O 1
ATOM 2961 N N . ILE A 1 368 ? -18.253 -3.027 15.513 1.00 97.75 368 ILE A N 1
ATOM 2962 C CA . ILE A 1 368 ? -17.507 -4.197 15.020 1.00 97.75 368 ILE A CA 1
ATOM 2963 C C . ILE A 1 368 ? -18.246 -5.481 15.399 1.00 97.75 368 ILE A C 1
ATOM 2965 O O . ILE A 1 368 ? -18.561 -6.284 14.525 1.00 97.75 368 ILE A O 1
ATOM 2969 N N . ILE A 1 369 ? -18.599 -5.636 16.678 1.00 98.44 369 ILE A N 1
ATOM 2970 C CA . ILE A 1 369 ? -19.313 -6.822 17.170 1.00 98.44 369 ILE A CA 1
ATOM 2971 C C . ILE A 1 369 ? -20.670 -6.956 16.470 1.00 98.44 369 ILE A C 1
ATOM 2973 O O . ILE A 1 369 ? -21.044 -8.044 16.033 1.00 98.44 369 ILE A O 1
ATOM 2977 N N . THR A 1 370 ? -21.411 -5.856 16.323 1.00 96.56 370 THR A N 1
ATOM 2978 C CA . THR A 1 370 ? -22.710 -5.851 15.635 1.00 96.56 370 THR A CA 1
ATOM 2979 C C . THR A 1 370 ? -22.558 -6.285 14.182 1.00 96.56 370 THR A C 1
ATOM 2981 O O . THR A 1 370 ? -23.310 -7.145 13.724 1.00 96.56 370 THR A O 1
ATOM 2984 N N . TYR A 1 371 ? -21.571 -5.747 13.462 1.00 95.94 371 TYR A N 1
ATOM 2985 C CA . TYR A 1 371 ? -21.300 -6.133 12.079 1.00 95.94 371 TYR A CA 1
ATOM 2986 C C . TYR A 1 371 ? -20.998 -7.635 11.966 1.00 95.94 371 TYR A C 1
ATOM 2988 O O . TYR A 1 371 ? -21.634 -8.338 11.186 1.00 95.94 371 TYR A O 1
ATOM 2996 N N . GLU A 1 372 ? -20.099 -8.154 12.800 1.00 96.56 372 GLU A N 1
ATOM 2997 C CA . GLU A 1 372 ? -19.654 -9.553 12.735 1.00 96.56 372 GLU A CA 1
ATOM 2998 C C . GLU A 1 372 ? -20.706 -10.568 13.211 1.00 96.56 372 GLU A C 1
ATOM 3000 O O . GLU A 1 372 ? -20.611 -11.751 12.885 1.00 96.56 372 GLU A O 1
ATOM 3005 N N . THR A 1 373 ? -21.728 -10.127 13.952 1.00 95.31 373 THR A N 1
ATOM 3006 C CA . THR A 1 373 ? -22.793 -11.004 14.477 1.00 95.31 373 THR A CA 1
ATOM 3007 C C . THR A 1 373 ? -24.130 -10.881 13.756 1.00 95.31 373 THR A C 1
ATOM 3009 O O . THR A 1 373 ? -24.926 -11.818 13.810 1.00 95.31 373 THR A O 1
ATOM 3012 N N . SER A 1 374 ? -24.409 -9.742 13.116 1.00 92.38 374 SER A N 1
ATOM 3013 C CA . SER A 1 374 ? -25.749 -9.424 12.600 1.00 92.38 374 SER A CA 1
ATOM 3014 C C . SER A 1 374 ? -25.783 -8.942 11.151 1.00 92.38 374 SER A C 1
ATOM 3016 O O . SER A 1 374 ? -26.871 -8.664 10.640 1.00 92.38 374 SER A O 1
ATOM 3018 N N . ALA A 1 375 ? -24.635 -8.851 10.465 1.00 91.94 375 ALA A N 1
ATOM 3019 C CA . ALA A 1 375 ? -24.627 -8.479 9.055 1.00 91.94 375 ALA A CA 1
ATOM 3020 C C . ALA A 1 375 ? -25.481 -9.433 8.212 1.00 91.94 375 ALA A C 1
ATOM 3022 O O . ALA A 1 375 ? -25.436 -10.655 8.356 1.00 91.94 375 ALA A O 1
ATOM 3023 N N . SER A 1 376 ? -26.269 -8.848 7.313 1.00 92.31 376 SER A N 1
ATOM 3024 C CA . SER A 1 376 ? -27.188 -9.570 6.444 1.00 92.31 376 SER A CA 1
ATOM 3025 C C . SER A 1 376 ? -27.079 -9.058 5.016 1.00 92.31 376 SER A C 1
ATOM 3027 O O . SER A 1 376 ? -26.836 -7.875 4.768 1.00 92.31 376 SER A O 1
ATOM 3029 N N . GLU A 1 377 ? -27.327 -9.947 4.053 1.00 90.44 377 GLU A N 1
ATOM 3030 C CA . GLU A 1 377 ? -27.285 -9.590 2.631 1.00 90.44 377 GLU A CA 1
ATOM 3031 C C . GLU A 1 377 ? -28.245 -8.447 2.276 1.00 90.44 377 GLU A C 1
ATOM 3033 O O . GLU A 1 377 ? -27.947 -7.675 1.369 1.00 90.44 377 GLU A O 1
ATOM 3038 N N . SER A 1 378 ? -29.350 -8.295 3.018 1.00 89.69 378 SER A N 1
ATOM 3039 C CA . SER A 1 378 ? -30.404 -7.304 2.759 1.00 89.69 378 SER A CA 1
ATOM 3040 C C . SER A 1 378 ? -29.918 -5.855 2.695 1.00 89.69 378 SER A C 1
ATOM 3042 O O . SER A 1 378 ? -30.536 -5.054 2.005 1.00 89.69 378 SER A O 1
ATOM 3044 N N . TRP A 1 379 ? -28.846 -5.516 3.412 1.00 92.44 379 TRP A N 1
ATOM 3045 C CA . TRP A 1 379 ? -28.202 -4.202 3.334 1.00 92.44 379 TRP A CA 1
ATOM 3046 C C . TRP A 1 379 ? -26.744 -4.314 2.872 1.00 92.44 379 TRP A C 1
ATOM 3048 O O . TRP A 1 379 ? -26.231 -3.398 2.236 1.00 92.44 379 TRP A O 1
ATOM 3058 N N . PHE A 1 380 ? -26.070 -5.444 3.125 1.00 95.62 380 PHE A N 1
ATOM 3059 C CA . PHE A 1 380 ? -24.672 -5.618 2.737 1.00 95.62 380 PHE A CA 1
ATOM 3060 C C . PHE A 1 380 ? -24.487 -5.661 1.215 1.00 95.62 380 PHE A C 1
ATOM 3062 O O . PHE A 1 380 ? -23.554 -5.052 0.702 1.00 95.62 380 PHE A O 1
ATOM 3069 N N . LYS A 1 381 ? -25.390 -6.319 0.469 1.00 96.44 381 LYS A N 1
ATOM 3070 C CA . LYS A 1 381 ? -25.331 -6.397 -1.006 1.00 96.44 381 LYS A CA 1
ATOM 3071 C C . LYS A 1 381 ? -25.824 -5.129 -1.715 1.00 96.44 381 LYS A C 1
ATOM 3073 O O . LYS A 1 381 ? -26.000 -5.131 -2.930 1.00 96.44 381 LYS A O 1
ATOM 3078 N N . HIS A 1 382 ? -26.013 -4.041 -0.979 1.00 97.75 382 HIS A N 1
ATOM 3079 C CA . HIS A 1 382 ? -26.223 -2.711 -1.529 1.00 97.75 382 HIS A CA 1
ATOM 3080 C C . HIS A 1 382 ? -24.924 -1.904 -1.411 1.00 97.75 382 HIS A C 1
ATOM 3082 O O . HIS A 1 382 ? -24.298 -1.886 -0.351 1.00 97.75 382 HIS A O 1
ATOM 3088 N N . ALA A 1 383 ? -24.498 -1.255 -2.491 1.00 98.12 383 ALA A N 1
ATOM 3089 C CA . ALA A 1 383 ? -23.325 -0.394 -2.508 1.00 98.12 383 ALA A CA 1
ATOM 3090 C C . ALA A 1 383 ? -23.665 0.992 -3.058 1.00 98.12 383 ALA A C 1
ATOM 3092 O O . ALA A 1 383 ? -24.533 1.137 -3.913 1.00 98.12 383 ALA A O 1
ATOM 3093 N N . VAL A 1 384 ? -22.934 2.001 -2.597 1.00 98.44 384 VAL A N 1
ATOM 3094 C CA . VAL A 1 384 ? -23.046 3.376 -3.086 1.00 98.44 384 VAL A CA 1
ATOM 3095 C C . VAL A 1 384 ? -21.711 3.783 -3.688 1.00 98.44 384 VAL A C 1
ATOM 3097 O O . VAL A 1 384 ? -20.673 3.703 -3.029 1.00 98.44 384 VAL A O 1
ATOM 3100 N N . VAL A 1 385 ? -21.727 4.246 -4.933 1.00 98.56 385 VAL A N 1
ATOM 3101 C CA . VAL A 1 385 ? -20.574 4.894 -5.558 1.00 98.56 385 VAL A CA 1
ATOM 3102 C C . VAL A 1 385 ? -20.880 6.365 -5.799 1.00 98.56 385 VAL A C 1
ATOM 3104 O O . VAL A 1 385 ? -21.961 6.701 -6.280 1.00 98.56 385 VAL A O 1
ATOM 3107 N N . CYS A 1 386 ? -19.956 7.256 -5.443 1.00 98.38 386 CYS A N 1
ATOM 3108 C CA . CYS A 1 386 ? -20.190 8.698 -5.515 1.00 98.38 386 CYS A CA 1
ATOM 3109 C C . CYS A 1 386 ? -18.961 9.449 -6.021 1.00 98.38 386 CYS A C 1
ATOM 3111 O O . CYS A 1 386 ? -17.872 9.308 -5.462 1.00 98.38 386 CYS A O 1
ATOM 3113 N N . SER A 1 387 ? -19.123 10.236 -7.084 1.00 98.19 387 SER A N 1
ATOM 3114 C CA . SER A 1 387 ? -18.017 10.994 -7.667 1.00 98.19 387 SER A CA 1
ATOM 3115 C C . SER A 1 387 ? -18.480 12.081 -8.650 1.00 98.19 387 SER A C 1
ATOM 3117 O O . SER A 1 387 ? -19.674 12.319 -8.819 1.00 98.19 387 SER A O 1
ATOM 3119 N N . GLY A 1 388 ? -17.522 12.761 -9.273 1.00 96.50 388 GLY A N 1
ATOM 3120 C CA . GLY A 1 388 ? -17.720 13.810 -10.262 1.00 96.50 388 GLY A CA 1
ATOM 3121 C C . GLY A 1 388 ? -16.476 14.005 -11.127 1.00 96.50 388 GLY A C 1
ATOM 3122 O O . GLY A 1 388 ? -15.691 13.078 -11.347 1.00 96.50 388 GLY A O 1
ATOM 3123 N N . ASP A 1 389 ? -16.288 15.229 -11.606 1.00 95.62 389 ASP A N 1
ATOM 3124 C CA . ASP A 1 389 ? -15.122 15.610 -12.396 1.00 95.62 389 ASP A CA 1
ATOM 3125 C C . ASP A 1 389 ? -13.944 15.931 -11.462 1.00 95.62 389 ASP A C 1
ATOM 3127 O O . ASP A 1 389 ? -13.850 17.031 -10.927 1.00 95.62 389 ASP A O 1
ATOM 3131 N N . THR A 1 390 ? -13.066 14.954 -11.203 1.00 94.19 390 THR A N 1
ATOM 3132 C CA . THR A 1 390 ? -11.917 15.132 -10.291 1.00 94.19 390 THR A CA 1
ATOM 3133 C C . THR A 1 390 ? -10.879 16.098 -10.857 1.00 94.19 390 THR A C 1
ATOM 3135 O O . THR A 1 390 ? -10.224 16.812 -10.096 1.00 94.19 390 THR A O 1
ATOM 3138 N N . PHE A 1 391 ? -10.746 16.191 -12.179 1.00 90.44 391 PHE A N 1
ATOM 3139 C CA . PHE A 1 391 ? -9.773 17.072 -12.817 1.00 90.44 391 PHE A CA 1
ATOM 3140 C C . PHE A 1 391 ? -10.438 17.902 -13.928 1.00 90.44 391 PHE A C 1
ATOM 3142 O O . PHE A 1 391 ? -10.220 17.652 -15.114 1.00 90.44 391 PHE A O 1
ATOM 3149 N N . PRO A 1 392 ? -11.261 18.897 -13.549 1.00 93.19 392 PRO A N 1
ATOM 3150 C CA . PRO A 1 392 ? -11.945 19.789 -14.477 1.00 93.19 392 PRO A CA 1
ATOM 3151 C C . PRO A 1 392 ? -11.016 20.928 -14.947 1.00 93.19 392 PRO A C 1
ATOM 3153 O O . PRO A 1 392 ? -9.912 21.104 -14.417 1.00 93.19 392 PRO A O 1
ATOM 3156 N N . PRO A 1 393 ? -11.458 21.787 -15.888 1.00 92.06 393 PRO A N 1
ATOM 3157 C CA . PRO A 1 393 ? -10.712 22.979 -16.297 1.00 92.06 393 PRO A CA 1
ATOM 3158 C C . PRO A 1 393 ? -10.290 23.899 -15.141 1.00 92.06 393 PRO A C 1
ATOM 3160 O O . PRO A 1 393 ? -9.207 24.479 -15.197 1.00 92.06 393 PRO A O 1
ATOM 3163 N N . SER A 1 394 ? -11.090 24.007 -14.072 1.00 89.69 394 SER A N 1
ATOM 3164 C CA . SER A 1 394 ? -10.745 24.785 -12.869 1.00 89.69 394 SER A CA 1
ATOM 3165 C C . SER A 1 394 ? -9.505 24.259 -12.137 1.00 89.69 394 SER A C 1
ATOM 3167 O O . SER A 1 394 ? -8.832 25.028 -11.455 1.00 89.69 394 SER A O 1
ATOM 3169 N N . ARG A 1 395 ? -9.155 22.981 -12.334 1.00 87.44 395 ARG A N 1
ATOM 3170 C CA . ARG A 1 395 ? -7.940 22.337 -11.816 1.00 87.44 395 ARG A CA 1
ATOM 3171 C C . ARG A 1 395 ? -6.806 22.246 -12.842 1.00 87.44 395 ARG A C 1
ATOM 3173 O O . ARG A 1 395 ? -5.799 21.606 -12.569 1.00 87.44 395 ARG A O 1
ATOM 3180 N N . GLY A 1 396 ? -6.942 22.911 -13.992 1.00 84.44 396 GLY A N 1
ATOM 3181 C CA . GLY A 1 396 ? -5.901 22.981 -15.023 1.00 84.44 396 GLY A CA 1
ATOM 3182 C C . GLY A 1 396 ? -6.031 21.945 -16.141 1.00 84.44 396 GLY A C 1
ATOM 3183 O O . GLY A 1 396 ? -5.147 21.852 -16.991 1.00 84.44 396 GLY A O 1
ATOM 3184 N N . ALA A 1 397 ? -7.126 21.183 -16.189 1.00 83.69 397 ALA A N 1
ATOM 3185 C CA . ALA A 1 397 ? -7.325 20.199 -17.243 1.00 83.69 397 ALA A CA 1
ATOM 3186 C C . ALA A 1 397 ? -7.581 20.851 -18.609 1.00 83.69 397 ALA A C 1
ATOM 3188 O O . ALA A 1 397 ? -8.514 21.637 -18.784 1.00 83.69 397 ALA A O 1
ATOM 3189 N N . THR A 1 398 ? -6.783 20.474 -19.607 1.00 80.62 398 THR A N 1
ATOM 3190 C CA . THR A 1 398 ? -6.941 20.925 -21.000 1.00 80.62 398 THR A CA 1
ATOM 3191 C C . THR A 1 398 ? -7.906 20.044 -21.796 1.00 80.62 398 THR A C 1
ATOM 3193 O O . THR A 1 398 ? -8.620 20.550 -22.656 1.00 80.62 398 THR A O 1
ATOM 3196 N N . ASN A 1 399 ? -7.974 18.750 -21.469 1.00 81.38 399 ASN A N 1
ATOM 3197 C CA . ASN A 1 399 ? -8.925 17.769 -22.000 1.00 81.38 399 ASN A CA 1
ATOM 3198 C C . ASN A 1 399 ? -9.538 16.968 -20.836 1.00 81.38 399 ASN A C 1
ATOM 3200 O O . ASN A 1 399 ? -9.183 15.803 -20.642 1.00 81.38 399 ASN A O 1
ATOM 3204 N N . PRO A 1 400 ? -10.394 17.599 -20.015 1.00 81.31 400 PRO A N 1
ATOM 3205 C CA . PRO A 1 400 ? -10.987 16.959 -18.845 1.00 81.31 400 PRO A CA 1
ATOM 3206 C C . PRO A 1 400 ? -11.811 15.726 -19.225 1.00 81.31 400 PRO A C 1
ATOM 3208 O O . PRO A 1 400 ? -12.523 15.694 -20.233 1.00 81.31 400 PRO A O 1
ATOM 3211 N N . VAL A 1 401 ? -11.730 14.722 -18.363 1.00 86.75 401 VAL A N 1
ATOM 3212 C CA . VAL A 1 401 ? -12.606 13.552 -18.337 1.00 86.75 401 VAL A CA 1
ATOM 3213 C C . VAL A 1 401 ? -13.161 13.440 -16.926 1.00 86.75 401 VAL A C 1
ATOM 3215 O O . VAL A 1 401 ? -12.479 13.819 -15.979 1.00 86.75 401 VAL A O 1
ATOM 3218 N N . TYR A 1 402 ? -14.360 12.879 -16.764 1.00 93.06 402 TYR A N 1
ATOM 3219 C CA . TYR A 1 402 ? -14.956 12.664 -15.439 1.00 93.06 402 TYR A CA 1
ATOM 3220 C C . TYR A 1 402 ? -14.274 11.468 -14.754 1.00 93.06 402 TYR A C 1
ATOM 3222 O O . TYR A 1 402 ? -14.855 10.394 -14.617 1.00 93.06 402 TYR A O 1
ATOM 3230 N N . GLU A 1 403 ? -12.986 11.629 -14.438 1.00 92.12 403 GLU A N 1
ATOM 3231 C CA . GLU A 1 403 ? -12.073 10.593 -13.946 1.00 92.12 403 GLU A CA 1
ATOM 3232 C C . GLU A 1 403 ? -12.685 9.841 -12.771 1.00 92.12 403 GLU A C 1
ATOM 3234 O O . GLU A 1 403 ? -12.854 8.626 -12.849 1.00 92.12 403 GLU A O 1
ATOM 3239 N N . GLY A 1 404 ? -13.111 10.571 -11.740 1.00 94.94 404 GLY A N 1
ATOM 3240 C CA . GLY A 1 404 ? -13.682 9.963 -10.551 1.00 94.94 404 GLY A CA 1
ATOM 3241 C C . GLY A 1 404 ? -14.943 9.141 -10.848 1.00 94.94 404 GLY A C 1
ATOM 3242 O O . GLY A 1 404 ? -15.096 8.043 -10.318 1.00 94.94 404 GLY A O 1
ATOM 3243 N N . GLU A 1 405 ? -15.819 9.594 -11.755 1.00 97.56 405 GLU A N 1
ATOM 3244 C CA . GLU A 1 405 ? -16.984 8.802 -12.187 1.00 97.56 405 GLU A CA 1
ATOM 3245 C C . GLU A 1 405 ? -16.577 7.517 -12.924 1.00 97.56 405 GLU A C 1
ATOM 3247 O O . GLU A 1 405 ? -17.217 6.476 -12.755 1.00 97.56 405 GLU A O 1
ATOM 3252 N N . ARG A 1 406 ? -15.498 7.555 -13.718 1.00 95.94 406 ARG A N 1
ATOM 3253 C CA . ARG A 1 406 ? -14.965 6.364 -14.402 1.00 95.94 406 ARG A CA 1
ATOM 3254 C C . ARG A 1 406 ? -14.354 5.372 -13.416 1.00 95.94 406 ARG A C 1
ATOM 3256 O O . ARG A 1 406 ? -14.608 4.176 -13.549 1.00 95.94 406 ARG A O 1
ATOM 3263 N N . GLU A 1 407 ? -13.591 5.856 -12.439 1.00 95.56 407 GLU A N 1
ATOM 3264 C CA . GLU A 1 407 ? -12.969 5.035 -11.395 1.00 95.56 407 GLU A CA 1
ATOM 3265 C C . GLU A 1 407 ? -14.020 4.294 -10.574 1.00 95.56 407 GLU A C 1
ATOM 3267 O O . GLU A 1 407 ? -14.041 3.059 -10.530 1.00 95.56 407 GLU A O 1
ATOM 3272 N N . VAL A 1 408 ? -14.955 5.033 -9.972 1.00 97.94 408 VAL A N 1
ATOM 3273 C CA . VAL A 1 408 ? -15.981 4.403 -9.138 1.00 97.94 408 VAL A CA 1
ATOM 3274 C C . VAL A 1 408 ? -17.000 3.632 -9.983 1.00 97.94 408 VAL A C 1
ATOM 3276 O O . VAL A 1 408 ? -17.580 2.657 -9.509 1.00 97.94 408 VAL A O 1
ATOM 3279 N N . GLY A 1 409 ? -17.187 4.008 -11.254 1.00 97.69 409 GLY A N 1
ATOM 3280 C CA . GLY A 1 409 ? -17.976 3.255 -12.229 1.00 97.69 409 GLY A CA 1
ATOM 3281 C C . GLY A 1 409 ? -17.383 1.877 -12.535 1.00 97.69 409 GLY A C 1
ATOM 3282 O O . GLY A 1 409 ? -18.131 0.903 -12.656 1.00 97.69 409 GLY A O 1
ATOM 3283 N N . LEU A 1 410 ? -16.051 1.760 -12.583 1.00 97.19 410 LEU A N 1
ATOM 3284 C CA . LEU A 1 410 ? -15.374 0.469 -12.697 1.00 97.19 410 LEU A CA 1
ATOM 3285 C C . LEU A 1 410 ? -15.587 -0.374 -11.432 1.00 97.19 410 LEU A C 1
ATOM 3287 O O . LEU A 1 410 ? -15.967 -1.541 -11.541 1.00 97.19 410 LEU A O 1
ATOM 3291 N N . SER A 1 411 ? -15.449 0.212 -10.238 1.00 97.44 411 SER A N 1
ATOM 3292 C CA . SER A 1 411 ? -15.780 -0.492 -8.988 1.00 97.44 411 SER A CA 1
ATOM 3293 C C . SER A 1 411 ? -17.232 -0.962 -8.954 1.00 97.44 411 SER A C 1
ATOM 3295 O O . SER A 1 411 ? -17.491 -2.100 -8.567 1.00 97.44 411 SER A O 1
ATOM 3297 N N . ALA A 1 412 ? -18.171 -0.127 -9.411 1.00 98.25 412 ALA A N 1
ATOM 3298 C CA . ALA A 1 412 ? -19.575 -0.503 -9.530 1.00 98.25 412 ALA A CA 1
ATOM 3299 C C . ALA A 1 412 ? -19.747 -1.734 -10.428 1.00 98.25 412 ALA A C 1
ATOM 3301 O O . ALA A 1 412 ? -20.445 -2.661 -10.036 1.00 98.25 412 ALA A O 1
ATOM 3302 N N . SER A 1 413 ? -19.056 -1.797 -11.572 1.00 98.19 413 SER A N 1
ATOM 3303 C CA . SER A 1 413 ? -19.148 -2.951 -12.479 1.00 98.19 413 SER A CA 1
ATOM 3304 C C . SER A 1 413 ? -18.644 -4.260 -11.850 1.00 98.19 413 SER A C 1
ATOM 3306 O O . SER A 1 413 ? -19.252 -5.317 -12.046 1.00 98.19 413 SER A O 1
ATOM 3308 N N . TYR A 1 414 ? -17.580 -4.204 -11.039 1.00 98.06 414 TYR A N 1
ATOM 3309 C CA . TYR A 1 414 ? -17.092 -5.369 -10.297 1.00 98.06 414 TYR A CA 1
ATOM 3310 C C . TYR A 1 414 ? -18.061 -5.789 -9.191 1.00 98.06 414 TYR A C 1
ATOM 3312 O O . TYR A 1 414 ? -18.335 -6.978 -9.034 1.00 98.06 414 TYR A O 1
ATOM 3320 N N . LEU A 1 415 ? -18.621 -4.824 -8.458 1.00 97.75 415 LEU A N 1
ATOM 3321 C CA . LEU A 1 415 ? -19.617 -5.084 -7.420 1.00 97.75 415 LEU A CA 1
ATOM 3322 C C . LEU A 1 415 ? -20.902 -5.682 -8.015 1.00 97.75 415 LEU A C 1
ATOM 3324 O O . LEU A 1 415 ? -21.395 -6.689 -7.513 1.00 97.75 415 LEU A O 1
ATOM 3328 N N . GLU A 1 416 ? -21.406 -5.147 -9.124 1.00 98.38 416 GLU A N 1
ATOM 3329 C CA . GLU A 1 416 ? -22.562 -5.701 -9.845 1.00 98.38 416 GLU A CA 1
ATOM 3330 C C . GLU A 1 416 ? -22.294 -7.129 -10.325 1.00 98.38 416 GLU A C 1
ATOM 3332 O O . GLU A 1 416 ? -23.125 -8.017 -10.131 1.00 98.38 416 GLU A O 1
ATOM 3337 N N . SER A 1 417 ? -21.098 -7.382 -10.866 1.00 98.12 417 SER A N 1
ATOM 3338 C CA . SER A 1 417 ? -20.669 -8.732 -11.256 1.00 98.12 417 SER A CA 1
ATOM 3339 C C . SER A 1 417 ? -20.598 -9.692 -10.059 1.00 98.12 417 SER A C 1
ATOM 3341 O O . SER A 1 417 ? -20.831 -10.889 -10.211 1.00 98.12 417 SER A O 1
ATOM 3343 N N . ALA A 1 418 ? -20.336 -9.171 -8.857 1.00 96.31 418 ALA A N 1
ATOM 3344 C CA . ALA A 1 418 ? -20.368 -9.901 -7.588 1.00 96.31 418 ALA A CA 1
ATOM 3345 C C . ALA A 1 418 ? -21.767 -9.937 -6.921 1.00 96.31 418 ALA A C 1
ATOM 3347 O O . ALA A 1 418 ? -21.899 -10.355 -5.760 1.00 96.31 418 ALA A O 1
ATOM 3348 N N . GLY A 1 419 ? -22.814 -9.501 -7.633 1.00 96.62 419 GLY A N 1
ATOM 3349 C CA . GLY A 1 419 ? -24.213 -9.569 -7.205 1.00 96.62 419 GLY A CA 1
ATOM 3350 C C . GLY A 1 419 ? -24.677 -8.431 -6.294 1.00 96.62 419 GLY A C 1
ATOM 3351 O O . GLY A 1 419 ? -25.656 -8.606 -5.573 1.00 96.62 419 GLY A O 1
ATOM 3352 N N . PHE A 1 420 ? -23.981 -7.293 -6.273 1.00 97.75 420 PHE A N 1
ATOM 3353 C CA . PHE A 1 420 ? -24.433 -6.107 -5.544 1.00 97.75 420 PHE A CA 1
ATOM 3354 C C . PHE A 1 420 ? -25.412 -5.276 -6.382 1.00 97.75 420 PHE A C 1
ATOM 3356 O O . PHE A 1 420 ? -25.276 -5.171 -7.599 1.00 97.75 420 PHE A O 1
ATOM 3363 N N . THR A 1 421 ? -26.367 -4.629 -5.715 1.00 98.00 421 THR A N 1
ATOM 3364 C CA . THR A 1 421 ? -27.092 -3.480 -6.281 1.00 98.00 421 THR A CA 1
ATOM 3365 C C . THR A 1 421 ? -26.278 -2.223 -6.000 1.00 98.00 421 THR A C 1
ATOM 3367 O O . THR A 1 421 ? -25.816 -2.057 -4.871 1.00 98.00 421 THR A O 1
ATOM 3370 N N . VAL A 1 422 ? -26.077 -1.357 -6.999 1.00 98.50 422 VAL A N 1
ATOM 3371 C CA . VAL A 1 422 ? -25.186 -0.195 -6.867 1.00 98.50 422 VAL A CA 1
ATOM 3372 C C . VAL A 1 422 ? -25.882 1.115 -7.228 1.00 98.50 422 VAL A C 1
ATOM 3374 O O . VAL A 1 422 ? -26.237 1.336 -8.389 1.00 98.50 422 VAL A O 1
ATOM 3377 N N . ASP A 1 423 ? -25.987 2.012 -6.250 1.00 98.44 423 ASP A N 1
ATOM 3378 C CA . ASP A 1 423 ? -26.421 3.394 -6.443 1.00 98.44 423 ASP A CA 1
ATOM 3379 C C . ASP A 1 423 ? -25.259 4.246 -6.967 1.00 98.44 423 ASP A C 1
ATOM 3381 O O . ASP A 1 423 ? -24.187 4.303 -6.361 1.00 98.44 423 ASP A O 1
ATOM 3385 N N . ARG A 1 424 ? -25.471 4.927 -8.100 1.00 98.56 424 ARG A N 1
ATOM 3386 C CA . ARG A 1 424 ? -24.485 5.820 -8.731 1.00 98.56 424 ARG A CA 1
ATOM 3387 C C . ARG A 1 424 ? -24.862 7.280 -8.508 1.00 98.56 424 ARG A C 1
ATOM 3389 O O . ARG A 1 424 ? -25.838 7.777 -9.074 1.00 98.56 424 ARG A O 1
ATOM 3396 N N . LEU A 1 425 ? -24.066 7.963 -7.695 1.00 98.50 425 LEU A N 1
ATOM 3397 C CA . LEU A 1 425 ? -24.219 9.375 -7.369 1.00 98.50 425 LEU A CA 1
ATOM 3398 C C . LEU A 1 425 ? -23.163 10.193 -8.117 1.00 98.50 425 LEU A C 1
ATOM 3400 O O . LEU A 1 425 ? -22.033 10.328 -7.658 1.00 98.50 425 LEU A O 1
ATOM 3404 N N . PHE A 1 426 ? -23.524 10.709 -9.288 1.00 98.62 426 PHE A N 1
ATOM 3405 C CA . PHE A 1 426 ? -22.609 11.368 -10.222 1.00 98.62 426 PHE A CA 1
ATOM 3406 C C . PHE A 1 426 ? -23.008 12.818 -10.449 1.00 98.62 426 PHE A C 1
ATOM 3408 O O . PHE A 1 426 ? -24.193 13.106 -10.669 1.00 98.62 426 PHE A O 1
ATOM 3415 N N . THR A 1 427 ? -22.029 13.726 -10.439 1.00 98.19 427 THR A N 1
ATOM 3416 C CA . THR A 1 427 ? -22.288 15.141 -10.735 1.00 98.19 427 THR A CA 1
ATOM 3417 C C . THR A 1 427 ? -22.754 15.327 -12.179 1.00 98.19 427 THR A C 1
ATOM 3419 O O . THR A 1 427 ? -23.617 16.168 -12.432 1.00 98.19 427 THR A O 1
ATOM 3422 N N . SER A 1 428 ? -22.297 14.481 -13.114 1.00 97.31 428 SER A N 1
ATOM 3423 C CA . SER A 1 428 ? -22.723 14.497 -14.524 1.00 97.31 428 SER A CA 1
ATOM 3424 C C . SER A 1 428 ? -24.191 14.157 -14.752 1.00 97.31 428 SER A C 1
ATOM 3426 O O . SER A 1 428 ? -24.812 14.655 -15.692 1.00 97.31 428 SER A O 1
ATOM 3428 N N . THR A 1 429 ? -24.765 13.341 -13.871 1.00 97.50 429 THR A N 1
ATOM 3429 C CA . THR A 1 429 ? -26.176 12.937 -13.940 1.00 97.50 429 THR A CA 1
ATOM 3430 C C . THR A 1 429 ? -27.076 13.775 -13.033 1.00 97.50 429 THR A C 1
ATOM 3432 O O . THR A 1 429 ? -28.298 13.640 -13.082 1.00 97.50 429 THR A O 1
ATOM 3435 N N . GLY A 1 430 ? -26.487 14.635 -12.196 1.00 97.12 430 GLY A N 1
ATOM 3436 C CA . GLY A 1 430 ? -27.196 15.423 -11.191 1.00 97.12 430 GLY A CA 1
ATOM 3437 C C . GLY A 1 430 ? -27.684 14.618 -9.981 1.00 97.12 430 GLY A C 1
ATOM 3438 O O . GLY A 1 430 ? -28.365 15.183 -9.128 1.00 97.12 430 GLY A O 1
ATOM 3439 N N . THR A 1 431 ? -27.349 13.325 -9.872 1.00 98.00 431 THR A N 1
ATOM 3440 C CA . THR A 1 431 ? -27.667 12.510 -8.684 1.00 98.00 431 THR A CA 1
ATOM 3441 C C . THR A 1 431 ? -26.732 12.799 -7.510 1.00 98.00 431 THR A C 1
ATOM 3443 O O . THR A 1 431 ? -27.078 12.486 -6.373 1.00 98.00 431 THR A O 1
ATOM 3446 N N . PHE A 1 432 ? -25.589 13.446 -7.764 1.00 98.38 432 PHE A N 1
ATOM 3447 C CA . PHE A 1 432 ? -24.749 14.068 -6.746 1.00 98.38 432 PHE A CA 1
ATOM 3448 C C . PHE A 1 432 ? -24.662 15.579 -6.980 1.00 98.38 432 PHE A C 1
ATOM 3450 O O . PHE A 1 432 ? -23.999 16.052 -7.898 1.00 98.38 432 PHE A O 1
ATOM 3457 N N . SER A 1 433 ? -25.362 16.340 -6.147 1.00 97.06 433 SER A N 1
ATOM 3458 C CA . SER A 1 433 ? -25.462 17.803 -6.231 1.00 97.06 433 SER A CA 1
ATOM 3459 C C . SER A 1 433 ? -25.292 18.489 -4.875 1.00 97.06 433 SER A C 1
ATOM 3461 O O . SER A 1 433 ? -25.042 19.693 -4.799 1.00 97.06 433 SER A O 1
ATOM 3463 N N . CYS A 1 434 ? -25.413 17.727 -3.787 1.00 95.06 434 CYS A N 1
ATOM 3464 C CA . CYS A 1 434 ? -25.201 18.192 -2.428 1.00 95.06 434 CYS A CA 1
ATOM 3465 C C . CYS A 1 434 ? -24.809 17.038 -1.496 1.00 95.06 434 CYS A C 1
ATOM 3467 O O . CYS A 1 434 ? -25.015 15.858 -1.788 1.00 95.06 434 CYS A O 1
ATOM 3469 N N . LYS A 1 435 ? -24.296 17.383 -0.314 1.00 93.94 435 LYS A N 1
ATOM 3470 C CA . LYS A 1 435 ? -23.897 16.417 0.724 1.00 93.94 435 LYS A CA 1
ATOM 3471 C C . LYS A 1 435 ? -25.056 15.542 1.208 1.00 93.94 435 LYS A C 1
ATOM 3473 O O . LYS A 1 435 ? -24.849 14.409 1.636 1.00 93.94 435 LYS A O 1
ATOM 3478 N N . GLU A 1 436 ? -26.285 16.058 1.154 1.00 95.88 436 GLU A N 1
ATOM 3479 C CA . GLU A 1 436 ? -27.473 15.302 1.535 1.00 95.88 436 GLU A CA 1
ATOM 3480 C C . GLU A 1 436 ? -27.770 14.147 0.565 1.00 95.88 436 GLU A C 1
ATOM 3482 O O . GLU A 1 436 ? -28.451 13.212 0.975 1.00 95.88 436 GLU A O 1
ATOM 3487 N N . ASP A 1 437 ? -27.284 14.174 -0.682 1.00 97.06 437 ASP A N 1
ATOM 3488 C CA . ASP A 1 437 ? -27.515 13.092 -1.652 1.00 97.06 437 ASP A CA 1
ATOM 3489 C C . ASP A 1 437 ? -26.789 11.813 -1.226 1.00 97.06 437 ASP A C 1
ATOM 3491 O O . ASP A 1 437 ? -27.416 10.766 -1.052 1.00 97.06 437 ASP A O 1
ATOM 3495 N N . LEU A 1 438 ? -25.489 11.929 -0.940 1.00 96.44 438 LEU A N 1
ATOM 3496 C CA . LEU A 1 438 ? -24.682 10.821 -0.435 1.00 96.44 438 LEU A CA 1
ATOM 3497 C C . LEU A 1 438 ? -25.174 10.343 0.936 1.00 96.44 438 LEU A C 1
ATOM 3499 O O . LEU A 1 438 ? -25.301 9.141 1.157 1.00 96.44 438 LEU A O 1
ATOM 3503 N N . GLN A 1 439 ? -25.519 11.271 1.835 1.00 96.00 439 GLN A N 1
ATOM 3504 C CA . GLN A 1 439 ? -26.079 10.914 3.141 1.00 96.00 439 GLN A CA 1
ATOM 3505 C C . GLN A 1 439 ? -27.371 10.092 2.998 1.00 96.00 439 GLN A C 1
ATOM 3507 O O . GLN A 1 439 ? -27.536 9.084 3.681 1.00 96.00 439 GLN A O 1
ATOM 3512 N N . ARG A 1 440 ? -28.299 10.503 2.119 1.00 96.50 440 ARG A N 1
ATOM 3513 C CA . ARG A 1 440 ? -29.562 9.775 1.916 1.00 96.50 440 ARG A CA 1
ATOM 3514 C C . ARG A 1 440 ? -29.331 8.381 1.346 1.00 96.50 440 ARG A C 1
ATOM 3516 O O . ARG A 1 440 ? -29.983 7.461 1.823 1.00 96.50 440 ARG A O 1
ATOM 3523 N N . ALA A 1 441 ? -28.424 8.226 0.380 1.00 96.81 441 ALA A N 1
ATOM 3524 C CA . ALA A 1 441 ? -28.127 6.921 -0.210 1.00 96.81 441 ALA A CA 1
ATOM 3525 C C . ALA A 1 441 ? -27.509 5.953 0.810 1.00 96.81 441 ALA A C 1
ATOM 3527 O O . ALA A 1 441 ? -27.949 4.813 0.925 1.00 96.81 441 ALA A O 1
ATOM 3528 N N . VAL A 1 442 ? -26.546 6.420 1.615 1.00 96.12 442 VAL A N 1
ATOM 3529 C CA . VAL A 1 442 ? -25.906 5.575 2.637 1.00 96.12 442 VAL A CA 1
ATOM 3530 C C . VAL A 1 442 ? -26.880 5.195 3.757 1.00 96.12 442 VAL A C 1
ATOM 3532 O O . VAL A 1 442 ? -26.885 4.045 4.187 1.00 96.12 442 VAL A O 1
ATOM 3535 N N . ASN A 1 443 ? -27.759 6.110 4.183 1.00 96.00 443 ASN A N 1
ATOM 3536 C CA . ASN A 1 443 ? -28.728 5.855 5.262 1.00 96.00 443 ASN A CA 1
ATOM 3537 C C . ASN A 1 443 ? -29.845 4.859 4.886 1.00 96.00 443 ASN A C 1
ATOM 3539 O O . ASN A 1 443 ? -30.639 4.481 5.746 1.00 96.00 443 ASN A O 1
ATOM 3543 N N . VAL A 1 444 ? -29.935 4.421 3.623 1.00 94.56 444 VAL A N 1
ATOM 3544 C CA . VAL A 1 444 ? -30.767 3.261 3.241 1.00 94.56 444 VAL A CA 1
ATOM 3545 C C . VAL A 1 444 ? -30.174 1.953 3.793 1.00 94.56 444 VAL A C 1
ATOM 3547 O O . VAL A 1 444 ? -30.899 0.976 3.978 1.00 94.56 444 VAL A O 1
ATOM 3550 N N . GLY A 1 445 ? -28.875 1.950 4.100 1.00 93.50 445 GLY A N 1
ATOM 3551 C CA . GLY A 1 445 ? -28.089 0.785 4.481 1.00 93.50 445 GLY A CA 1
ATOM 3552 C C . GLY A 1 445 ? -27.324 0.245 3.277 1.00 93.50 445 GLY A C 1
ATOM 3553 O O . GLY A 1 445 ? -27.924 -0.156 2.280 1.00 93.50 445 GLY A O 1
ATOM 3554 N N . CYS A 1 446 ? -25.997 0.231 3.368 1.00 95.50 446 CYS A N 1
ATOM 3555 C CA . CYS A 1 446 ? -25.106 -0.289 2.333 1.00 95.50 446 CYS A CA 1
ATOM 3556 C C . CYS A 1 446 ? -23.904 -1.006 2.962 1.00 95.50 446 CYS A C 1
ATOM 3558 O O . CYS A 1 446 ? -23.410 -0.594 4.013 1.00 95.50 446 CYS A O 1
ATOM 3560 N N . GLY A 1 447 ? -23.411 -2.061 2.311 1.00 95.00 447 GLY A N 1
ATOM 3561 C CA . GLY A 1 447 ? -22.189 -2.763 2.710 1.00 95.00 447 GLY A CA 1
ATOM 3562 C C . GLY A 1 447 ? -20.912 -2.071 2.246 1.00 95.00 447 GLY A C 1
ATOM 3563 O O . GLY A 1 447 ? -19.888 -2.176 2.915 1.00 95.00 447 GLY A O 1
ATOM 3564 N N . PHE A 1 448 ? -20.974 -1.336 1.131 1.00 95.94 448 PHE A N 1
ATOM 3565 C CA . PHE A 1 448 ? -19.824 -0.630 0.566 1.00 95.94 448 PHE A CA 1
ATOM 3566 C C . PHE A 1 448 ? -20.181 0.788 0.148 1.00 95.94 448 PHE A C 1
ATOM 3568 O O . PHE A 1 448 ? -21.221 1.034 -0.463 1.00 95.94 448 PHE A O 1
ATOM 3575 N N . VAL A 1 449 ? -19.261 1.707 0.424 1.00 96.81 449 VAL A N 1
ATOM 3576 C CA . VAL A 1 449 ? -19.269 3.063 -0.117 1.00 96.81 449 VAL A CA 1
ATOM 3577 C C . VAL A 1 449 ? -17.920 3.293 -0.779 1.00 96.81 449 VAL A C 1
ATOM 3579 O O . VAL A 1 449 ? -16.892 3.154 -0.120 1.00 96.81 449 VAL A O 1
ATOM 3582 N N . HIS A 1 450 ? -17.917 3.644 -2.063 1.00 97.62 450 HIS A N 1
ATOM 3583 C CA . HIS A 1 450 ? -16.707 4.070 -2.761 1.00 97.62 450 HIS A CA 1
ATOM 3584 C C . HIS A 1 450 ? -16.881 5.504 -3.257 1.00 97.62 450 HIS A C 1
ATOM 3586 O O . HIS A 1 450 ? -17.795 5.811 -4.023 1.00 97.62 450 HIS A O 1
ATOM 3592 N N . VAL A 1 451 ? -15.996 6.384 -2.799 1.00 97.12 451 VAL A N 1
ATOM 3593 C CA . VAL A 1 451 ? -15.954 7.783 -3.206 1.00 97.12 451 VAL A CA 1
ATOM 3594 C C . VAL A 1 451 ? -14.604 8.104 -3.838 1.00 97.12 451 VAL A C 1
ATOM 3596 O O . VAL A 1 451 ? -13.577 7.682 -3.315 1.00 97.12 451 VAL A O 1
ATOM 3599 N N . ALA A 1 452 ? -14.604 8.867 -4.930 1.00 96.62 452 ALA A N 1
ATOM 3600 C CA . ALA A 1 452 ? -13.387 9.368 -5.576 1.00 96.62 452 ALA A CA 1
ATOM 3601 C C . ALA A 1 452 ? -13.517 10.873 -5.817 1.00 96.62 452 ALA A C 1
ATOM 3603 O O . ALA A 1 452 ? -14.555 11.335 -6.298 1.00 96.62 452 ALA A O 1
ATOM 3604 N N . GLY A 1 453 ? -12.506 11.655 -5.447 1.00 94.69 453 GLY A N 1
ATOM 3605 C CA . GLY A 1 453 ? -12.554 13.112 -5.554 1.00 94.69 453 GLY A CA 1
ATOM 3606 C C . GLY A 1 453 ? -11.516 13.801 -4.679 1.00 94.69 453 GLY A C 1
ATOM 3607 O O . GLY A 1 453 ? -10.541 13.188 -4.252 1.00 94.69 453 GLY A O 1
ATOM 3608 N N . HIS A 1 454 ? -11.750 15.076 -4.376 1.00 93.25 454 HIS A N 1
ATOM 3609 C CA . HIS A 1 454 ? -10.852 15.874 -3.542 1.00 93.25 454 HIS A CA 1
ATOM 3610 C C . HIS A 1 454 ? -11.197 15.719 -2.065 1.00 93.25 454 HIS A C 1
ATOM 3612 O O . HIS A 1 454 ? -12.367 15.739 -1.673 1.00 93.25 454 HIS A O 1
ATOM 3618 N N . GLY A 1 455 ? -10.163 15.622 -1.235 1.00 91.69 455 GLY A N 1
ATOM 3619 C CA . GLY A 1 455 ? -10.286 15.521 0.211 1.00 91.69 455 GLY A CA 1
ATOM 3620 C C . GLY A 1 455 ? -9.371 16.498 0.939 1.00 91.69 455 GLY A C 1
ATOM 3621 O O . GLY A 1 455 ? -8.309 16.876 0.457 1.00 91.69 455 GLY A O 1
ATOM 3622 N N . SER A 1 456 ? -9.788 16.888 2.136 1.00 9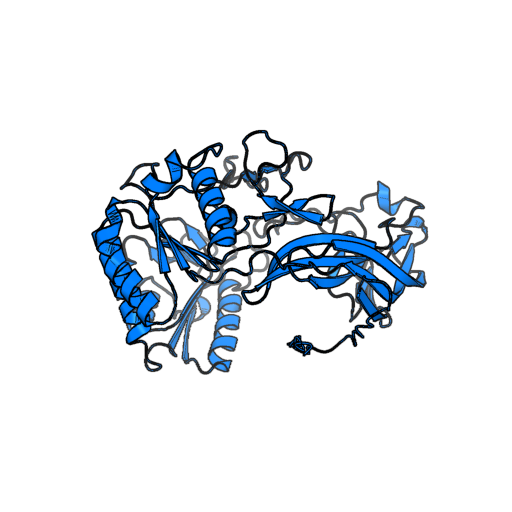0.06 456 SER A N 1
ATOM 3623 C CA . SER A 1 456 ? -8.917 17.429 3.177 1.00 90.06 456 SER A CA 1
ATOM 3624 C C . SER A 1 456 ? -9.229 16.706 4.490 1.00 90.06 456 SER A C 1
ATOM 3626 O O . SER A 1 456 ? -10.225 15.978 4.555 1.00 90.06 456 SER A O 1
ATOM 3628 N N . PRO A 1 457 ? -8.484 16.952 5.582 1.00 88.25 457 PRO A N 1
ATOM 3629 C CA . PRO A 1 457 ? -8.800 16.363 6.885 1.00 88.25 457 PRO A CA 1
ATOM 3630 C C . PRO A 1 457 ? -10.229 16.638 7.395 1.00 88.25 457 PRO A C 1
ATOM 3632 O O . PRO A 1 457 ? -10.670 16.008 8.352 1.00 88.25 457 PRO A O 1
ATOM 3635 N N . SER A 1 458 ? -10.955 17.593 6.797 1.00 92.38 458 SER A N 1
ATOM 3636 C CA . SER A 1 458 ? -12.282 18.020 7.256 1.00 92.38 458 SER A CA 1
ATOM 3637 C C . SER A 1 458 ? -13.428 17.805 6.266 1.00 92.38 458 SER A C 1
ATOM 3639 O O . SER A 1 458 ? -14.585 17.872 6.688 1.00 92.38 458 SER A O 1
ATOM 3641 N N . VAL A 1 459 ? -13.154 17.582 4.978 1.00 95.00 459 VAL A N 1
ATOM 3642 C CA . VAL A 1 459 ? -14.179 17.559 3.922 1.00 95.00 459 VAL A CA 1
ATOM 3643 C C . VAL A 1 459 ? -13.772 16.643 2.777 1.00 95.00 459 VAL A C 1
ATOM 3645 O O . VAL A 1 459 ? -12.592 16.534 2.458 1.00 95.00 459 VAL A O 1
ATOM 3648 N N . TRP A 1 460 ? -14.766 16.039 2.139 1.00 96.94 460 TRP A N 1
ATOM 3649 C CA . TRP A 1 460 ? -14.635 15.370 0.853 1.00 96.94 460 TRP A CA 1
ATOM 3650 C C . TRP A 1 460 ? -15.705 15.886 -0.118 1.00 96.94 460 TRP A C 1
ATOM 3652 O O . TRP A 1 460 ? -16.825 16.220 0.294 1.00 96.94 460 TRP A O 1
ATOM 3662 N N . GLY A 1 461 ? -15.374 15.942 -1.404 1.00 97.00 461 GLY A N 1
ATOM 3663 C CA . GLY A 1 461 ? -16.303 16.303 -2.469 1.00 97.00 461 GLY A CA 1
ATOM 3664 C C . GLY A 1 461 ? -15.684 16.187 -3.857 1.00 97.00 461 GLY A C 1
ATOM 3665 O O . GLY A 1 461 ? -14.553 15.725 -4.016 1.00 97.00 461 GLY A O 1
ATOM 3666 N N . ASN A 1 462 ? -16.428 16.619 -4.870 1.00 97.62 462 ASN A N 1
ATOM 3667 C CA . ASN A 1 462 ? -15.949 16.618 -6.248 1.00 97.62 462 ASN A CA 1
ATOM 3668 C C . ASN A 1 462 ? -16.585 17.745 -7.080 1.00 97.62 462 ASN A C 1
ATOM 3670 O O . ASN A 1 462 ? -17.557 18.351 -6.636 1.00 97.62 462 ASN A O 1
ATOM 3674 N N . PHE A 1 463 ? -16.055 18.058 -8.262 1.00 97.75 463 PHE A N 1
ATOM 3675 C CA . PHE A 1 463 ? -16.583 19.138 -9.097 1.00 97.75 463 PHE A CA 1
ATOM 3676 C C . PHE A 1 463 ? -17.744 18.697 -9.990 1.00 97.75 463 PHE A C 1
ATOM 3678 O O . PHE A 1 463 ? -17.895 17.526 -10.363 1.00 97.75 463 PHE A O 1
ATOM 3685 N N . LEU A 1 464 ? -18.564 19.684 -10.359 1.00 97.25 464 LEU A N 1
ATOM 3686 C CA . LEU A 1 464 ? -19.473 19.569 -11.492 1.00 97.25 464 LEU A CA 1
ATOM 3687 C C . LEU A 1 464 ? -18.695 19.315 -12.800 1.00 97.25 464 LEU A C 1
ATOM 3689 O O . LEU A 1 464 ? -17.536 19.724 -12.919 1.00 97.25 464 LEU A O 1
ATOM 3693 N N . PRO A 1 465 ? -19.330 18.690 -13.806 1.00 95.94 465 PRO A N 1
ATOM 3694 C CA . PRO A 1 465 ? -18.710 18.451 -15.104 1.00 95.94 465 PRO A CA 1
ATOM 3695 C C . PRO A 1 465 ? -18.151 19.722 -15.734 1.00 95.94 465 PRO A C 1
ATOM 3697 O O . PRO A 1 465 ? -18.874 20.712 -15.867 1.00 95.94 465 PRO A O 1
ATOM 3700 N N . MET A 1 466 ? -16.905 19.672 -16.213 1.00 94.50 466 MET A N 1
ATOM 3701 C CA . MET A 1 466 ? -16.272 20.788 -16.924 1.00 94.50 466 MET A CA 1
ATOM 3702 C C . MET A 1 466 ? -16.210 22.089 -16.105 1.00 94.50 466 MET A C 1
ATOM 3704 O O . MET A 1 466 ? -16.177 23.173 -16.702 1.00 94.50 466 MET A O 1
ATOM 3708 N N . ALA A 1 467 ? -16.200 21.994 -14.769 1.00 96.19 467 ALA A N 1
ATOM 3709 C CA . ALA A 1 467 ? -16.137 23.147 -13.877 1.00 96.19 467 ALA A CA 1
ATOM 3710 C C . ALA A 1 467 ? -15.021 24.117 -14.292 1.00 96.19 467 ALA A C 1
ATOM 3712 O O . ALA A 1 467 ? -13.870 23.735 -14.508 1.00 96.19 467 ALA A O 1
ATOM 3713 N N . LYS A 1 468 ? -15.371 25.394 -14.423 1.00 95.25 468 LYS A N 1
ATOM 3714 C CA . LYS A 1 468 ? -14.461 26.480 -14.806 1.00 95.25 468 LYS A CA 1
ATOM 3715 C C . LYS A 1 468 ? -13.945 27.239 -13.595 1.00 95.25 468 LYS A C 1
ATOM 3717 O O . LYS A 1 468 ? -12.906 27.889 -13.703 1.00 95.25 468 LYS A O 1
ATOM 3722 N N . THR A 1 469 ? -14.646 27.170 -12.463 1.00 94.88 469 THR A N 1
ATOM 3723 C CA . THR A 1 469 ? -14.233 27.816 -11.212 1.00 94.88 469 THR A CA 1
ATOM 3724 C C . THR A 1 469 ? -14.286 26.859 -10.021 1.00 94.88 469 THR A C 1
ATOM 3726 O O . THR A 1 469 ? -14.900 25.796 -10.071 1.00 94.88 469 THR A O 1
ATOM 3729 N N . GLU A 1 470 ? -13.623 27.240 -8.925 1.00 92.12 470 GLU A N 1
ATOM 3730 C CA . GLU A 1 470 ? -13.638 26.478 -7.667 1.00 92.12 470 GLU A CA 1
ATOM 3731 C C . GLU A 1 470 ? -15.025 26.470 -6.988 1.00 92.12 470 GLU A C 1
ATOM 3733 O O . GLU A 1 470 ? -15.328 25.568 -6.213 1.00 92.12 470 GLU A O 1
ATOM 3738 N N . ASP A 1 471 ? -15.895 27.440 -7.303 1.00 95.62 471 ASP A N 1
ATOM 3739 C CA . ASP A 1 471 ? -17.250 27.554 -6.731 1.00 95.62 471 ASP A CA 1
ATOM 3740 C C . ASP A 1 471 ? -18.199 26.437 -7.205 1.00 95.62 471 ASP A C 1
ATOM 3742 O O . ASP A 1 471 ? -19.260 26.223 -6.622 1.00 95.62 471 ASP A O 1
ATOM 3746 N N . GLU A 1 472 ? -17.815 25.708 -8.253 1.00 96.44 472 GLU A N 1
ATOM 3747 C CA . GLU A 1 472 ? -18.554 24.569 -8.809 1.00 96.44 472 GLU A CA 1
ATOM 3748 C C . GLU A 1 472 ? -18.198 23.241 -8.104 1.00 96.44 472 GLU A C 1
ATOM 3750 O O . GLU A 1 472 ? -18.459 22.153 -8.625 1.00 96.44 472 GLU A O 1
ATOM 3755 N N . PHE A 1 473 ? -17.593 23.319 -6.914 1.00 96.75 473 PHE A N 1
ATOM 3756 C CA . PHE A 1 473 ? -17.288 22.174 -6.062 1.00 96.75 473 PHE A CA 1
ATOM 3757 C C . PHE A 1 473 ? -18.512 21.704 -5.262 1.00 96.75 473 PHE A C 1
ATOM 3759 O O . PHE A 1 473 ? -19.110 22.447 -4.479 1.00 96.75 473 PHE A O 1
ATOM 3766 N N . VAL A 1 474 ? -18.849 20.425 -5.400 1.00 97.69 474 VAL A N 1
ATOM 3767 C CA . VAL A 1 474 ? -19.938 19.749 -4.693 1.00 97.69 474 VAL A CA 1
ATOM 3768 C C . VAL A 1 474 ? -19.378 19.018 -3.476 1.00 97.69 474 VAL A C 1
ATOM 3770 O O . VAL A 1 474 ? -18.655 18.028 -3.587 1.00 97.69 474 VAL A O 1
ATOM 3773 N N . VAL A 1 475 ? -19.740 19.477 -2.280 1.00 96.69 475 VAL A N 1
ATOM 3774 C CA . VAL A 1 475 ? -19.364 18.804 -1.027 1.00 96.69 475 VAL A CA 1
ATOM 3775 C C . VAL A 1 475 ? -20.182 17.524 -0.856 1.00 96.69 475 VAL A C 1
ATOM 3777 O O . VAL A 1 475 ? -21.409 17.583 -0.875 1.00 96.69 475 VAL A O 1
ATOM 3780 N N . GLY A 1 476 ? -19.517 16.393 -0.611 1.00 95.69 476 GLY A N 1
ATOM 3781 C CA . GLY A 1 476 ? -20.160 15.110 -0.311 1.00 95.69 476 GLY A CA 1
ATOM 3782 C C . GLY A 1 476 ? -20.341 14.854 1.182 1.00 95.69 476 GLY A C 1
ATOM 3783 O O . GLY A 1 476 ? -21.422 14.472 1.623 1.00 95.69 476 GLY A O 1
ATOM 3784 N N . PHE A 1 477 ? -19.318 15.129 1.992 1.00 95.19 477 PHE A N 1
ATOM 3785 C CA . PHE A 1 477 ? -19.423 15.120 3.454 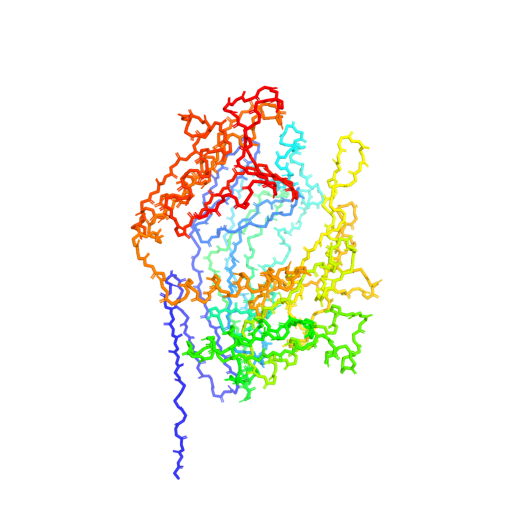1.00 95.19 477 PHE A CA 1
ATOM 3786 C C . PHE A 1 477 ? -18.310 15.945 4.101 1.00 95.19 477 PHE A C 1
ATOM 3788 O O . PHE A 1 477 ? -17.321 16.306 3.473 1.00 95.19 477 PHE A O 1
ATOM 3795 N N . SER A 1 478 ? -18.479 16.248 5.382 1.00 94.69 478 SER A N 1
ATOM 3796 C CA . SER A 1 478 ? -17.502 16.895 6.242 1.00 94.69 478 SER A CA 1
ATOM 3797 C C . SER A 1 478 ? -17.539 16.306 7.648 1.00 94.69 478 SER A C 1
ATOM 3799 O O . SER A 1 478 ? -18.514 15.679 8.066 1.00 94.69 478 SER A O 1
ATOM 3801 N N . ILE A 1 479 ? -16.510 16.584 8.442 1.00 90.38 479 ILE A N 1
ATOM 3802 C CA . ILE A 1 479 ? -16.451 16.164 9.853 1.00 90.38 479 ILE A CA 1
ATOM 3803 C C . ILE A 1 479 ? -17.664 16.643 10.674 1.00 90.38 479 ILE A C 1
ATOM 3805 O O . ILE A 1 479 ? -18.030 16.028 11.670 1.00 90.38 479 ILE A O 1
ATOM 3809 N N . MET A 1 480 ? -18.343 17.711 10.236 1.00 88.31 480 MET A N 1
ATOM 3810 C CA . MET A 1 480 ? -19.517 18.260 10.923 1.00 88.31 480 MET A CA 1
ATOM 3811 C C . MET A 1 480 ? -20.812 17.495 10.628 1.00 88.31 480 MET A C 1
ATOM 3813 O O . MET A 1 480 ? -21.751 17.541 11.432 1.00 88.31 480 MET A O 1
ATOM 3817 N N . ASN A 1 481 ? -20.904 16.823 9.475 1.00 88.44 481 ASN A N 1
ATOM 3818 C CA . ASN A 1 481 ? -22.103 16.088 9.071 1.00 88.44 481 ASN A CA 1
ATOM 3819 C C . ASN A 1 481 ? -21.905 14.570 9.010 1.00 88.44 481 ASN A C 1
ATOM 3821 O O . ASN A 1 481 ? -22.908 13.875 8.896 1.00 88.44 481 ASN A O 1
ATOM 3825 N N . ILE A 1 482 ? -20.681 14.054 9.163 1.00 87.00 482 ILE A N 1
ATOM 3826 C CA . ILE A 1 482 ? -20.418 12.610 9.093 1.00 87.00 482 ILE A CA 1
ATOM 3827 C C . ILE A 1 482 ? -21.198 11.812 10.147 1.00 87.00 482 ILE A C 1
ATOM 3829 O O . ILE A 1 482 ? -21.654 10.709 9.887 1.00 87.00 482 ILE A O 1
ATOM 3833 N N . ARG A 1 483 ? -21.497 12.422 11.301 1.00 86.81 483 ARG A N 1
ATOM 3834 C CA . ARG A 1 483 ? -22.383 11.849 12.333 1.00 86.81 483 ARG A CA 1
ATOM 3835 C C . ARG A 1 483 ? -23.840 11.628 11.896 1.00 86.81 483 ARG A C 1
ATOM 3837 O O . ARG A 1 483 ? -24.618 11.082 12.665 1.00 86.81 483 ARG A O 1
ATOM 3844 N N . LYS A 1 484 ? -24.248 12.152 10.735 1.00 90.81 484 LYS A N 1
ATOM 3845 C CA . LYS A 1 484 ? -25.597 11.975 10.173 1.00 90.81 484 LYS A CA 1
ATOM 3846 C C . LYS A 1 484 ? -25.706 10.753 9.258 1.00 90.81 484 LYS A C 1
ATOM 3848 O O . LYS A 1 484 ? -26.805 10.470 8.785 1.00 90.81 484 LYS A O 1
ATOM 3853 N N . PHE A 1 485 ? -24.586 10.086 8.989 1.00 90.12 485 PHE A N 1
ATOM 3854 C CA . PHE A 1 485 ? -24.551 8.793 8.326 1.00 90.12 485 PHE A CA 1
ATOM 3855 C C . PHE A 1 485 ? -24.902 7.745 9.384 1.00 90.12 485 PHE A C 1
ATOM 3857 O O . PHE A 1 485 ? -24.120 7.535 10.315 1.00 90.12 485 PHE A O 1
ATOM 3864 N N . THR A 1 486 ? -26.115 7.201 9.307 1.00 79.62 486 THR A N 1
ATOM 3865 C CA . THR A 1 486 ? -26.745 6.395 10.369 1.00 79.62 486 THR A CA 1
ATOM 3866 C C . THR A 1 486 ? -27.271 5.088 9.840 1.00 79.62 486 THR A C 1
ATOM 3868 O O . THR A 1 486 ? -27.926 5.155 8.774 1.00 79.62 486 THR A O 1
#

Mean predicted aligned error: 7.6 Å

Sequence (486 aa):
MKRIIVAILVGFLLVSGVGVVAISQTGFEKEDMVVHVSDPIIVDKGEFVTVEVKELTNYLSEPGKPLLPLYIRTFTFPVGTKILSVDVKSSYREIHLAKKIEPAPSPVPLNMVSDVPPTTMDLSVYESNSLYPSQEYSVRESIGLDHGERVIFLTVCCYSQYKPIEDLLYIPDNIRINIEYDPPEDPLFTNSLYDLLIITDEKFLPYLEPLVEHKNRMGVSTRVMTVQEIYPKYNGRDDAEDVKLAIADAIKCYGVKYVLLFGGHKGQTDEWWVPVRYSHNFDGAYSHKGVPYDPKYLCDLYFADVFKIDRNGNPIFDDWDSNGNGVFAEYDYFNPSIKDEMDFHPDVYVGRIPVRYSWEAETIVDKIITYETSASESWFKHAVVCSGDTFPPSRGATNPVYEGEREVGLSASYLESAGFTVDRLFTSTGTFSCKEDLQRAVNVGCGFVHVAGHGSPSVWGNFLPMAKTEDEFVVGFSIMNIRKFT

Nearest PDB structures (foldseek):
  4ief-assembly1_B  TM=7.776E-01  e=3.385E-08  Porphyromonas gingivalis W83
  4ief-assembly3_E  TM=7.061E-01  e=5.834E-09  Porphyromonas gingivalis W83
  5mun-assembly1_A  TM=6.818E-01  e=9.887E-09  Porphyromonas gingivalis
  1hfw-assembly1_A  TM=2.325E-01  e=2.082E+00  Dickeya chrysanthemi

Secondary structure (DSSP, 8-state):
--------------SS--------SSS-EEEEEEEEPPPPEEEE-SSSEEEEBTTB-EEE--TTSB-EEEEEEEEEEETT-EEEEEEEEEEEEEEE-SSPBPBPPPP--GGGGGG-PPPPP-HHHHT-SS-BSSSSEEEEEEEEEETTEEEEEEEEEEEPEEEGGGTEEEEEEEEEEEEEEE--SS-TT---S-SEEEEE-GGGHHHHHHHHHHHHHTT--EEEEEHHHHTTT---SSHHHHHHHHHHHHHHHH---EEEEE--BSSSSS-BSS---EE-EE---B-TTSPBS-SSEE-THHHH--EEE-TTS-EEE--S-TTSSS-TT-EESS-TTSB-------SSEEEEE---SHHHHHHHHHHHHHHHHH--HHHHTEEEEEE-BSS-GGGT-SS---HHHHHHHHHHHHHHHTT-EEEEEEGGGTS-SSHHHHHHHHTT--SEEEE-SEEETTEEEEEPTT--SGGGEEEEEETTTGGG--

Solvent-accessible surface area (backbone atoms only — not comparable to full-atom values): 26604 Å² total; per-residue (Å²): 136,86,82,83,82,83,83,82,82,86,79,83,88,75,90,86,70,79,70,58,79,54,85,52,99,53,98,44,42,38,48,42,42,67,45,80,43,62,80,70,46,79,44,82,69,82,81,27,26,46,63,47,34,87,74,27,85,43,64,46,59,54,60,16,34,63,43,32,40,22,37,78,47,74,46,79,39,64,32,67,35,39,80,73,45,78,51,74,51,67,47,69,43,81,41,80,47,97,45,48,60,36,43,13,57,64,92,72,61,83,83,45,65,87,68,60,72,77,68,52,70,37,57,84,53,49,70,22,89,52,53,43,58,76,58,62,56,51,77,45,70,33,34,20,52,56,99,85,42,67,28,31,38,42,37,40,40,40,45,31,32,33,26,47,65,72,28,35,35,34,41,55,40,35,41,34,42,38,36,35,29,34,75,39,94,67,63,56,61,76,39,75,74,25,42,31,38,37,40,22,32,74,90,48,49,83,52,42,49,65,47,47,55,49,36,41,74,72,71,39,36,60,43,79,46,35,48,81,66,36,54,83,73,41,87,47,97,44,72,44,45,15,52,38,51,52,49,52,48,38,27,56,73,24,24,35,43,34,36,37,40,43,25,18,38,54,69,93,49,97,47,55,48,37,68,74,42,60,31,32,51,26,81,72,48,56,43,102,82,73,46,67,52,64,60,49,44,83,35,69,61,61,67,11,27,43,45,27,49,45,100,84,55,44,82,38,81,44,83,42,38,67,82,70,81,84,55,34,44,31,30,35,60,91,45,72,85,47,56,44,76,74,75,84,33,40,50,32,52,66,48,74,49,62,37,54,49,71,68,52,39,42,53,51,40,52,50,51,54,45,48,80,73,64,68,48,66,93,30,43,39,25,31,40,28,39,22,11,14,56,43,16,44,52,66,64,34,89,80,57,55,50,50,19,40,52,54,38,47,51,52,44,55,54,41,43,75,72,67,30,51,69,49,74,25,28,25,79,77,59,54,31,71,40,33,65,42,55,38,55,60,50,45,72,45,49,57,43,78,44,76,37,54,52,72,58,103,52,38,34,28,25,22,33,66,72,21,72,48,79,86,45,54,31,49,42,47,31,74,89,53,53,84,68,58,97

Radius of gyration: 26.47 Å; Cα contacts (8 Å, |Δi|>4): 1012; chains: 1; bounding box: 59×78×68 Å

pLDDT: mean 90.38, std 15.41, range [24.48, 98.94]